Protein AF-A0A0B5ATK7-F1 (afdb_monomer)

pLDDT: mean 73.36, std 19.79, range [24.06, 97.44]

Radius of gyration: 39.05 Å; Cα contacts (8 Å, |Δi|>4): 766; chains: 1; bounding box: 80×54×103 Å

Structure (mmCIF, N/CA/C/O backbone):
data_AF-A0A0B5ATK7-F1
#
_entry.id   AF-A0A0B5ATK7-F1
#
loop_
_atom_site.group_PDB
_atom_site.id
_atom_site.type_symbol
_atom_site.label_atom_id
_atom_site.label_alt_id
_atom_site.label_comp_id
_atom_site.label_asym_id
_atom_site.label_entity_id
_atom_site.label_seq_id
_atom_site.pdbx_PDB_ins_code
_atom_site.Cartn_x
_atom_site.Cartn_y
_atom_site.Cartn_z
_atom_site.occupancy
_atom_site.B_iso_or_equiv
_atom_site.auth_seq_id
_atom_site.auth_comp_id
_atom_site.auth_asym_id
_atom_site.auth_atom_id
_atom_site.pdbx_PDB_model_num
ATOM 1 N N . MET A 1 1 ? -30.959 -24.519 -35.083 1.00 41.66 1 MET A N 1
ATOM 2 C CA . MET A 1 1 ? -30.038 -24.957 -36.150 1.00 41.66 1 MET A CA 1
ATOM 3 C C . MET A 1 1 ? -30.558 -24.388 -37.462 1.00 41.66 1 MET A C 1
ATOM 5 O O . MET A 1 1 ? -31.555 -24.895 -37.939 1.00 41.66 1 MET A O 1
ATOM 9 N N . ASN A 1 2 ? -29.988 -23.293 -37.977 1.00 28.97 2 ASN A N 1
ATOM 10 C CA . ASN A 1 2 ? -29.939 -23.038 -39.421 1.00 28.97 2 ASN A CA 1
ATOM 11 C C . ASN A 1 2 ? -29.024 -21.853 -39.745 1.00 28.97 2 ASN A C 1
ATOM 13 O O . ASN A 1 2 ? -29.183 -20.750 -39.229 1.00 28.97 2 ASN A O 1
ATOM 17 N N . LYS A 1 3 ? -28.024 -22.145 -40.576 1.00 35.34 3 LYS A N 1
ATOM 18 C CA . LYS A 1 3 ? -27.100 -21.209 -41.211 1.00 35.34 3 LYS A CA 1
ATOM 19 C C . LYS A 1 3 ? -27.765 -20.716 -42.494 1.00 35.34 3 LYS A C 1
ATOM 21 O O . LYS A 1 3 ? -28.275 -21.559 -43.220 1.00 35.34 3 LYS A O 1
ATOM 26 N N . GLN A 1 4 ? -27.608 -19.443 -42.855 1.00 34.97 4 GLN A N 1
ATOM 27 C CA . GLN A 1 4 ? -27.214 -19.120 -44.228 1.00 34.97 4 GLN A CA 1
ATOM 28 C C . GLN A 1 4 ? -26.624 -17.712 -44.359 1.00 34.97 4 GLN A C 1
ATOM 30 O O . GLN A 1 4 ? -27.177 -16.709 -43.923 1.00 34.97 4 GLN A O 1
ATOM 3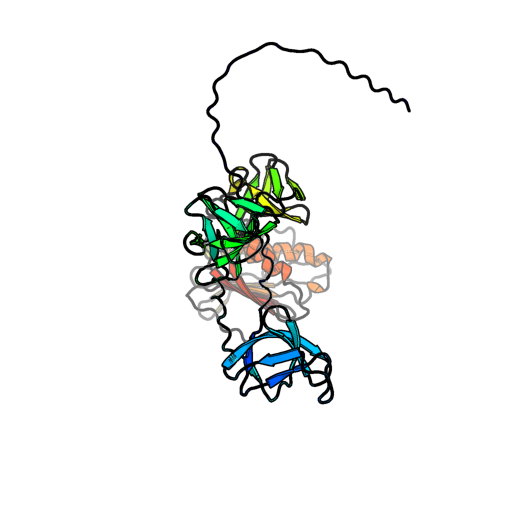5 N N . PHE A 1 5 ? -25.436 -17.718 -44.952 1.00 30.48 5 PHE A N 1
ATOM 36 C CA . PHE A 1 5 ? -24.656 -16.610 -45.476 1.00 30.48 5 PHE A CA 1
ATOM 37 C C . PHE A 1 5 ? -25.313 -16.065 -46.750 1.00 30.48 5 PHE A C 1
ATOM 39 O O . PHE A 1 5 ? -25.682 -16.869 -47.598 1.00 30.48 5 PHE A O 1
ATOM 46 N N . LEU A 1 6 ? -25.291 -14.746 -46.966 1.00 28.28 6 LEU A N 1
ATOM 47 C CA . LEU A 1 6 ? -25.204 -14.166 -48.313 1.00 28.28 6 LEU A CA 1
ATOM 48 C C . LEU A 1 6 ? -24.604 -12.751 -48.265 1.00 28.28 6 LEU A C 1
ATOM 50 O O . LEU A 1 6 ? -25.137 -11.835 -47.647 1.00 28.28 6 LEU A O 1
ATOM 54 N N . LYS A 1 7 ? -23.452 -12.609 -48.929 1.00 29.44 7 LYS A N 1
ATOM 55 C CA . LYS A 1 7 ? -22.798 -11.346 -49.295 1.00 29.44 7 LYS A CA 1
ATOM 56 C C . LYS A 1 7 ? -23.584 -10.682 -50.430 1.00 29.44 7 LYS A C 1
ATOM 58 O O . LYS A 1 7 ? -23.835 -11.360 -51.422 1.00 29.44 7 LYS A O 1
ATOM 63 N N . LYS A 1 8 ? -23.793 -9.361 -50.380 1.00 29.05 8 LYS A N 1
ATOM 64 C CA . LYS A 1 8 ? -23.785 -8.502 -51.579 1.00 29.05 8 LYS A CA 1
ATOM 65 C C . LYS A 1 8 ? -23.138 -7.146 -51.289 1.00 29.05 8 LYS A C 1
ATOM 67 O O . LYS A 1 8 ? -23.304 -6.562 -50.226 1.00 29.05 8 LYS A O 1
ATOM 72 N N . ILE A 1 9 ? -22.345 -6.741 -52.271 1.00 27.88 9 ILE A N 1
ATOM 73 C CA . ILE A 1 9 ? -21.552 -5.523 -52.419 1.00 27.88 9 ILE A CA 1
ATOM 74 C C . ILE A 1 9 ? -22.470 -4.410 -52.946 1.00 27.88 9 ILE A C 1
ATOM 76 O O . ILE A 1 9 ? -23.266 -4.680 -53.840 1.00 27.88 9 ILE A O 1
ATOM 80 N N . SER A 1 10 ? -22.321 -3.173 -52.463 1.00 28.73 10 SER A N 1
ATOM 81 C CA . SER A 1 10 ? -22.636 -1.978 -53.258 1.00 28.73 10 SER A CA 1
ATOM 82 C C . SER A 1 10 ? -21.728 -0.810 -52.865 1.00 28.73 10 SER A C 1
ATOM 84 O O . SER A 1 10 ? -21.273 -0.709 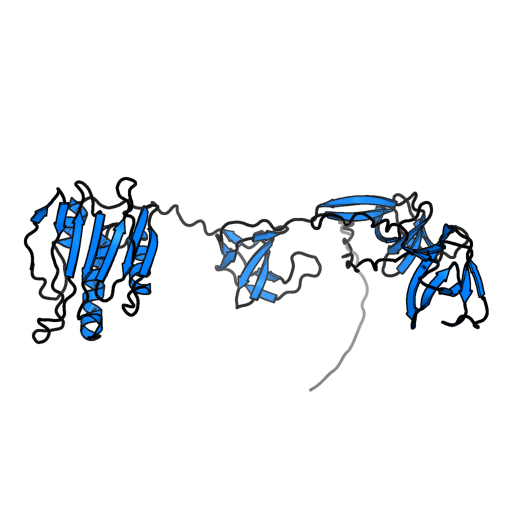-51.727 1.00 28.73 10 SER A O 1
ATOM 86 N N . LEU A 1 11 ? -21.411 -0.001 -53.868 1.00 24.06 11 LEU A N 1
ATOM 87 C CA . LEU A 1 11 ? -20.268 0.893 -54.005 1.00 24.06 11 LEU A CA 1
ATOM 88 C C . LEU A 1 11 ? -20.704 2.368 -53.879 1.00 24.06 11 LEU A C 1
ATOM 90 O O . LEU A 1 11 ? -21.716 2.747 -54.452 1.00 24.06 11 LEU A O 1
ATOM 94 N N . SER A 1 12 ? -19.864 3.167 -53.206 1.00 28.17 12 SER A N 1
ATOM 95 C CA . SER A 1 12 ? -19.656 4.630 -53.307 1.00 28.17 12 SER A CA 1
ATOM 96 C C . SER A 1 12 ? -20.802 5.629 -53.076 1.00 28.17 12 SER A C 1
ATOM 98 O O . SER A 1 12 ? -21.679 5.774 -53.917 1.00 28.17 12 SER A O 1
ATOM 100 N N . LEU A 1 13 ? -20.613 6.525 -52.088 1.00 24.69 13 LEU A N 1
ATOM 101 C CA . LEU A 1 13 ? -20.548 7.970 -52.370 1.00 24.69 13 LEU A CA 1
ATOM 102 C C . LEU A 1 13 ? -19.722 8.740 -51.317 1.00 24.69 13 LEU A C 1
ATOM 104 O O . LEU A 1 13 ? -19.751 8.457 -50.123 1.00 24.69 13 LEU A O 1
ATOM 108 N N . CYS A 1 14 ? -18.947 9.688 -51.835 1.00 24.11 14 CYS A N 1
ATOM 109 C CA . CYS A 1 14 ? -17.933 10.535 -51.220 1.00 24.11 14 CYS A CA 1
ATOM 110 C C . CYS A 1 14 ? -18.501 11.541 -50.199 1.00 24.11 14 CYS A C 1
ATOM 112 O O . CYS A 1 14 ? -19.434 12.269 -50.522 1.00 24.11 14 CYS A O 1
ATOM 114 N N . VAL A 1 15 ? -17.866 11.670 -49.028 1.00 26.70 15 VAL A N 1
ATOM 115 C CA . VAL A 1 15 ? -17.847 12.926 -48.258 1.00 26.70 15 VAL A CA 1
ATOM 116 C C . VAL A 1 15 ? -16.411 13.174 -47.811 1.00 26.70 15 VAL A C 1
ATOM 118 O O . VAL A 1 15 ? -15.852 12.434 -47.000 1.00 26.70 15 VAL A O 1
ATOM 121 N N . MET A 1 16 ? -15.807 14.216 -48.383 1.00 29.19 16 MET A N 1
ATOM 122 C CA . MET A 1 16 ? -14.560 14.794 -47.900 1.00 29.19 16 MET A CA 1
ATOM 123 C C . MET A 1 16 ? -14.770 15.326 -46.484 1.00 29.19 16 MET A C 1
ATOM 125 O O . MET A 1 16 ? -15.626 16.179 -46.266 1.00 29.19 16 MET A O 1
ATOM 129 N N . LEU A 1 17 ? -13.936 14.895 -45.545 1.00 28.59 17 LEU A N 1
ATOM 130 C CA . LEU A 1 17 ? -13.657 15.661 -44.337 1.00 28.59 17 LEU A CA 1
ATOM 131 C C . LEU A 1 17 ? -12.183 15.487 -43.995 1.00 28.59 17 LEU A C 1
ATOM 133 O O . LEU A 1 17 ? -11.701 14.400 -43.678 1.00 28.59 17 LEU A O 1
ATOM 137 N N . MET A 1 18 ? -11.468 16.598 -44.140 1.00 37.25 18 MET A N 1
ATOM 138 C CA . MET A 1 18 ? -10.082 16.762 -43.747 1.00 37.25 18 MET A CA 1
ATOM 139 C C . MET A 1 18 ? -9.954 16.496 -42.246 1.00 37.25 18 MET A C 1
ATOM 141 O O . MET A 1 18 ? -10.447 17.265 -41.427 1.00 37.25 18 MET A O 1
ATOM 145 N N . ALA A 1 19 ? -9.257 15.427 -41.883 1.00 27.84 19 ALA A N 1
ATOM 146 C CA . ALA A 1 19 ? -8.720 15.247 -40.545 1.00 27.84 19 ALA A CA 1
ATOM 147 C C . ALA A 1 19 ? -7.231 14.949 -40.700 1.00 27.84 19 ALA A C 1
ATOM 149 O O . ALA A 1 19 ? -6.844 13.911 -41.238 1.00 27.84 19 ALA A O 1
ATOM 150 N N . GLY A 1 20 ? -6.400 15.902 -40.273 1.00 26.52 20 GLY A N 1
ATOM 151 C CA . GLY A 1 20 ? -4.953 15.752 -40.247 1.00 26.52 20 GLY A CA 1
ATOM 152 C C . GLY A 1 20 ? -4.579 14.452 -39.546 1.00 26.52 20 GLY A C 1
ATOM 153 O O . GLY A 1 20 ? -4.873 14.250 -38.368 1.00 26.52 20 GLY A O 1
ATOM 154 N N . THR A 1 21 ? -3.934 13.555 -40.284 1.00 26.06 21 THR A N 1
ATOM 155 C CA . THR A 1 21 ? -3.369 12.334 -39.727 1.00 26.06 21 THR A CA 1
ATOM 156 C C . THR A 1 21 ? -2.249 12.722 -38.771 1.00 26.06 21 THR A C 1
ATOM 158 O O . THR A 1 21 ? -1.122 12.992 -39.188 1.00 26.06 21 THR A O 1
ATOM 161 N N . VAL A 1 22 ? -2.535 12.729 -37.471 1.00 27.31 22 VAL A N 1
ATOM 162 C CA . VAL A 1 22 ? -1.486 12.584 -36.465 1.00 27.31 22 VAL A CA 1
ATOM 163 C C . VAL A 1 22 ? -0.916 11.184 -36.667 1.00 27.31 22 VAL A C 1
ATOM 165 O O . VAL A 1 22 ? -1.527 10.184 -36.297 1.00 27.31 22 VAL A O 1
ATOM 168 N N . VAL A 1 23 ? 0.255 11.108 -37.300 1.00 24.28 23 VAL A N 1
ATOM 169 C CA . VAL A 1 23 ? 1.056 9.885 -37.398 1.00 24.28 23 VAL A CA 1
ATOM 170 C C . VAL A 1 23 ? 1.568 9.558 -35.993 1.00 24.28 23 VAL A C 1
ATOM 172 O O . VAL A 1 23 ? 2.709 9.841 -35.634 1.00 24.28 23 VAL A O 1
ATOM 175 N N . GLN A 1 24 ? 0.711 8.980 -35.152 1.00 25.92 24 GLN A N 1
ATOM 176 C CA . GLN A 1 24 ? 1.146 8.321 -33.930 1.00 25.92 24 GLN A CA 1
ATOM 177 C C . GLN A 1 24 ? 1.846 7.026 -34.341 1.00 25.92 24 GLN A C 1
ATOM 179 O O . GLN A 1 24 ? 1.216 6.010 -34.619 1.00 25.92 24 GLN A O 1
ATOM 184 N N . ASN A 1 25 ? 3.178 7.078 -34.408 1.00 28.61 25 ASN A N 1
ATOM 185 C CA . ASN A 1 25 ? 4.009 5.880 -34.477 1.00 28.61 25 ASN A CA 1
ATOM 186 C C . ASN A 1 25 ? 3.702 5.011 -33.241 1.00 28.61 25 ASN A C 1
ATOM 188 O O . ASN A 1 25 ? 3.998 5.453 -32.127 1.00 28.61 25 ASN A O 1
ATOM 192 N N . PRO A 1 26 ? 3.168 3.784 -33.389 1.00 29.89 26 PRO A N 1
ATOM 193 C CA . PRO A 1 26 ? 3.066 2.876 -32.261 1.00 29.89 26 PRO A CA 1
ATOM 194 C C . PRO A 1 26 ? 4.487 2.516 -31.818 1.00 29.89 26 PRO A C 1
ATOM 196 O O . PRO A 1 26 ? 5.297 2.022 -32.608 1.00 29.89 26 PRO A O 1
ATOM 199 N N . VAL A 1 27 ? 4.814 2.799 -30.556 1.00 33.28 27 VAL A N 1
ATOM 200 C CA . VAL A 1 27 ? 6.038 2.298 -29.926 1.00 33.28 27 VAL A CA 1
ATOM 201 C C . VAL A 1 27 ? 5.883 0.785 -29.832 1.00 33.28 27 VAL A C 1
ATOM 203 O O . VAL A 1 27 ? 5.106 0.272 -29.030 1.00 33.28 27 VAL A O 1
ATOM 206 N N . GLN A 1 28 ? 6.565 0.077 -30.725 1.00 35.22 28 GLN A N 1
ATOM 207 C CA . GLN A 1 28 ? 6.601 -1.377 -30.750 1.00 35.22 28 GLN A CA 1
ATOM 208 C C . GLN A 1 28 ? 7.271 -1.862 -29.455 1.00 35.22 28 GLN A C 1
ATOM 210 O O . GLN A 1 28 ? 8.396 -1.457 -29.156 1.00 35.22 28 GLN A O 1
ATOM 215 N N . GLU A 1 29 ? 6.573 -2.685 -28.667 1.00 35.66 29 GLU A N 1
ATOM 216 C CA . GLU A 1 29 ? 7.128 -3.286 -27.451 1.00 35.66 29 GLU A CA 1
ATOM 217 C C . GLU A 1 29 ? 8.334 -4.158 -27.826 1.00 35.66 29 GLU A C 1
ATOM 219 O O . GLU A 1 29 ? 8.209 -5.198 -28.474 1.00 35.66 29 GLU A O 1
ATOM 224 N N . LEU A 1 30 ? 9.526 -3.702 -27.439 1.00 37.22 30 LEU A N 1
ATOM 225 C CA . LEU A 1 30 ? 10.761 -4.463 -27.562 1.00 37.22 30 LEU A CA 1
ATOM 226 C C . LEU A 1 30 ? 10.778 -5.504 -26.443 1.00 37.22 30 LEU A C 1
ATOM 228 O O . LEU A 1 30 ? 11.079 -5.182 -25.295 1.00 37.22 30 LEU A O 1
ATOM 232 N N . THR A 1 31 ? 10.472 -6.756 -26.771 1.00 29.45 31 THR A N 1
ATOM 233 C CA . THR A 1 31 ? 10.713 -7.881 -25.866 1.00 29.45 31 THR A CA 1
ATOM 234 C C . THR A 1 31 ? 12.204 -7.949 -25.540 1.00 29.45 31 THR A C 1
ATOM 236 O O . THR A 1 31 ? 13.042 -8.187 -26.417 1.00 29.45 31 THR A O 1
ATOM 239 N N . THR A 1 32 ? 12.547 -7.729 -24.272 1.00 32.72 32 THR A N 1
ATOM 240 C CA . THR A 1 32 ? 13.868 -8.022 -23.714 1.00 32.72 32 THR A CA 1
ATOM 241 C C . THR A 1 32 ? 14.126 -9.518 -23.826 1.00 32.72 32 THR A C 1
ATOM 243 O O . THR A 1 32 ? 13.687 -10.290 -22.980 1.00 32.72 32 THR A O 1
ATOM 246 N N . VAL A 1 33 ? 14.839 -9.931 -24.873 1.00 29.67 33 VAL A N 1
ATOM 247 C CA . VAL A 1 33 ? 15.596 -11.178 -24.812 1.00 29.67 33 VAL A CA 1
ATOM 248 C C . VAL A 1 33 ? 16.846 -10.890 -23.998 1.00 29.67 33 VAL A C 1
ATOM 250 O O . VAL A 1 33 ? 17.569 -9.925 -24.263 1.00 29.67 33 VAL A O 1
ATOM 253 N N . GLU A 1 34 ? 17.053 -11.688 -22.960 1.00 36.81 34 GLU A N 1
ATOM 254 C CA . GLU A 1 34 ? 18.288 -11.691 -22.196 1.00 36.81 34 GLU A CA 1
ATOM 255 C C . GLU A 1 34 ? 19.450 -11.879 -23.176 1.00 36.81 34 GLU A C 1
ATOM 257 O O . GLU A 1 34 ? 19.486 -12.841 -23.947 1.00 36.81 34 GLU A O 1
ATOM 262 N N . ALA A 1 35 ? 20.351 -10.896 -23.236 1.00 36.50 35 ALA A N 1
ATOM 263 C CA . ALA A 1 35 ? 21.502 -10.967 -24.118 1.00 36.50 35 ALA A CA 1
ATOM 264 C C . ALA A 1 35 ? 22.356 -12.156 -23.668 1.00 36.50 35 ALA A C 1
ATOM 266 O O . ALA A 1 35 ? 23.006 -12.092 -22.625 1.00 36.50 35 ALA A O 1
ATOM 267 N N . ALA A 1 36 ? 22.330 -13.245 -24.441 1.00 38.09 36 ALA A N 1
ATOM 268 C CA . ALA A 1 36 ? 23.180 -14.398 -24.195 1.00 38.09 36 ALA A CA 1
ATOM 269 C C . ALA A 1 36 ? 24.632 -13.916 -24.095 1.00 38.09 36 ALA A C 1
ATOM 271 O O . ALA A 1 36 ? 25.161 -13.308 -25.031 1.00 38.09 36 ALA A O 1
ATOM 272 N N . GLN A 1 37 ? 25.262 -14.141 -22.940 1.00 50.44 37 GLN A N 1
ATOM 273 C CA . GLN A 1 37 ? 26.638 -13.718 -22.724 1.00 50.44 37 GLN A CA 1
ATOM 274 C C . GLN A 1 37 ? 27.555 -14.510 -23.652 1.00 50.44 37 GLN A C 1
ATOM 276 O O . GLN A 1 37 ? 27.777 -15.707 -23.472 1.00 50.44 37 GLN A O 1
ATOM 281 N N . VAL A 1 38 ? 28.083 -13.839 -24.673 1.00 59.28 38 VAL A N 1
ATOM 282 C CA . VAL A 1 38 ? 29.045 -14.438 -25.594 1.00 59.28 38 VAL A CA 1
ATOM 283 C C . VAL A 1 38 ? 30.389 -14.518 -24.877 1.00 59.28 38 VAL A C 1
ATOM 285 O O . VAL A 1 38 ? 31.106 -13.526 -24.761 1.00 59.28 38 VAL A O 1
ATOM 288 N N . VAL A 1 39 ? 30.730 -15.704 -24.378 1.00 75.19 39 VAL A N 1
ATOM 289 C CA . VAL A 1 39 ? 32.025 -15.950 -23.740 1.00 75.19 39 VAL A CA 1
ATOM 290 C C . VAL A 1 39 ? 33.094 -16.077 -24.825 1.00 75.19 39 VAL A C 1
ATOM 292 O O . VAL A 1 39 ? 32.995 -16.923 -25.715 1.00 75.19 39 VAL A O 1
ATOM 295 N N . LYS A 1 40 ? 34.127 -15.236 -24.762 1.00 84.06 40 LYS A N 1
ATOM 296 C CA . LYS A 1 40 ? 35.287 -15.298 -25.656 1.00 84.06 40 LYS A CA 1
ATOM 297 C C . LYS A 1 40 ? 36.522 -15.810 -24.926 1.00 84.06 40 LYS A C 1
ATOM 299 O O . LYS A 1 40 ? 36.719 -15.539 -23.743 1.00 84.06 40 LYS A O 1
ATOM 304 N N . TYR A 1 41 ? 37.356 -16.526 -25.665 1.00 82.25 41 TYR A N 1
ATOM 305 C CA . TYR A 1 41 ? 38.664 -16.989 -25.222 1.00 82.25 41 TYR A CA 1
ATOM 306 C C . TYR A 1 41 ? 39.739 -16.511 -26.190 1.00 82.25 41 TYR A C 1
ATOM 308 O O . TYR A 1 41 ? 39.494 -16.391 -27.391 1.00 82.25 41 TYR A O 1
ATOM 316 N N . GLN A 1 42 ? 40.939 -16.300 -25.672 1.00 87.12 42 GLN A N 1
ATOM 317 C CA . GLN A 1 42 ? 42.130 -15.962 -26.430 1.00 87.12 42 GLN A CA 1
ATOM 318 C C . GLN A 1 42 ? 43.132 -17.118 -26.359 1.00 87.12 42 GLN A C 1
ATOM 320 O O . GLN A 1 42 ? 43.303 -17.740 -25.308 1.00 87.12 42 GLN A O 1
ATOM 325 N N . ALA A 1 43 ? 43.797 -17.422 -27.473 1.00 86.06 43 ALA A N 1
ATOM 326 C CA . ALA A 1 43 ? 44.835 -18.449 -27.509 1.00 86.06 43 ALA A CA 1
ATOM 327 C C . ALA A 1 43 ? 46.098 -17.980 -26.757 1.00 86.06 43 ALA A C 1
ATOM 329 O O . ALA A 1 43 ? 46.652 -16.928 -27.087 1.00 86.06 43 ALA A O 1
ATOM 330 N N . LYS A 1 44 ? 46.571 -18.752 -25.765 1.00 86.19 44 LYS A N 1
ATOM 331 C CA . LYS A 1 44 ? 47.816 -18.452 -25.020 1.00 86.19 44 LYS A CA 1
ATOM 332 C C . LYS A 1 44 ? 49.072 -18.733 -25.852 1.00 86.19 44 LYS A C 1
ATOM 334 O O . LYS A 1 44 ? 50.102 -18.089 -25.662 1.00 86.19 44 LYS A O 1
ATOM 339 N N . THR A 1 45 ? 48.956 -19.665 -26.790 1.00 84.06 45 THR A N 1
ATOM 340 C CA . THR A 1 45 ? 49.979 -20.096 -27.750 1.00 84.06 45 THR A CA 1
ATOM 341 C C . THR A 1 45 ? 49.326 -20.340 -29.109 1.00 84.06 45 THR A C 1
ATOM 343 O O . THR A 1 45 ? 48.101 -20.280 -29.227 1.00 84.06 45 THR A O 1
ATOM 346 N N . ASP A 1 46 ? 50.121 -20.634 -30.135 1.00 86.06 46 ASP A N 1
ATOM 347 C CA . ASP A 1 46 ? 49.581 -21.209 -31.365 1.00 86.06 46 ASP A CA 1
ATOM 348 C C . ASP A 1 46 ? 48.921 -22.557 -31.033 1.00 86.06 46 ASP A C 1
ATOM 350 O O . ASP A 1 46 ? 49.524 -23.414 -30.384 1.00 86.06 46 ASP A O 1
ATOM 354 N N . ILE A 1 47 ? 47.656 -22.725 -31.418 1.00 90.00 47 ILE A N 1
ATOM 355 C CA . ILE A 1 47 ? 46.846 -23.889 -31.047 1.00 90.00 47 ILE A CA 1
ATOM 356 C C . ILE A 1 47 ? 46.051 -24.414 -32.241 1.00 90.00 47 ILE A C 1
ATOM 358 O O . ILE A 1 47 ? 45.479 -23.654 -33.018 1.00 90.00 47 ILE A O 1
ATOM 362 N N . ASN A 1 48 ? 45.976 -25.735 -32.377 1.00 89.81 48 ASN A N 1
ATOM 363 C CA . ASN A 1 48 ? 45.147 -26.381 -33.389 1.00 89.81 48 ASN A CA 1
ATOM 364 C C . ASN A 1 48 ? 43.662 -26.338 -33.007 1.00 89.81 48 ASN A C 1
ATOM 366 O O . ASN A 1 48 ? 43.282 -26.790 -31.926 1.00 89.81 48 ASN A O 1
ATOM 370 N N . LEU A 1 49 ? 42.816 -25.877 -33.929 1.00 91.50 49 LEU A N 1
ATOM 371 C CA . LEU A 1 49 ? 41.372 -26.085 -33.875 1.00 91.50 49 LEU A CA 1
ATOM 372 C C . LEU A 1 49 ? 41.062 -27.469 -34.451 1.00 91.50 49 LEU A C 1
ATOM 374 O O . LEU A 1 49 ? 41.201 -27.676 -35.654 1.00 91.50 49 LEU A O 1
ATOM 378 N N . ARG A 1 50 ? 40.644 -28.420 -33.617 1.00 89.12 50 ARG A N 1
ATOM 379 C CA . ARG A 1 50 ? 40.479 -29.825 -34.022 1.00 89.12 50 ARG A CA 1
ATOM 380 C C . ARG A 1 50 ? 39.046 -30.177 -34.407 1.00 89.12 50 ARG A C 1
ATOM 382 O O . ARG A 1 50 ? 38.100 -29.566 -33.915 1.00 89.12 50 ARG A O 1
ATOM 389 N N . ALA A 1 51 ? 38.884 -31.173 -35.277 1.00 84.62 51 ALA A N 1
ATOM 390 C CA . ALA A 1 51 ? 37.570 -31.626 -35.739 1.00 84.62 51 ALA A CA 1
ATOM 391 C C . ALA A 1 51 ? 36.736 -32.308 -34.635 1.00 84.62 51 ALA A C 1
ATOM 393 O O . ALA A 1 51 ? 35.523 -32.119 -34.585 1.00 84.62 51 ALA A O 1
ATOM 394 N N . THR A 1 52 ? 37.379 -33.046 -33.723 1.00 80.44 52 THR A N 1
ATOM 395 C CA . THR A 1 52 ? 36.750 -33.722 -32.572 1.00 80.44 52 THR A CA 1
ATOM 396 C C . THR A 1 52 ? 37.554 -33.487 -31.286 1.00 80.44 52 THR A C 1
ATOM 398 O O . THR A 1 52 ? 38.675 -32.973 -31.326 1.00 80.44 52 THR A O 1
ATOM 401 N N . ALA A 1 53 ? 36.972 -33.825 -30.132 1.00 83.81 53 ALA A N 1
ATOM 402 C CA . ALA A 1 53 ? 37.542 -33.627 -28.795 1.00 83.81 53 ALA A CA 1
ATOM 403 C C . ALA A 1 53 ? 38.642 -34.660 -28.455 1.00 83.81 53 ALA A C 1
ATOM 405 O O . ALA A 1 53 ? 38.528 -35.411 -27.490 1.00 83.81 53 ALA A O 1
ATOM 406 N N . SER A 1 54 ? 39.693 -34.721 -29.274 1.00 81.44 54 SER A N 1
ATOM 407 C CA . SER A 1 54 ? 40.815 -35.652 -29.118 1.00 81.44 54 SER A CA 1
ATOM 408 C C . SER A 1 54 ? 42.129 -35.040 -29.610 1.00 81.44 54 SER A C 1
ATOM 410 O O . SER A 1 54 ? 42.147 -34.268 -30.569 1.00 81.44 54 SER A O 1
ATOM 412 N N . TRP A 1 55 ? 43.251 -35.424 -28.994 1.00 81.00 55 TRP A N 1
ATOM 413 C CA . TRP A 1 55 ? 44.595 -35.015 -29.416 1.00 81.00 55 TRP A CA 1
ATOM 414 C C . TRP A 1 55 ? 45.009 -35.596 -30.773 1.00 81.00 55 TRP A C 1
ATOM 416 O O . TRP A 1 55 ? 45.771 -34.951 -31.494 1.00 81.00 55 TRP A O 1
ATOM 426 N N . SER A 1 56 ? 44.460 -36.752 -31.152 1.00 84.38 56 SER A N 1
ATOM 427 C CA . SER A 1 56 ? 44.686 -37.398 -32.452 1.00 84.38 56 SER A CA 1
ATOM 428 C C . SER A 1 56 ? 43.772 -36.871 -33.565 1.00 84.38 56 SER A C 1
ATOM 430 O O . SER A 1 56 ? 43.930 -37.235 -34.727 1.00 84.38 56 SER A O 1
ATOM 432 N N . ALA A 1 57 ? 42.815 -35.993 -33.247 1.00 85.44 57 ALA A N 1
ATOM 433 C CA . ALA A 1 57 ? 41.862 -35.487 -34.227 1.00 85.44 57 ALA A CA 1
ATOM 434 C C . ALA A 1 57 ? 42.514 -34.543 -35.251 1.00 85.44 57 ALA A C 1
ATOM 436 O O . ALA A 1 57 ? 43.349 -33.701 -34.894 1.00 85.44 57 ALA A O 1
ATOM 437 N N . LYS A 1 58 ? 42.052 -34.619 -36.510 1.00 88.25 58 LYS A N 1
ATOM 438 C CA . LYS A 1 58 ? 42.486 -33.752 -37.620 1.00 88.25 58 LYS A CA 1
ATOM 439 C C . LYS A 1 58 ? 42.416 -32.270 -37.236 1.00 88.25 58 LYS A C 1
ATOM 441 O O . LYS A 1 58 ? 41.389 -31.794 -36.739 1.00 88.25 58 LYS A O 1
ATOM 446 N N . SER A 1 59 ? 43.498 -31.538 -37.508 1.00 90.25 59 SER A N 1
ATOM 447 C CA . SER A 1 59 ? 43.534 -30.079 -37.369 1.00 90.25 59 SER A CA 1
ATOM 448 C C . SER A 1 59 ? 42.777 -29.424 -38.527 1.00 90.25 59 SER A C 1
ATOM 450 O O . SER A 1 59 ? 43.067 -29.679 -39.694 1.00 90.25 59 SER A O 1
ATOM 452 N N . LEU A 1 60 ? 41.780 -28.597 -38.207 1.00 86.56 60 LEU A N 1
ATOM 453 C CA . LEU A 1 60 ? 41.005 -27.812 -39.173 1.00 86.56 60 LEU A CA 1
ATOM 454 C C . LEU A 1 60 ? 41.711 -26.504 -39.551 1.00 86.56 60 LEU A C 1
ATOM 456 O O . LEU A 1 60 ? 41.487 -25.978 -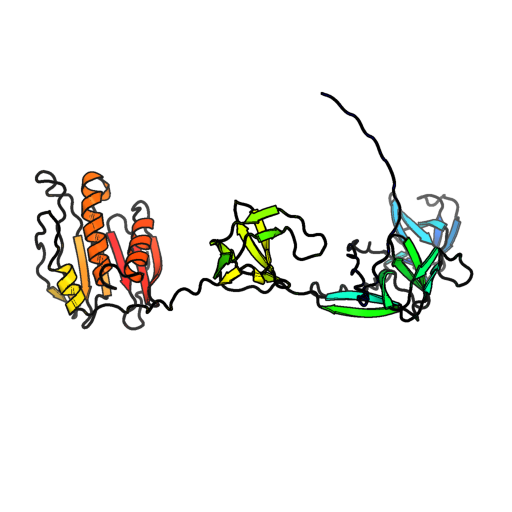40.640 1.00 86.56 60 LEU A O 1
ATOM 460 N N . THR A 1 61 ? 42.476 -25.933 -38.616 1.00 91.19 61 THR A N 1
ATOM 461 C CA . THR A 1 61 ? 43.302 -24.726 -38.782 1.00 91.19 61 THR A CA 1
ATOM 462 C C . THR A 1 61 ? 44.144 -24.496 -37.525 1.00 91.19 61 THR A C 1
ATOM 464 O O . THR A 1 61 ? 43.778 -24.954 -36.442 1.00 91.19 61 THR A O 1
ATOM 467 N N . VAL A 1 62 ? 45.215 -23.709 -37.640 1.00 91.31 62 VAL A N 1
ATOM 468 C CA . VAL A 1 62 ? 45.945 -23.161 -36.486 1.00 91.31 62 VAL A CA 1
ATOM 469 C C . VAL A 1 62 ? 45.347 -21.805 -36.106 1.00 91.31 62 VAL A C 1
ATOM 471 O O . VAL A 1 62 ? 45.128 -20.953 -36.967 1.00 91.31 62 VAL A O 1
ATOM 474 N N . ILE A 1 63 ? 45.073 -21.602 -34.820 1.00 88.25 63 ILE A N 1
ATOM 475 C CA . ILE A 1 63 ? 44.713 -20.319 -34.218 1.00 88.25 63 ILE A CA 1
ATOM 476 C C . ILE A 1 63 ? 45.990 -19.738 -33.619 1.00 88.25 63 ILE A C 1
ATOM 478 O O . ILE A 1 63 ? 46.572 -20.328 -32.712 1.00 88.25 63 ILE A O 1
ATOM 482 N N . LYS A 1 64 ? 46.435 -18.592 -34.137 1.00 90.44 64 LYS A N 1
ATOM 483 C CA . LYS A 1 64 ? 47.660 -17.933 -33.670 1.00 90.44 64 LYS A CA 1
ATOM 484 C C . LYS A 1 64 ? 47.515 -17.381 -32.251 1.00 90.44 64 LYS A C 1
ATOM 486 O O . LYS A 1 64 ? 46.423 -16.937 -31.876 1.00 90.44 64 LYS A O 1
ATOM 491 N N . LYS A 1 65 ? 48.619 -17.355 -31.494 1.00 84.56 65 LYS A N 1
ATOM 492 C CA . LYS A 1 65 ? 48.704 -16.721 -30.169 1.00 84.56 65 LYS A CA 1
ATOM 493 C C . LYS A 1 65 ? 48.049 -15.338 -30.197 1.00 84.56 65 LYS A C 1
ATOM 495 O O . LYS A 1 65 ? 48.247 -14.550 -31.121 1.00 84.56 65 LYS A O 1
ATOM 500 N N . GLY A 1 66 ? 47.233 -15.053 -29.188 1.00 77.38 66 GLY A N 1
ATOM 501 C CA . GLY A 1 66 ? 46.545 -13.775 -29.052 1.00 77.38 66 GLY A CA 1
ATOM 502 C C . GLY A 1 66 ? 45.273 -13.620 -29.897 1.00 77.38 66 GLY A C 1
ATOM 503 O O . GLY A 1 66 ? 44.564 -12.629 -29.727 1.00 77.38 66 GLY A O 1
ATOM 504 N N . LYS A 1 67 ? 44.926 -14.565 -30.782 1.00 87.56 67 LYS A N 1
ATOM 505 C CA . LYS A 1 67 ? 43.660 -14.508 -31.532 1.00 87.56 67 LYS A CA 1
ATOM 506 C C . LYS A 1 67 ? 42.484 -15.011 -30.694 1.00 87.56 67 LYS A C 1
ATOM 508 O O . LYS A 1 67 ? 42.617 -15.934 -29.890 1.00 87.56 67 LYS A O 1
ATOM 513 N N . GLU A 1 68 ? 41.325 -14.391 -30.910 1.00 85.06 68 GLU A N 1
ATOM 514 C CA . GLU A 1 68 ? 40.095 -14.687 -30.174 1.00 85.06 68 GLU A CA 1
ATOM 515 C C . GLU A 1 68 ? 39.242 -15.767 -30.845 1.00 85.06 68 GLU A C 1
ATOM 517 O O . GLU A 1 68 ? 39.162 -15.852 -32.071 1.00 85.06 68 GLU A O 1
ATOM 522 N N . MET A 1 69 ? 38.522 -16.530 -30.027 1.00 81.75 69 MET A N 1
ATOM 523 C CA . MET A 1 69 ? 37.508 -17.499 -30.429 1.00 81.75 69 MET A CA 1
ATOM 524 C C . MET A 1 69 ? 36.276 -17.390 -29.530 1.00 81.75 69 MET A C 1
ATOM 526 O O . MET A 1 69 ? 36.360 -17.002 -28.365 1.00 81.75 69 MET A O 1
ATOM 530 N N . THR A 1 70 ? 35.113 -17.729 -30.078 1.00 82.88 70 THR A N 1
ATOM 531 C CA . THR A 1 70 ? 33.855 -17.720 -29.322 1.00 82.88 70 THR A CA 1
ATOM 532 C C . THR A 1 70 ? 33.615 -19.093 -28.718 1.00 82.88 70 THR A C 1
ATOM 534 O O . THR A 1 70 ? 33.630 -20.085 -29.442 1.00 82.88 70 THR A O 1
ATOM 537 N N . TYR A 1 71 ? 33.379 -19.164 -27.413 1.00 81.88 71 TYR A N 1
ATOM 538 C CA . TYR A 1 71 ? 33.010 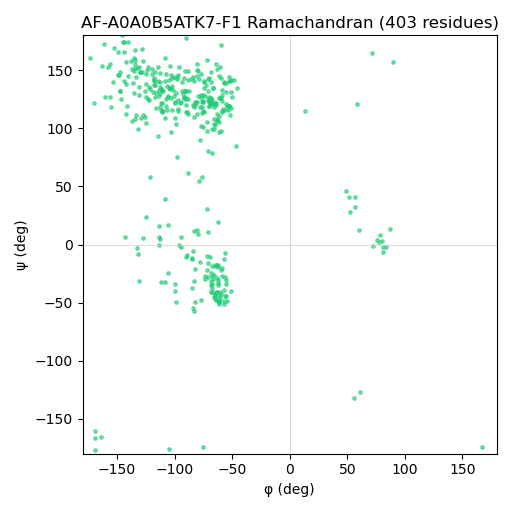-20.404 -26.742 1.00 81.88 71 TYR A CA 1
ATOM 539 C C . TYR A 1 71 ? 31.589 -20.818 -27.122 1.00 81.88 71 TYR A C 1
ATOM 541 O O . TYR A 1 71 ? 30.668 -20.004 -27.105 1.00 81.88 71 TYR A O 1
ATOM 549 N N . VAL A 1 72 ? 31.430 -22.089 -27.480 1.00 77.25 72 VAL A N 1
ATOM 550 C CA . VAL A 1 72 ? 30.149 -22.690 -27.874 1.00 77.25 72 VAL A CA 1
ATOM 551 C C . VAL A 1 72 ? 29.686 -23.705 -26.830 1.00 77.25 72 VAL A C 1
ATOM 553 O O . VAL A 1 72 ? 28.490 -23.859 -26.620 1.00 77.25 72 VAL A O 1
ATOM 556 N N . GLY A 1 73 ? 30.612 -24.395 -26.163 1.00 69.19 73 GLY A N 1
ATOM 557 C CA . GLY A 1 73 ? 30.291 -25.391 -25.145 1.00 69.19 73 GLY A CA 1
ATOM 558 C C . GLY A 1 73 ? 31.495 -26.252 -24.778 1.00 69.19 73 GLY A C 1
ATOM 559 O O . GLY A 1 73 ? 32.604 -26.027 -25.260 1.00 69.19 73 GLY A O 1
ATOM 560 N N . LYS A 1 74 ? 31.277 -27.267 -23.946 1.00 77.44 74 LYS A N 1
ATOM 561 C CA . LYS A 1 74 ? 32.302 -28.221 -23.507 1.00 77.44 74 LYS A CA 1
ATOM 562 C C . LYS A 1 74 ? 31.921 -29.624 -23.971 1.00 77.44 74 LYS A C 1
ATOM 564 O O . LYS A 1 74 ? 30.745 -29.964 -23.988 1.00 77.44 74 LYS A O 1
ATOM 569 N N . SER A 1 75 ? 32.911 -30.420 -24.358 1.00 67.62 75 SER A N 1
ATOM 570 C CA . SER A 1 75 ? 32.742 -31.833 -24.708 1.00 67.62 75 SER A CA 1
ATOM 571 C C . SER A 1 75 ? 33.890 -32.609 -24.082 1.00 67.62 75 SER A C 1
ATOM 573 O O . SER A 1 75 ? 35.034 -32.476 -24.519 1.00 67.62 75 SER A O 1
ATOM 575 N N . GLY A 1 76 ? 33.606 -33.354 -23.012 1.00 78.44 76 GLY A N 1
ATOM 576 C CA . GLY A 1 76 ? 34.649 -33.932 -22.163 1.00 78.44 76 GLY A CA 1
ATOM 577 C C . GLY A 1 76 ? 35.602 -32.850 -21.644 1.00 78.44 76 GLY A C 1
ATOM 578 O O . GLY A 1 76 ? 35.167 -31.785 -21.208 1.00 78.44 76 GLY A O 1
ATOM 579 N N . SER A 1 77 ? 36.909 -33.081 -21.748 1.00 82.06 77 SER A N 1
ATOM 580 C CA . SER A 1 77 ? 37.945 -32.123 -21.328 1.00 82.06 77 SER A CA 1
ATOM 581 C C . SER A 1 77 ? 38.272 -31.042 -22.369 1.00 82.06 77 SER A C 1
ATOM 583 O O . SER A 1 77 ? 39.256 -30.328 -22.205 1.00 82.06 77 SER A O 1
ATOM 585 N N . TRP A 1 78 ? 37.470 -30.896 -23.431 1.00 83.12 78 TRP A N 1
ATOM 586 C CA . TRP A 1 78 ? 37.718 -29.953 -24.527 1.00 83.12 78 TRP A CA 1
ATOM 587 C C . TRP A 1 78 ? 36.684 -28.832 -24.583 1.00 83.12 78 TRP A C 1
ATOM 589 O O . TRP A 1 78 ? 35.497 -29.040 -24.320 1.00 83.12 78 TRP A O 1
ATOM 599 N N . TYR A 1 79 ? 37.115 -27.647 -25.010 1.00 84.69 79 TYR A N 1
ATOM 600 C CA . TYR A 1 79 ? 36.212 -26.553 -25.352 1.00 84.69 79 TYR A CA 1
ATOM 601 C C . TYR A 1 79 ? 35.850 -26.606 -26.829 1.00 84.69 79 TYR A C 1
ATOM 603 O O . TYR A 1 79 ? 36.721 -26.575 -27.695 1.00 84.69 79 TYR A O 1
ATOM 611 N N . LYS A 1 80 ? 34.548 -26.638 -27.114 1.00 81.69 80 LYS A N 1
ATOM 612 C CA . LYS A 1 80 ? 33.995 -26.398 -28.443 1.00 81.69 80 LYS A CA 1
ATOM 613 C C . LYS A 1 80 ? 33.944 -24.895 -28.671 1.00 81.69 80 LYS A C 1
ATOM 615 O O . LYS A 1 80 ? 33.315 -24.161 -27.905 1.00 81.69 80 LYS A O 1
ATOM 620 N N . VAL A 1 81 ? 34.600 -24.435 -29.725 1.00 85.56 81 VAL A N 1
ATOM 621 C CA . VAL A 1 81 ? 34.755 -23.015 -30.037 1.00 85.56 81 VAL A CA 1
ATOM 622 C C . VAL A 1 81 ? 34.481 -22.742 -31.509 1.00 85.56 81 VAL A C 1
ATOM 624 O O . VAL A 1 81 ? 34.636 -23.611 -32.370 1.00 85.56 81 VAL A O 1
ATOM 627 N N . LYS A 1 82 ? 34.086 -21.506 -31.801 1.00 82.75 82 LYS A N 1
ATOM 628 C CA . LYS A 1 82 ? 33.951 -20.974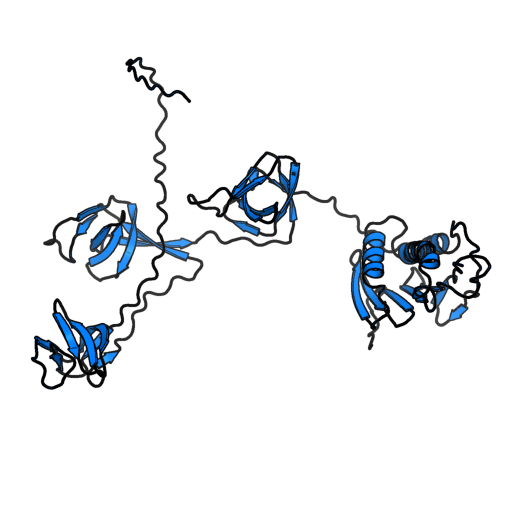 -33.152 1.00 82.75 82 LYS A CA 1
ATOM 629 C C . LYS A 1 82 ? 35.076 -19.982 -33.431 1.00 82.75 82 LYS A C 1
ATOM 631 O O . LYS A 1 82 ? 35.247 -19.010 -32.693 1.00 82.75 82 LYS A O 1
ATOM 636 N N . TYR A 1 83 ? 35.807 -20.220 -34.515 1.00 84.38 83 TYR A N 1
ATOM 637 C CA . TYR A 1 83 ? 36.889 -19.370 -35.001 1.00 84.38 83 TYR A CA 1
ATOM 638 C C . TYR A 1 83 ? 36.662 -19.068 -36.489 1.00 84.38 83 TYR A C 1
ATOM 640 O O . TYR A 1 83 ? 36.735 -19.956 -37.343 1.00 84.38 83 TYR A O 1
ATOM 648 N N . GLY A 1 84 ? 36.302 -17.819 -36.801 1.00 81.75 84 GLY A N 1
ATOM 649 C CA . GLY A 1 84 ? 35.811 -17.444 -38.130 1.00 81.75 84 GLY A CA 1
ATOM 650 C C . GLY A 1 84 ? 34.524 -18.199 -38.499 1.00 81.75 84 GLY A C 1
ATOM 651 O O . GLY A 1 84 ? 33.547 -18.195 -37.747 1.00 81.75 84 GLY A O 1
ATOM 652 N N . SER A 1 85 ? 34.518 -18.861 -39.659 1.00 82.62 85 SER A N 1
ATOM 653 C CA . SER A 1 85 ? 33.417 -19.729 -40.105 1.00 82.62 85 SER A CA 1
ATOM 654 C C . SER A 1 85 ? 33.504 -21.166 -39.574 1.00 82.62 85 SER A C 1
ATOM 656 O O . SER A 1 85 ? 32.529 -21.907 -39.686 1.00 82.62 85 SER A O 1
ATOM 658 N N . LYS A 1 86 ? 34.635 -21.566 -38.977 1.00 80.62 86 LYS A N 1
ATOM 659 C CA . LYS A 1 86 ? 34.890 -22.942 -38.532 1.00 80.62 86 LYS A CA 1
ATOM 660 C C . LYS A 1 86 ? 34.461 -23.145 -37.078 1.00 80.62 86 LYS A C 1
ATOM 662 O O . LYS A 1 86 ? 34.644 -22.263 -36.239 1.00 80.62 86 LYS A O 1
ATOM 667 N N . THR A 1 87 ? 33.923 -24.325 -36.778 1.00 88.00 87 THR A N 1
ATOM 668 C CA . THR A 1 87 ? 33.619 -24.777 -35.411 1.00 88.00 87 THR A CA 1
ATOM 669 C C . THR A 1 87 ? 34.431 -26.031 -35.130 1.00 88.00 87 THR A C 1
ATOM 671 O O . THR A 1 87 ? 34.439 -26.939 -35.955 1.00 88.00 87 THR A O 1
ATOM 674 N N . GLY A 1 88 ? 35.113 -26.080 -33.992 1.00 84.06 88 GLY A N 1
ATOM 675 C CA . GLY A 1 88 ? 35.971 -27.204 -33.623 1.00 84.06 88 GLY A CA 1
ATOM 676 C C . GLY A 1 88 ? 36.317 -27.193 -32.140 1.00 84.06 88 GLY A C 1
ATOM 677 O O . GLY A 1 88 ? 35.688 -26.478 -31.360 1.00 84.06 88 GLY A O 1
ATOM 678 N N . TYR A 1 89 ? 37.312 -27.984 -31.756 1.00 88.56 89 TYR A N 1
ATOM 679 C CA . TYR A 1 89 ? 37.674 -28.245 -30.368 1.00 88.56 89 TYR A CA 1
ATOM 680 C C . TYR A 1 89 ? 39.090 -27.764 -30.059 1.00 88.56 89 TYR A C 1
ATOM 682 O O . TYR A 1 89 ? 40.015 -27.968 -30.846 1.00 88.56 89 TYR A O 1
ATOM 690 N N . VAL A 1 90 ? 39.252 -27.134 -28.899 1.00 90.19 90 VAL A N 1
ATOM 691 C CA . VAL A 1 90 ? 40.531 -26.657 -28.362 1.00 90.19 90 VAL A CA 1
ATOM 692 C C . VAL A 1 90 ? 40.703 -27.092 -26.910 1.00 90.19 90 VAL A C 1
ATOM 694 O O . VAL A 1 90 ? 39.724 -27.286 -26.186 1.00 90.19 90 VAL A O 1
ATOM 697 N N . SER A 1 91 ? 41.954 -27.243 -26.479 1.00 84.12 91 SER A N 1
ATOM 698 C CA . SER A 1 91 ? 42.266 -27.605 -25.097 1.00 84.12 91 SER A CA 1
ATOM 699 C C . SER A 1 91 ? 42.109 -26.394 -24.159 1.00 84.12 91 SER A C 1
ATOM 701 O O . SER A 1 91 ? 42.713 -25.348 -24.424 1.00 84.12 91 SER A O 1
ATOM 703 N N . PRO A 1 92 ? 41.361 -26.517 -23.043 1.00 83.12 92 PRO A N 1
ATOM 704 C CA . PRO A 1 92 ? 41.200 -25.461 -22.044 1.00 83.12 92 PRO A CA 1
ATOM 705 C C . PRO A 1 92 ? 42.524 -24.933 -21.486 1.00 83.12 92 PRO A C 1
ATOM 707 O O . PRO A 1 92 ? 42.641 -23.743 -21.212 1.00 83.12 92 PRO A O 1
ATOM 710 N N . SER A 1 93 ? 43.541 -25.793 -21.356 1.00 84.94 93 SER A N 1
ATOM 711 C CA . SER A 1 93 ? 44.847 -25.418 -20.801 1.00 84.94 93 SER A CA 1
ATOM 712 C C . SER A 1 93 ? 45.655 -24.487 -21.707 1.00 84.94 93 SER A C 1
ATOM 714 O O . SER A 1 93 ? 46.636 -23.909 -21.249 1.00 84.94 93 SER A O 1
ATOM 716 N N . HIS A 1 94 ? 45.237 -24.287 -22.959 1.00 84.38 94 HIS A N 1
ATOM 717 C CA . HIS A 1 94 ? 45.935 -23.477 -23.964 1.00 84.38 94 HIS A CA 1
ATOM 718 C C . HIS A 1 94 ? 45.174 -22.203 -24.349 1.00 84.38 94 HIS A C 1
ATOM 720 O O . HIS A 1 94 ? 45.601 -21.442 -25.218 1.00 84.38 94 HIS A O 1
ATOM 726 N N . VAL A 1 95 ? 44.059 -21.936 -23.675 1.00 85.81 95 VAL A N 1
ATOM 727 C CA . VAL A 1 95 ? 43.275 -20.720 -23.860 1.00 85.81 95 VAL A CA 1
ATOM 728 C C . VAL A 1 95 ? 43.138 -19.981 -22.537 1.00 85.81 95 VAL A C 1
ATOM 730 O O . VAL A 1 95 ? 43.210 -20.573 -21.464 1.00 85.81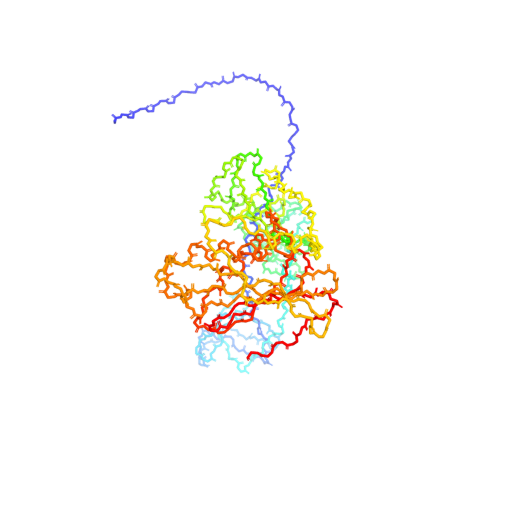 95 VAL A O 1
ATOM 733 N N . THR A 1 96 ? 42.969 -18.669 -22.608 1.00 85.88 96 THR A N 1
ATOM 734 C CA . THR A 1 96 ? 42.609 -17.834 -21.464 1.00 85.88 96 THR A CA 1
ATOM 735 C C . THR A 1 96 ? 41.290 -17.145 -21.757 1.00 85.88 96 THR A C 1
ATOM 737 O O . THR A 1 96 ? 40.977 -16.859 -22.915 1.00 85.88 96 THR A O 1
ATOM 740 N N . LYS A 1 97 ? 40.472 -16.930 -20.730 1.00 79.25 97 LYS A N 1
ATOM 741 C CA . LYS A 1 97 ? 39.205 -16.219 -20.889 1.00 79.25 97 LYS A CA 1
ATOM 742 C C . LYS A 1 97 ? 39.537 -14.762 -21.221 1.00 79.25 97 LYS A C 1
ATOM 744 O O . LYS A 1 97 ? 40.238 -14.118 -20.445 1.00 79.25 97 LYS A O 1
ATOM 749 N N . SER A 1 98 ? 39.075 -14.257 -22.368 1.00 74.25 98 SER A N 1
ATOM 750 C CA . SER A 1 98 ? 39.246 -12.835 -22.690 1.00 74.25 98 SER A CA 1
ATOM 751 C C . SER A 1 98 ? 38.523 -12.004 -21.621 1.00 74.25 98 SER A C 1
ATOM 753 O O . SER A 1 98 ? 37.461 -12.441 -21.158 1.00 74.25 98 SER A O 1
ATOM 755 N N . PRO A 1 99 ? 39.034 -10.820 -21.233 1.00 49.19 99 PRO A N 1
ATOM 756 C CA . PRO A 1 99 ? 38.287 -9.916 -20.371 1.00 49.19 99 PRO A CA 1
ATOM 757 C C . PRO A 1 99 ? 36.927 -9.651 -21.017 1.00 49.19 99 PRO A C 1
ATOM 759 O O . PRO A 1 99 ? 36.832 -9.189 -22.156 1.00 49.19 99 PRO A O 1
ATOM 762 N N . THR A 1 100 ? 35.861 -10.021 -20.312 1.00 44.41 100 THR A N 1
ATOM 763 C CA . THR A 1 100 ? 34.499 -9.791 -20.774 1.00 44.41 100 THR A CA 1
ATOM 764 C C . THR A 1 100 ? 34.308 -8.279 -20.858 1.00 44.41 100 THR A C 1
ATOM 766 O O . THR A 1 100 ? 34.172 -7.625 -19.827 1.00 44.41 100 THR A O 1
ATOM 769 N N . ILE A 1 101 ? 34.269 -7.703 -22.064 1.00 37.03 101 ILE A N 1
ATOM 770 C CA . ILE A 1 101 ? 33.658 -6.382 -22.247 1.00 37.03 101 ILE A CA 1
ATOM 771 C C . ILE A 1 101 ? 32.159 -6.613 -22.083 1.00 37.03 101 ILE A C 1
ATOM 773 O O . ILE A 1 101 ? 31.419 -6.816 -23.046 1.00 37.03 101 ILE A O 1
ATOM 777 N N . VAL A 1 102 ? 31.720 -6.680 -20.828 1.00 36.94 102 VAL A N 1
ATOM 778 C CA . VAL A 1 102 ? 30.308 -6.591 -20.496 1.00 36.94 102 VAL A CA 1
ATOM 779 C C . VAL A 1 102 ? 29.917 -5.196 -20.955 1.00 36.94 102 VAL A C 1
ATOM 781 O O . VAL A 1 102 ? 30.407 -4.205 -20.412 1.00 36.94 102 VAL A O 1
ATOM 784 N N . ALA A 1 103 ? 29.083 -5.091 -21.994 1.00 43.19 103 ALA A N 1
ATOM 785 C CA . ALA A 1 103 ? 28.373 -3.840 -22.210 1.00 43.19 103 ALA A CA 1
ATOM 786 C C . ALA A 1 103 ? 27.733 -3.491 -20.856 1.00 43.19 103 ALA A C 1
ATOM 788 O O . ALA A 1 103 ? 27.102 -4.382 -20.274 1.00 43.19 103 ALA A O 1
ATOM 789 N N . PRO A 1 104 ? 27.954 -2.281 -20.308 1.00 34.31 104 PRO A N 1
ATOM 790 C CA . PRO A 1 104 ? 27.477 -1.950 -18.976 1.00 34.31 104 PRO A CA 1
ATOM 791 C C . PRO A 1 104 ? 25.992 -2.272 -18.927 1.00 34.31 104 PRO A C 1
ATOM 793 O O . PRO A 1 104 ? 25.220 -1.745 -19.735 1.00 34.31 104 PRO A O 1
ATOM 796 N N . LYS A 1 105 ? 25.617 -3.199 -18.034 1.00 38.34 105 LYS A N 1
ATOM 797 C CA . LYS A 1 105 ? 24.217 -3.501 -17.757 1.00 38.34 105 LYS A CA 1
ATOM 798 C C . LYS A 1 105 ? 23.580 -2.155 -17.418 1.00 38.34 105 LYS A C 1
ATOM 800 O O . LYS A 1 105 ? 24.020 -1.535 -16.448 1.00 38.34 105 LYS A O 1
ATOM 805 N N . PRO A 1 106 ? 22.625 -1.656 -18.223 1.00 42.81 106 PRO A N 1
ATOM 806 C CA . PRO A 1 106 ? 21.946 -0.423 -17.880 1.00 42.81 106 PRO A CA 1
ATOM 807 C C . PRO A 1 106 ? 21.361 -0.600 -16.476 1.00 42.81 106 PRO A C 1
ATOM 809 O O . PRO A 1 106 ? 20.860 -1.695 -16.180 1.00 42.81 106 PRO A O 1
ATOM 812 N N . PRO A 1 107 ? 21.431 0.411 -15.595 1.00 37.31 107 PRO A N 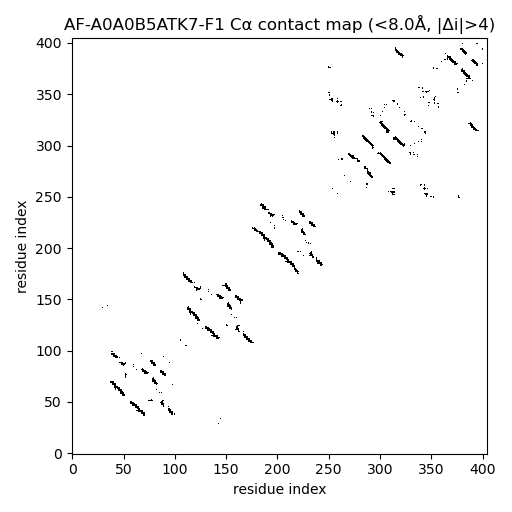1
ATOM 813 C CA . PRO A 1 107 ? 20.738 0.330 -14.320 1.00 37.31 107 PRO A CA 1
ATOM 814 C C . PRO A 1 107 ? 19.275 -0.036 -14.588 1.00 37.31 107 PRO A C 1
ATOM 816 O O . PRO A 1 107 ? 18.694 0.431 -15.569 1.00 37.31 107 PRO A O 1
ATOM 819 N N . ALA A 1 108 ? 18.695 -0.888 -13.736 1.00 48.94 108 ALA A N 1
ATOM 820 C CA . ALA A 1 108 ? 17.364 -1.489 -13.908 1.00 48.94 108 ALA A CA 1
ATOM 821 C C . ALA A 1 108 ? 16.211 -0.471 -14.096 1.00 48.94 108 ALA A C 1
ATOM 823 O O . ALA A 1 108 ? 15.086 -0.859 -14.389 1.00 48.94 108 ALA A O 1
ATOM 824 N N . SER A 1 109 ? 16.491 0.826 -13.944 1.00 48.84 109 SER A N 1
ATOM 825 C CA . SER A 1 109 ? 15.600 1.968 -14.165 1.00 48.84 109 SER A CA 1
ATOM 826 C C . SER A 1 109 ? 15.728 2.638 -15.544 1.00 48.84 109 SER A C 1
ATOM 828 O O . SER A 1 109 ? 15.022 3.607 -15.814 1.00 48.84 109 SER A O 1
ATOM 830 N N . SER A 1 110 ? 16.615 2.167 -16.422 1.00 45.69 110 SER A N 1
ATOM 831 C CA . SER A 1 110 ? 16.883 2.795 -17.720 1.00 45.69 110 SER A CA 1
ATOM 832 C C . SER A 1 110 ? 16.949 1.768 -18.844 1.00 45.69 110 SER A C 1
ATOM 834 O O . SER A 1 110 ? 17.654 0.763 -18.750 1.00 45.69 110 SER A O 1
ATOM 836 N N . GLN A 1 111 ? 16.228 2.029 -19.931 1.00 57.91 111 GLN A N 1
ATOM 837 C CA . GLN A 1 111 ? 16.337 1.240 -21.149 1.00 57.91 111 GLN A CA 1
ATOM 838 C C . GLN A 1 111 ? 17.278 1.958 -22.115 1.00 57.91 111 GLN A C 1
ATOM 840 O O . GLN A 1 111 ? 17.075 3.121 -22.468 1.00 57.91 111 GLN A O 1
ATOM 845 N N . VAL A 1 112 ? 18.324 1.260 -22.558 1.00 59.88 112 VAL A N 1
ATOM 846 C CA . VAL A 1 112 ? 19.168 1.746 -23.651 1.00 59.88 112 VAL A CA 1
ATOM 847 C C . VAL A 1 112 ? 18.462 1.430 -24.962 1.00 59.88 112 VAL A C 1
ATOM 849 O O . VAL A 1 112 ? 18.333 0.268 -25.345 1.00 59.88 112 VAL A O 1
ATOM 852 N N . VAL A 1 113 ? 18.016 2.474 -25.651 1.00 70.19 113 VAL A N 1
ATOM 853 C CA . VAL A 1 113 ? 17.408 2.390 -26.977 1.00 70.19 113 VAL A CA 1
ATOM 854 C C . VAL A 1 113 ? 18.432 2.855 -28.005 1.00 70.19 113 VAL A C 1
ATOM 856 O O . VAL A 1 113 ? 19.083 3.884 -27.829 1.00 70.19 113 VAL A O 1
ATOM 859 N N . TYR A 1 114 ? 18.581 2.107 -29.095 1.00 79.62 114 TYR A N 1
ATOM 860 C CA . TYR A 1 114 ? 19.380 2.537 -30.239 1.00 79.62 114 TYR A CA 1
ATOM 861 C C . TYR A 1 114 ? 18.441 2.996 -31.346 1.00 79.62 114 TYR A C 1
ATOM 863 O O . TYR A 1 114 ? 17.545 2.253 -31.738 1.00 79.62 114 TYR A O 1
ATOM 871 N N . THR A 1 115 ? 18.635 4.212 -31.846 1.00 85.88 115 THR A N 1
ATOM 872 C CA . THR A 1 115 ? 17.818 4.784 -32.926 1.00 85.88 115 THR A CA 1
ATOM 873 C C . THR A 1 115 ? 18.667 5.072 -34.150 1.00 85.88 115 THR A C 1
ATOM 875 O O . THR A 1 115 ? 19.787 5.572 -34.025 1.00 85.88 115 THR A O 1
ATOM 878 N N . THR A 1 116 ? 18.132 4.810 -35.336 1.00 87.19 116 THR A N 1
ATOM 879 C CA . THR A 1 116 ? 18.824 5.090 -36.596 1.00 87.19 116 THR A CA 1
ATOM 880 C C . THR A 1 116 ? 18.855 6.594 -36.894 1.00 87.19 116 THR A C 1
ATOM 882 O O . THR A 1 116 ? 17.807 7.239 -36.924 1.00 87.19 116 THR A O 1
ATOM 885 N N . THR A 1 117 ? 20.023 7.174 -37.166 1.00 91.44 117 THR A N 1
ATOM 886 C CA . THR A 1 117 ? 20.158 8.605 -37.522 1.00 91.44 117 THR A CA 1
ATOM 887 C C . THR A 1 117 ? 19.925 8.889 -39.010 1.00 91.44 117 THR A C 1
ATOM 889 O O . THR A 1 117 ? 19.711 10.038 -39.395 1.00 91.44 117 THR A O 1
ATOM 892 N N . ALA A 1 118 ? 19.889 7.841 -39.835 1.00 92.00 118 ALA A N 1
ATOM 893 C CA . ALA A 1 118 ? 19.566 7.851 -41.261 1.00 92.00 118 ALA A CA 1
ATOM 894 C C . ALA A 1 118 ? 18.783 6.577 -41.627 1.00 92.00 118 ALA A C 1
ATOM 896 O O . ALA A 1 118 ? 18.633 5.692 -40.786 1.00 92.00 118 ALA A O 1
ATOM 897 N N . SER A 1 119 ? 18.293 6.467 -42.863 1.00 93.31 119 SER A N 1
ATOM 898 C CA . SER A 1 119 ? 17.738 5.202 -43.357 1.00 93.31 119 SER A CA 1
ATOM 899 C C . SER A 1 119 ? 18.863 4.179 -43.555 1.00 93.31 119 SER A C 1
ATOM 901 O O . SER A 1 119 ? 19.851 4.482 -44.223 1.00 93.31 119 SER A O 1
ATOM 903 N N . LEU A 1 120 ? 18.740 2.982 -42.971 1.00 93.75 120 LEU A N 1
ATOM 904 C CA . LEU A 1 120 ? 19.804 1.968 -42.952 1.00 93.75 120 LEU A CA 1
ATOM 905 C C . LEU A 1 120 ? 19.383 0.646 -43.567 1.00 93.75 120 LEU A C 1
ATOM 907 O O . LEU A 1 120 ? 18.350 0.089 -43.222 1.00 93.75 120 LEU A O 1
ATOM 911 N N . ASN A 1 121 ? 20.250 0.075 -44.396 1.00 94.50 121 ASN A N 1
ATOM 912 C CA . ASN A 1 121 ? 20.070 -1.287 -44.884 1.00 94.50 121 ASN A CA 1
ATOM 913 C C . ASN A 1 121 ? 20.474 -2.290 -43.800 1.00 94.50 121 ASN A C 1
ATOM 915 O O . ASN A 1 121 ? 21.639 -2.340 -43.400 1.00 94.50 121 ASN A O 1
ATOM 919 N N . LEU A 1 122 ? 19.519 -3.106 -43.359 1.00 92.56 122 LEU A N 1
ATOM 920 C CA . LEU A 1 122 ? 19.766 -4.283 -42.538 1.00 92.56 122 LEU A CA 1
ATOM 921 C C . LEU A 1 122 ? 20.318 -5.382 -43.446 1.00 92.56 122 LEU A C 1
ATOM 923 O O . LEU A 1 122 ? 19.610 -5.851 -44.330 1.00 92.56 122 LEU A O 1
ATOM 927 N N . ARG A 1 123 ? 21.575 -5.782 -43.265 1.00 95.31 123 ARG A N 1
ATOM 928 C CA . ARG A 1 123 ? 22.267 -6.735 -44.148 1.00 95.31 123 ARG A CA 1
ATOM 929 C C . ARG A 1 123 ? 22.473 -8.095 -43.494 1.00 95.31 123 ARG A C 1
ATOM 931 O O . ARG A 1 123 ? 22.476 -8.215 -42.272 1.00 95.31 123 ARG A O 1
ATOM 938 N N . THR A 1 124 ? 22.705 -9.124 -44.304 1.00 79.12 124 THR A N 1
ATOM 939 C CA . THR A 1 124 ? 22.997 -10.481 -43.809 1.00 79.12 124 THR A CA 1
ATOM 940 C C . THR A 1 124 ? 24.383 -10.622 -43.163 1.00 79.12 124 THR A C 1
ATOM 942 O O . THR A 1 124 ? 24.604 -11.571 -42.415 1.00 79.12 124 THR A O 1
ATOM 945 N N . GLY A 1 125 ? 25.301 -9.673 -43.387 1.00 75.06 125 GLY A N 1
ATOM 946 C CA . GLY A 1 125 ? 26.651 -9.674 -42.813 1.00 75.06 125 GLY A CA 1
ATOM 947 C C . GLY A 1 125 ? 27.250 -8.272 -42.652 1.00 75.06 125 GLY A C 1
ATOM 948 O O . GLY A 1 125 ? 26.714 -7.290 -43.167 1.00 75.06 125 GLY A O 1
ATOM 949 N N . ALA A 1 126 ? 28.373 -8.187 -41.936 1.00 81.31 126 ALA A N 1
ATOM 950 C CA . ALA A 1 126 ? 29.054 -6.952 -41.529 1.00 81.31 126 ALA A CA 1
ATOM 951 C C . ALA A 1 126 ? 29.900 -6.312 -42.654 1.00 81.31 126 ALA A C 1
ATOM 953 O O . ALA A 1 126 ? 31.103 -6.103 -42.509 1.00 81.31 126 ALA A O 1
ATOM 954 N N . SER A 1 127 ? 29.283 -6.049 -43.807 1.00 82.44 127 SER A N 1
ATOM 955 C CA . SER A 1 127 ? 29.911 -5.393 -44.962 1.00 82.44 127 SER A CA 1
ATOM 956 C C . SER A 1 127 ? 28.851 -4.877 -45.938 1.00 82.44 127 SER A C 1
ATOM 958 O O . SER A 1 127 ? 27.757 -5.435 -46.044 1.00 82.44 127 SER A O 1
ATOM 960 N N . THR A 1 128 ? 29.189 -3.837 -46.704 1.00 84.88 128 THR A N 1
ATOM 961 C CA . THR A 1 128 ? 28.343 -3.289 -47.776 1.00 84.88 128 THR A CA 1
ATOM 962 C C . THR A 1 128 ? 28.127 -4.271 -48.929 1.00 84.88 128 THR A C 1
ATOM 964 O O . THR A 1 128 ? 27.155 -4.117 -49.663 1.00 84.88 128 THR A O 1
ATOM 967 N N . LYS A 1 129 ? 28.974 -5.305 -49.052 1.00 87.81 129 LYS A N 1
ATOM 968 C CA . LYS A 1 129 ? 28.866 -6.363 -50.072 1.00 87.81 129 LYS A CA 1
ATOM 969 C C . LYS A 1 129 ? 27.794 -7.419 -49.761 1.00 87.81 129 LYS A C 1
ATOM 971 O O . LYS A 1 129 ? 27.423 -8.188 -50.640 1.00 87.81 129 LYS A O 1
ATOM 976 N N . HIS A 1 130 ? 27.293 -7.491 -48.524 1.00 85.62 130 HIS A N 1
ATOM 977 C CA . HIS A 1 130 ? 26.267 -8.470 -48.151 1.00 85.62 130 HIS A CA 1
ATOM 978 C C . HIS A 1 130 ? 24.861 -8.040 -48.579 1.00 85.62 130 HIS A C 1
ATOM 980 O O . HIS A 1 130 ? 24.538 -6.849 -48.583 1.00 85.62 130 HIS A O 1
ATOM 986 N N . LYS A 1 131 ? 24.004 -9.028 -48.870 1.00 88.94 131 LYS A N 1
ATOM 987 C CA . LYS A 1 131 ? 22.608 -8.826 -49.283 1.00 88.94 131 LYS A CA 1
ATOM 988 C C . LYS A 1 131 ? 21.822 -8.019 -48.243 1.00 88.94 131 LYS A C 1
ATOM 990 O O . LYS A 1 131 ? 21.957 -8.248 -47.038 1.00 88.94 131 LYS A O 1
ATOM 995 N N . THR A 1 132 ? 20.987 -7.099 -48.722 1.00 95.06 132 THR A N 1
ATOM 996 C CA . THR A 1 132 ? 20.043 -6.334 -47.897 1.00 95.06 132 THR A CA 1
ATOM 997 C C . THR A 1 132 ? 18.809 -7.186 -47.604 1.00 95.06 132 THR A C 1
ATOM 999 O O . THR A 1 132 ? 18.203 -7.733 -48.517 1.00 95.06 132 THR A O 1
ATOM 1002 N N . ILE A 1 133 ? 18.451 -7.295 -46.327 1.00 93.81 133 ILE A N 1
ATOM 1003 C CA . ILE A 1 133 ? 17.235 -7.942 -45.825 1.00 93.81 133 ILE A CA 1
ATOM 1004 C C . ILE A 1 133 ? 16.052 -6.970 -45.925 1.00 93.81 133 ILE A C 1
ATOM 1006 O O . ILE A 1 133 ? 14.985 -7.342 -46.400 1.00 93.81 133 ILE A O 1
ATOM 1010 N N . LEU A 1 134 ? 16.234 -5.738 -45.437 1.00 96.00 134 LEU A N 1
ATOM 1011 C CA . LEU A 1 134 ? 15.271 -4.633 -45.518 1.00 96.00 134 LEU A CA 1
ATOM 1012 C C . LEU A 1 134 ? 15.970 -3.289 -45.274 1.00 96.00 134 LEU A C 1
ATOM 1014 O O . LEU A 1 134 ? 17.127 -3.258 -44.845 1.00 96.00 134 LEU A O 1
ATOM 1018 N N . THR A 1 135 ? 15.243 -2.191 -45.468 1.00 94.75 135 THR A N 1
ATOM 1019 C CA . THR A 1 135 ? 15.674 -0.844 -45.075 1.00 94.75 135 THR A CA 1
ATOM 1020 C C . THR A 1 135 ? 14.909 -0.389 -43.832 1.00 94.75 135 THR A C 1
ATOM 1022 O O . THR A 1 135 ? 13.684 -0.440 -43.784 1.00 94.75 135 THR A O 1
ATOM 1025 N N . ILE A 1 136 ? 15.645 0.047 -42.813 1.00 91.12 136 ILE A N 1
ATOM 1026 C CA . ILE A 1 136 ? 15.143 0.622 -41.566 1.00 91.12 136 ILE A CA 1
ATOM 1027 C C . ILE A 1 136 ? 15.023 2.138 -41.772 1.00 91.12 136 ILE A C 1
ATOM 1029 O O . ILE A 1 136 ? 16.043 2.770 -42.056 1.00 91.12 136 ILE A O 1
ATOM 1033 N N . PRO A 1 137 ? 13.829 2.741 -41.648 1.00 91.56 137 PRO A N 1
ATOM 1034 C CA . PRO A 1 137 ? 13.660 4.186 -41.802 1.00 91.56 137 PRO A CA 1
ATOM 1035 C C . PRO A 1 137 ? 14.422 4.999 -40.748 1.00 91.56 137 PRO A C 1
ATOM 1037 O O . PRO A 1 137 ? 14.562 4.557 -39.608 1.00 91.56 137 PRO A O 1
ATOM 1040 N N . LYS A 1 138 ? 14.834 6.228 -41.097 1.00 90.62 138 LYS A N 1
ATOM 1041 C CA . LYS A 1 138 ? 15.409 7.202 -40.150 1.00 90.62 138 LYS A CA 1
ATOM 1042 C C . LYS A 1 138 ? 14.517 7.378 -38.910 1.00 90.62 138 LYS A C 1
ATOM 1044 O O . LYS A 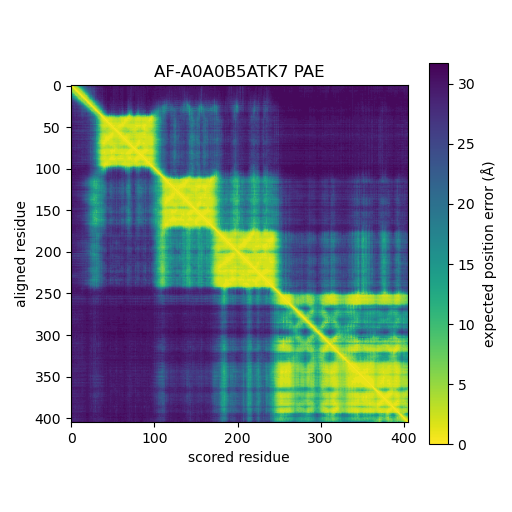1 138 ? 13.293 7.411 -39.003 1.00 90.62 138 LYS A O 1
ATOM 1049 N N . GLY A 1 139 ? 15.145 7.523 -37.744 1.00 80.81 139 GLY A N 1
ATOM 1050 C CA . GLY A 1 139 ? 14.479 7.740 -36.459 1.00 80.81 139 GLY A CA 1
ATOM 1051 C C . GLY A 1 139 ? 13.849 6.497 -35.826 1.00 80.81 139 GLY A C 1
ATOM 1052 O O . GLY A 1 139 ? 13.240 6.614 -34.766 1.00 80.81 139 GLY A O 1
ATOM 1053 N N . LYS A 1 140 ? 13.973 5.306 -36.426 1.00 85.94 140 LYS A N 1
ATOM 1054 C CA . LYS A 1 140 ? 13.384 4.085 -35.863 1.00 85.94 140 LYS A CA 1
ATOM 1055 C C . LYS A 1 140 ? 14.288 3.455 -34.807 1.00 85.94 140 LYS A C 1
ATOM 1057 O O . LYS A 1 140 ? 15.515 3.483 -34.914 1.00 85.94 140 LYS A O 1
ATOM 1062 N N . ALA A 1 141 ? 13.657 2.889 -33.781 1.00 82.50 141 ALA A N 1
ATOM 1063 C CA . ALA A 1 141 ? 14.332 2.143 -32.729 1.00 82.50 141 ALA A CA 1
ATOM 1064 C C . ALA A 1 141 ? 14.691 0.729 -33.205 1.00 82.50 141 ALA A C 1
ATOM 1066 O O . ALA A 1 141 ? 13.915 0.088 -33.916 1.00 82.50 141 ALA A O 1
ATOM 1067 N N . VAL A 1 142 ? 15.854 0.240 -32.784 1.00 78.88 142 VAL A N 1
ATOM 1068 C CA . VAL A 1 142 ? 16.341 -1.117 -33.047 1.00 78.88 142 VAL A CA 1
ATOM 1069 C C . VAL A 1 142 ? 16.802 -1.767 -31.747 1.00 78.88 142 VAL A C 1
ATOM 1071 O O . VAL A 1 142 ? 17.323 -1.101 -30.849 1.00 78.88 142 VAL A O 1
ATOM 1074 N N . GLN A 1 143 ? 16.649 -3.085 -31.652 1.00 76.56 143 GLN A N 1
ATOM 1075 C CA . GLN A 1 143 ? 17.219 -3.852 -30.551 1.00 76.56 143 GLN A CA 1
ATOM 1076 C C . GLN A 1 143 ? 18.679 -4.172 -30.860 1.00 76.56 143 GLN A C 1
ATOM 1078 O O . GLN A 1 143 ? 18.975 -4.862 -31.835 1.00 76.56 143 GLN A O 1
ATOM 1083 N N . MET A 1 144 ? 19.600 -3.693 -30.027 1.00 76.19 144 MET A N 1
ATOM 1084 C CA . MET A 1 144 ? 21.020 -4.011 -30.159 1.00 76.19 144 MET A CA 1
ATOM 1085 C C . MET A 1 144 ? 21.296 -5.426 -29.646 1.00 76.19 144 MET A C 1
ATOM 1087 O O . MET A 1 144 ? 21.086 -5.701 -28.468 1.00 76.19 144 MET A O 1
ATOM 1091 N N . LEU A 1 145 ? 21.783 -6.307 -30.522 1.00 71.38 145 LEU A N 1
ATOM 1092 C CA . LEU A 1 145 ? 22.172 -7.677 -30.166 1.00 71.38 145 LEU A CA 1
ATOM 1093 C C . LEU A 1 145 ? 23.685 -7.804 -29.967 1.00 71.38 145 LEU A C 1
ATOM 1095 O O . LEU A 1 145 ? 24.142 -8.590 -29.145 1.00 71.38 145 LEU A O 1
ATOM 1099 N N . SER A 1 146 ? 24.477 -7.051 -30.734 1.00 67.94 146 SER A N 1
ATOM 1100 C CA . SER A 1 146 ? 25.932 -6.996 -30.584 1.00 67.94 146 SER A CA 1
ATOM 1101 C C . SER A 1 146 ? 26.471 -5.685 -31.141 1.00 67.94 146 SER A C 1
ATOM 1103 O O . SER A 1 146 ? 26.197 -5.335 -32.290 1.00 67.94 146 SER A O 1
ATOM 1105 N N . TYR A 1 147 ? 27.248 -4.974 -30.328 1.00 71.44 147 TYR A N 1
ATOM 1106 C CA . TYR A 1 147 ? 27.897 -3.733 -30.727 1.00 71.44 147 TYR A CA 1
ATOM 1107 C C . TYR A 1 147 ? 29.256 -4.028 -31.366 1.00 71.44 147 TYR A C 1
ATOM 1109 O O . TYR A 1 147 ? 30.053 -4.783 -30.809 1.00 71.44 147 TYR A O 1
ATOM 1117 N N . GLY A 1 148 ? 29.532 -3.415 -32.515 1.00 68.94 148 GLY A N 1
ATOM 1118 C CA . GLY A 1 148 ? 30.840 -3.488 -33.166 1.00 68.94 148 GLY A CA 1
ATOM 1119 C C . GLY A 1 148 ? 31.302 -2.122 -33.657 1.00 68.94 148 GLY A C 1
ATOM 1120 O O . GLY A 1 148 ? 30.496 -1.208 -33.821 1.00 68.94 148 GLY A O 1
ATOM 1121 N N . THR A 1 149 ? 32.604 -1.975 -33.904 1.00 68.94 149 THR A N 1
ATOM 1122 C CA . THR A 1 149 ? 33.228 -0.684 -34.242 1.00 68.94 149 THR A CA 1
ATOM 1123 C C . THR A 1 149 ? 32.665 -0.076 -35.529 1.00 68.94 149 THR A C 1
ATOM 1125 O O . THR A 1 149 ? 32.302 1.095 -35.552 1.00 68.94 149 THR A O 1
ATOM 1128 N N . SER A 1 150 ? 32.526 -0.878 -36.589 1.00 71.44 150 SER A N 1
ATOM 1129 C CA . SER A 1 150 ? 31.998 -0.417 -37.887 1.00 71.44 150 SER A CA 1
ATOM 1130 C C . SER A 1 150 ? 30.598 -0.953 -38.190 1.00 71.44 150 SER A C 1
ATOM 1132 O O . SER A 1 150 ? 29.797 -0.270 -38.825 1.00 71.44 150 SER A O 1
ATOM 1134 N N . TRP A 1 151 ? 30.287 -2.161 -37.716 1.00 79.50 151 TRP A N 1
ATOM 1135 C CA . TRP A 1 151 ? 29.001 -2.825 -37.919 1.00 79.50 151 TRP A CA 1
ATOM 1136 C C . TRP A 1 151 ? 28.459 -3.346 -36.598 1.00 79.50 151 TRP A C 1
ATOM 1138 O O . TRP A 1 151 ? 29.183 -3.984 -35.837 1.00 79.50 151 TRP A O 1
ATOM 1148 N N . SER A 1 152 ? 27.173 -3.122 -36.368 1.00 76.25 152 SER A N 1
ATOM 1149 C CA . SER A 1 152 ? 26.441 -3.627 -35.213 1.00 76.25 152 SER A CA 1
ATOM 1150 C C . SER A 1 152 ? 25.385 -4.621 -35.668 1.00 76.25 152 SER A C 1
ATOM 1152 O O . SER A 1 152 ? 24.730 -4.423 -36.695 1.00 76.25 152 SER A O 1
ATOM 1154 N N . LYS A 1 153 ? 25.209 -5.696 -34.900 1.00 72.81 153 LYS A N 1
ATOM 1155 C CA . LYS A 1 153 ? 24.140 -6.668 -35.114 1.00 72.81 153 LYS A CA 1
ATOM 1156 C C . LYS A 1 153 ? 22.901 -6.213 -34.354 1.00 72.81 153 LYS A C 1
ATOM 1158 O O . LYS A 1 153 ? 22.961 -6.006 -33.141 1.00 72.81 153 LYS A O 1
ATOM 1163 N N . VAL A 1 154 ? 21.783 -6.085 -35.056 1.00 80.44 154 VAL A N 1
ATOM 1164 C CA . VAL A 1 154 ? 20.527 -5.563 -34.507 1.00 80.44 154 VAL A CA 1
ATOM 1165 C C . VAL A 1 154 ? 19.339 -6.431 -34.913 1.00 80.44 154 VAL A C 1
ATOM 1167 O O . VAL A 1 154 ? 19.408 -7.163 -35.905 1.00 80.44 154 VAL A O 1
ATOM 1170 N N . SER A 1 155 ? 18.250 -6.333 -34.153 1.00 73.94 155 SER A N 1
ATOM 1171 C CA . SER A 1 155 ? 16.932 -6.849 -34.523 1.00 73.94 155 SER A CA 1
ATOM 1172 C C . SER A 1 155 ? 15.970 -5.691 -34.795 1.00 73.94 155 SER A C 1
ATOM 1174 O O . SER A 1 155 ? 15.913 -4.720 -34.033 1.00 73.94 155 SER A O 1
ATOM 1176 N N . TYR A 1 156 ? 15.238 -5.784 -35.905 1.00 80.69 156 TYR A N 1
ATOM 1177 C CA . TYR A 1 156 ? 14.214 -4.829 -36.323 1.00 80.69 156 TYR A CA 1
ATOM 1178 C C . TYR A 1 156 ? 13.094 -5.556 -37.071 1.00 80.69 156 TYR A C 1
ATOM 1180 O O . TYR A 1 156 ? 13.370 -6.355 -37.967 1.00 80.69 156 TYR A O 1
ATOM 1188 N N . ALA A 1 157 ? 11.834 -5.289 -36.707 1.00 77.62 157 ALA A N 1
ATOM 1189 C CA . ALA A 1 157 ? 10.657 -5.955 -37.276 1.00 77.62 157 ALA A CA 1
ATOM 1190 C C . ALA A 1 157 ? 10.795 -7.496 -37.307 1.00 77.62 157 ALA A C 1
ATOM 1192 O O . ALA A 1 157 ? 10.544 -8.136 -38.329 1.00 77.62 157 ALA A O 1
ATOM 1193 N N . ASN A 1 158 ? 11.259 -8.075 -36.190 1.00 78.81 158 ASN A N 1
ATOM 1194 C CA . ASN A 1 158 ? 11.545 -9.506 -36.004 1.00 78.81 158 ASN A CA 1
ATOM 1195 C C . ASN A 1 158 ? 12.603 -10.100 -36.954 1.00 78.81 158 ASN A C 1
ATOM 1197 O O . ASN A 1 158 ? 12.770 -11.317 -37.009 1.00 78.81 158 ASN A O 1
ATOM 1201 N N . LYS A 1 159 ? 13.353 -9.267 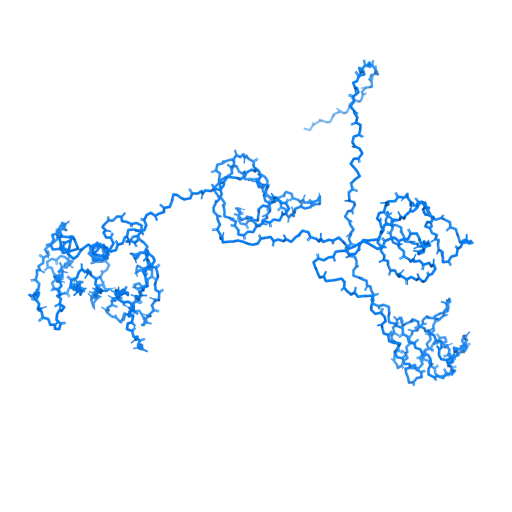-37.687 1.00 72.88 159 LYS A N 1
ATOM 1202 C CA . LYS A 1 159 ? 14.478 -9.696 -38.523 1.00 72.88 159 LYS A CA 1
ATOM 1203 C C . LYS A 1 159 ? 15.797 -9.298 -37.877 1.00 72.88 159 LYS A C 1
ATOM 1205 O O . LYS A 1 159 ? 15.957 -8.174 -37.412 1.00 72.88 159 LYS A O 1
ATOM 1210 N N . THR A 1 160 ? 16.757 -10.217 -37.890 1.00 79.25 160 THR A N 1
ATOM 1211 C CA . THR A 1 160 ? 18.106 -9.993 -37.357 1.00 79.25 160 THR A CA 1
ATOM 1212 C C . THR A 1 160 ? 19.108 -9.804 -38.490 1.00 79.25 160 THR A C 1
ATOM 1214 O O . THR A 1 160 ? 19.128 -10.587 -39.437 1.00 79.25 160 THR A O 1
ATOM 1217 N N . GLY A 1 161 ? 19.980 -8.805 -38.375 1.00 78.62 161 GLY A N 1
ATOM 1218 C CA . GLY A 1 161 ? 21.022 -8.530 -39.365 1.00 78.62 161 GLY A CA 1
ATOM 1219 C C . GLY A 1 161 ? 22.049 -7.513 -38.876 1.00 78.62 161 GLY A C 1
ATOM 1220 O O . GLY A 1 161 ? 22.114 -7.206 -37.687 1.00 78.62 161 GLY A O 1
ATOM 1221 N N . TYR A 1 162 ? 22.859 -7.001 -39.796 1.00 85.75 162 TYR A N 1
ATOM 1222 C CA . TYR A 1 162 ? 23.943 -6.058 -39.532 1.00 85.75 162 TYR A CA 1
ATOM 1223 C C . TYR A 1 162 ? 23.639 -4.690 -40.138 1.00 85.75 162 TYR A C 1
ATOM 1225 O O . TYR A 1 162 ? 23.230 -4.592 -41.294 1.00 85.75 162 TYR A O 1
ATOM 1233 N N . VAL A 1 163 ? 23.880 -3.634 -39.367 1.00 90.50 163 VAL A N 1
ATOM 1234 C CA . VAL A 1 163 ? 23.785 -2.233 -39.798 1.00 90.50 163 VAL A CA 1
ATOM 1235 C C . VAL A 1 163 ? 25.080 -1.503 -39.460 1.00 90.50 163 VAL A C 1
ATOM 1237 O O . VAL A 1 163 ? 25.825 -1.927 -38.576 1.00 90.50 163 VAL A O 1
ATOM 1240 N N . SER A 1 164 ? 25.363 -0.403 -40.153 1.00 89.56 164 SER A N 1
ATOM 1241 C CA . SER A 1 164 ? 26.542 0.412 -39.847 1.00 89.56 164 SER A CA 1
ATOM 1242 C C . SER A 1 164 ? 26.384 1.101 -38.488 1.00 89.56 164 SER A C 1
ATOM 1244 O O . SER A 1 164 ? 25.402 1.809 -38.251 1.00 89.56 164 SER A O 1
ATOM 1246 N N . SER A 1 165 ? 27.368 0.909 -37.605 1.00 85.69 165 SER A N 1
ATOM 1247 C CA . SER A 1 165 ? 27.370 1.465 -36.243 1.00 85.69 165 SER A CA 1
ATOM 1248 C C . SER A 1 165 ? 27.390 2.992 -36.237 1.00 85.69 165 SER A C 1
ATOM 1250 O O . SER A 1 165 ? 26.826 3.603 -35.335 1.00 85.69 165 SER A O 1
ATOM 1252 N N . LYS A 1 166 ? 27.969 3.610 -37.278 1.00 89.38 166 LYS A N 1
ATOM 1253 C CA . LYS A 1 166 ? 28.045 5.072 -37.452 1.00 89.38 166 LYS A CA 1
ATOM 1254 C C . LYS A 1 166 ? 26.670 5.744 -37.423 1.00 89.38 166 LYS A C 1
ATOM 1256 O O . LYS A 1 166 ? 26.560 6.909 -37.056 1.00 89.38 166 LYS A O 1
ATOM 1261 N N . TYR A 1 167 ? 25.625 5.020 -37.814 1.00 91.38 167 TYR A N 1
ATOM 1262 C CA . TYR A 1 167 ? 24.275 5.563 -37.916 1.00 91.38 167 TYR A CA 1
ATOM 1263 C C . TYR A 1 167 ? 23.345 5.103 -36.791 1.00 91.38 167 TYR A C 1
ATOM 1265 O O . TYR A 1 167 ? 22.125 5.213 -36.914 1.00 91.38 167 TYR A O 1
ATOM 1273 N N . LEU A 1 168 ? 23.903 4.586 -35.695 1.00 86.88 168 LEU A N 1
ATOM 1274 C CA . LEU A 1 168 ? 23.152 4.240 -34.498 1.00 86.88 168 LEU A CA 1
ATOM 1275 C C . LEU A 1 168 ? 23.453 5.242 -33.388 1.00 86.88 168 LEU A C 1
ATOM 1277 O O . LEU A 1 168 ? 24.581 5.359 -32.920 1.00 86.88 168 LEU A O 1
ATOM 1281 N N . LYS A 1 169 ? 22.413 5.932 -32.924 1.00 86.00 169 LYS A N 1
ATOM 1282 C CA . LYS A 1 169 ? 22.481 6.791 -31.744 1.00 86.00 169 LYS A CA 1
ATOM 1283 C C . LYS A 1 169 ? 22.000 6.015 -30.527 1.00 86.00 169 LYS A C 1
ATOM 1285 O O . LYS A 1 169 ? 20.858 5.557 -30.498 1.00 86.00 169 LYS A O 1
ATOM 1290 N N . LYS A 1 170 ? 22.861 5.897 -29.517 1.00 81.06 170 LYS A N 1
ATOM 1291 C CA . LYS A 1 170 ? 22.499 5.389 -28.192 1.00 81.06 170 LYS A CA 1
ATOM 1292 C C . LYS A 1 170 ? 21.722 6.472 -27.443 1.00 81.06 170 LYS A C 1
ATOM 1294 O O . LYS A 1 170 ? 22.238 7.569 -27.254 1.00 81.06 170 LYS A O 1
ATOM 1299 N N . THR A 1 171 ? 20.506 6.160 -27.015 1.00 67.12 171 THR A N 1
ATOM 1300 C CA . THR A 1 171 ? 19.686 7.027 -26.166 1.00 67.12 171 THR A CA 1
ATOM 1301 C C . THR A 1 171 ? 19.290 6.255 -24.920 1.00 67.12 171 THR A C 1
ATOM 1303 O O . THR A 1 171 ? 18.759 5.148 -24.999 1.00 67.12 171 THR A O 1
ATOM 1306 N N . THR A 1 172 ? 19.567 6.834 -23.760 1.00 58.81 172 THR A N 1
ATOM 1307 C CA . THR A 1 172 ? 19.117 6.286 -22.484 1.00 58.81 172 THR A CA 1
ATOM 1308 C C . THR A 1 172 ? 17.737 6.859 -22.205 1.00 58.81 172 THR A C 1
ATOM 1310 O O . THR A 1 172 ? 17.603 8.063 -22.006 1.00 58.81 172 THR A O 1
ATOM 1313 N N . VAL A 1 173 ? 16.709 6.012 -22.226 1.00 58.47 173 VAL A N 1
ATOM 1314 C CA . VAL A 1 173 ? 15.350 6.410 -21.851 1.00 58.47 173 VAL A CA 1
ATOM 1315 C C . VAL A 1 173 ? 15.118 5.954 -20.417 1.00 58.47 173 VAL A C 1
ATOM 1317 O O . VAL A 1 173 ? 15.278 4.774 -20.097 1.00 58.47 173 VAL A O 1
ATOM 1320 N N . SER A 1 174 ? 14.781 6.900 -19.542 1.00 57.28 174 SER A N 1
ATOM 1321 C CA . SER A 1 174 ? 14.355 6.588 -18.179 1.00 57.28 174 SER A CA 1
ATOM 1322 C C . SER A 1 174 ? 13.005 5.880 -18.243 1.00 57.28 174 SER A C 1
ATOM 1324 O O . SER A 1 174 ? 12.067 6.395 -18.857 1.00 57.28 174 SER A O 1
ATOM 1326 N N . LEU A 1 175 ? 12.907 4.687 -17.657 1.00 66.12 175 LEU A N 1
ATOM 1327 C CA . LEU A 1 175 ? 11.627 3.997 -17.567 1.00 66.12 175 LEU A CA 1
ATOM 1328 C C . LEU A 1 175 ? 10.768 4.687 -16.499 1.00 66.12 175 LEU A C 1
ATOM 1330 O O . LEU A 1 175 ? 11.292 5.052 -15.441 1.00 66.12 175 LEU A O 1
ATOM 1334 N N . PRO A 1 176 ? 9.454 4.858 -16.733 1.00 68.06 176 PRO A N 1
ATOM 1335 C CA . PRO A 1 176 ? 8.569 5.369 -15.700 1.00 68.06 176 PRO A CA 1
ATOM 1336 C C . PRO A 1 176 ? 8.630 4.432 -14.490 1.00 68.06 176 PRO A C 1
ATOM 1338 O O . PRO A 1 176 ? 8.423 3.223 -14.602 1.00 68.06 176 PRO A O 1
ATOM 1341 N N . LYS A 1 177 ? 8.969 4.999 -13.332 1.00 78.88 177 LYS A N 1
ATOM 1342 C CA . LYS A 1 177 ? 9.082 4.271 -12.069 1.00 78.88 177 LYS A CA 1
ATOM 1343 C C . LYS A 1 177 ? 7.729 4.256 -11.368 1.00 78.88 177 LYS A C 1
ATOM 1345 O O . LYS A 1 177 ? 7.013 5.252 -11.371 1.00 78.88 177 LYS A O 1
ATOM 1350 N N . GLU A 1 178 ? 7.397 3.130 -10.745 1.00 87.31 178 GLU A N 1
ATOM 1351 C CA . GLU A 1 178 ? 6.220 3.029 -9.883 1.00 87.31 178 GLU A CA 1
ATOM 1352 C C . GLU A 1 178 ? 6.412 3.917 -8.645 1.00 87.31 178 GLU A C 1
ATOM 1354 O O . GLU A 1 178 ? 7.342 3.730 -7.855 1.00 87.31 178 GLU A O 1
ATOM 1359 N N . GLU A 1 179 ? 5.531 4.900 -8.491 1.00 89.06 179 GLU A N 1
ATOM 1360 C CA . GLU A 1 179 ? 5.479 5.793 -7.341 1.00 89.06 179 GLU A CA 1
ATOM 1361 C C . GLU A 1 179 ? 4.673 5.118 -6.232 1.00 89.06 179 GLU A C 1
ATOM 1363 O O . GLU A 1 179 ? 3.498 4.799 -6.421 1.00 89.06 179 GLU A O 1
ATOM 1368 N N . LYS A 1 180 ? 5.294 4.902 -5.069 1.00 91.62 180 LYS A N 1
ATOM 1369 C CA . LYS A 1 180 ? 4.640 4.333 -3.884 1.00 91.62 180 LYS A CA 1
ATOM 1370 C C . LYS A 1 180 ? 4.217 5.438 -2.922 1.00 91.62 180 LYS A C 1
ATOM 1372 O O . LYS A 1 180 ? 4.926 6.428 -2.768 1.00 91.62 180 LYS A O 1
ATOM 1377 N N . PHE A 1 181 ? 3.084 5.251 -2.259 1.00 88.56 181 PHE A N 1
ATOM 1378 C CA . PHE A 1 181 ? 2.538 6.180 -1.271 1.00 88.56 181 PHE A CA 1
ATOM 1379 C C . PHE A 1 181 ? 1.745 5.420 -0.196 1.00 88.56 181 PHE A C 1
ATOM 1381 O O . PHE A 1 181 ? 1.422 4.243 -0.363 1.00 88.56 181 PHE A O 1
ATOM 1388 N N . ALA A 1 182 ? 1.440 6.086 0.923 1.00 84.44 182 ALA A N 1
ATOM 1389 C CA . ALA A 1 182 ? 0.611 5.513 1.985 1.00 84.44 182 ALA A CA 1
ATOM 1390 C C . ALA A 1 182 ? -0.756 5.080 1.437 1.00 84.44 182 ALA A C 1
ATOM 1392 O O . ALA A 1 182 ? -1.337 5.788 0.621 1.00 84.44 182 ALA A O 1
ATOM 1393 N N . THR A 1 183 ? -1.278 3.933 1.873 1.00 88.56 183 THR A N 1
ATOM 1394 C CA . THR A 1 183 ? -2.525 3.380 1.327 1.00 88.56 183 THR A CA 1
ATOM 1395 C C . THR A 1 183 ? -3.676 4.383 1.419 1.00 88.56 183 THR A C 1
ATOM 1397 O O . THR A 1 183 ? -4.071 4.801 2.505 1.00 88.56 183 THR A O 1
ATOM 1400 N N . LYS A 1 184 ? -4.244 4.725 0.263 1.00 91.44 184 LYS A N 1
ATOM 1401 C CA . LYS A 1 184 ? -5.380 5.637 0.106 1.00 91.44 184 LYS A CA 1
ATOM 1402 C C . LYS A 1 184 ? -6.594 4.888 -0.426 1.00 91.44 184 LYS A C 1
ATOM 1404 O O . LYS A 1 184 ? -6.456 3.894 -1.143 1.00 91.44 184 LYS A O 1
ATOM 1409 N N . LYS A 1 185 ? -7.788 5.387 -0.099 1.00 93.19 185 LYS A N 1
ATOM 1410 C CA . LYS A 1 185 ? -9.058 4.898 -0.649 1.00 93.19 185 LYS A CA 1
ATOM 1411 C C . LYS A 1 185 ? -9.515 5.791 -1.796 1.00 93.19 185 LYS A C 1
ATOM 1413 O O . LYS A 1 185 ? -9.386 7.011 -1.741 1.00 93.19 185 LYS A O 1
ATOM 1418 N N . PHE A 1 186 ? -10.088 5.175 -2.817 1.00 95.56 186 PHE A N 1
ATOM 1419 C CA . PHE A 1 186 ? -10.607 5.840 -4.004 1.00 95.56 186 PHE A CA 1
ATOM 1420 C C . PHE A 1 186 ? -11.994 5.304 -4.326 1.00 95.56 186 PHE A C 1
ATOM 1422 O O . PHE A 1 186 ? -12.241 4.108 -4.187 1.00 95.56 186 PHE A O 1
ATOM 1429 N N . THR A 1 187 ? -12.870 6.172 -4.814 1.00 95.75 187 THR A N 1
ATOM 1430 C CA . THR A 1 187 ? -14.162 5.785 -5.381 1.00 95.75 187 THR A CA 1
ATOM 1431 C C . THR A 1 187 ? -14.088 5.875 -6.897 1.00 95.75 187 THR A C 1
ATOM 1433 O O . THR A 1 187 ? -13.591 6.856 -7.452 1.00 95.75 187 THR A O 1
ATOM 1436 N N . THR A 1 188 ? -14.592 4.853 -7.581 1.00 96.62 188 THR A N 1
ATOM 1437 C CA . THR A 1 188 ? -14.706 4.847 -9.045 1.00 96.62 188 THR A CA 1
ATOM 1438 C C . THR A 1 188 ? -15.766 5.847 -9.514 1.00 96.62 188 THR A C 1
ATOM 1440 O O . THR A 1 188 ? -16.928 5.778 -9.115 1.00 96.62 188 THR A O 1
ATOM 1443 N N . THR A 1 189 ? -15.384 6.793 -10.370 1.00 96.06 189 THR A N 1
ATOM 1444 C CA . THR A 1 189 ? -16.290 7.832 -10.902 1.00 96.06 189 THR A CA 1
ATOM 1445 C C . THR A 1 189 ? -17.116 7.339 -12.088 1.00 96.06 189 THR A C 1
ATOM 1447 O O . THR A 1 189 ? -18.190 7.871 -12.371 1.00 96.06 189 THR A O 1
ATOM 1450 N N . THR A 1 190 ? -16.645 6.282 -12.744 1.00 95.38 190 THR A N 1
ATOM 1451 C CA . THR A 1 190 ? -17.297 5.591 -13.855 1.00 95.38 190 THR A CA 1
ATOM 1452 C C . THR A 1 190 ? -17.028 4.089 -13.769 1.00 95.38 190 THR A C 1
ATOM 1454 O O . THR A 1 190 ? -16.137 3.651 -13.036 1.00 95.38 190 THR A O 1
ATOM 1457 N N . THR A 1 191 ? -17.785 3.293 -14.522 1.00 97.00 191 THR A N 1
ATOM 1458 C CA . THR A 1 191 ? -17.483 1.873 -14.703 1.00 97.00 191 THR A CA 1
ATOM 1459 C C . THR A 1 191 ? -16.145 1.750 -15.426 1.00 97.00 191 THR A C 1
ATOM 1461 O O . THR A 1 191 ? -15.968 2.260 -16.530 1.00 97.00 191 THR A O 1
ATOM 1464 N N . THR A 1 192 ? -15.179 1.095 -14.791 1.00 96.69 192 THR A N 1
ATOM 1465 C CA . THR A 1 192 ? -13.786 1.058 -15.244 1.00 96.69 192 THR A CA 1
ATOM 1466 C C . THR A 1 192 ? -13.264 -0.372 -15.329 1.00 96.69 192 THR A C 1
ATOM 1468 O O . THR A 1 192 ? -13.900 -1.319 -14.873 1.00 96.69 192 THR A O 1
ATOM 1471 N N . THR A 1 193 ? -12.106 -0.552 -15.954 1.00 96.50 193 THR A N 1
ATOM 1472 C CA . THR A 1 193 ? -11.478 -1.864 -16.129 1.00 96.50 193 THR A CA 1
ATOM 1473 C C . THR A 1 193 ? -10.204 -1.957 -15.301 1.00 96.50 193 THR A C 1
ATOM 1475 O O . THR A 1 193 ? -9.375 -1.049 -15.327 1.00 96.50 193 THR A O 1
ATOM 1478 N N . LEU A 1 194 ? -10.049 -3.077 -14.596 1.00 95.81 194 LEU A N 1
ATOM 1479 C CA . LEU A 1 194 ? -8.796 -3.506 -13.992 1.00 95.81 194 LEU A CA 1
ATOM 1480 C C . LEU A 1 194 ? -7.943 -4.194 -15.060 1.00 95.81 194 LEU A C 1
ATOM 1482 O O . LEU A 1 194 ? -8.358 -5.206 -15.629 1.00 95.81 194 LEU A O 1
ATOM 1486 N N . TYR A 1 195 ? -6.758 -3.659 -15.322 1.00 94.19 195 TYR A N 1
ATOM 1487 C CA . TYR A 1 195 ? -5.824 -4.154 -16.329 1.00 94.19 195 TYR A CA 1
ATOM 1488 C C . TYR A 1 195 ? -4.654 -4.929 -15.714 1.00 94.19 195 TYR A C 1
ATOM 1490 O O . TYR A 1 195 ? -4.260 -4.680 -14.577 1.00 94.19 195 TYR A O 1
ATOM 1498 N N . SER A 1 196 ? -4.056 -5.847 -16.474 1.00 88.50 196 SER A N 1
ATOM 1499 C CA . SER A 1 196 ? -2.874 -6.612 -16.047 1.00 88.50 196 SER A CA 1
ATOM 1500 C C . SER A 1 196 ? -1.578 -5.792 -16.028 1.00 88.50 196 SER A C 1
ATOM 1502 O O . SER A 1 196 ? -0.687 -6.074 -15.233 1.00 88.50 196 SER A O 1
ATOM 1504 N N . SER A 1 197 ? -1.464 -4.779 -16.889 1.00 83.81 197 SER A N 1
ATOM 1505 C CA . SER A 1 197 ? -0.313 -3.871 -16.993 1.00 83.81 197 SER A CA 1
ATOM 1506 C C . SER A 1 197 ? -0.774 -2.454 -17.356 1.00 83.81 197 SER A C 1
ATOM 1508 O O . SER A 1 197 ? -1.953 -2.220 -17.634 1.00 83.81 197 SER A O 1
ATOM 1510 N N . THR A 1 198 ? 0.159 -1.502 -17.360 1.00 80.44 198 THR A N 1
ATOM 1511 C CA . THR A 1 198 ? -0.061 -0.112 -17.797 1.00 80.44 198 THR A CA 1
ATOM 1512 C C . THR A 1 198 ? 0.317 0.121 -19.267 1.00 80.44 198 THR A C 1
ATOM 1514 O O . THR A 1 198 ? 0.140 1.226 -19.779 1.00 80.44 198 THR A O 1
ATOM 1517 N N . THR A 1 199 ? 0.821 -0.909 -19.955 1.00 77.94 199 THR A N 1
ATOM 1518 C CA . THR A 1 199 ? 1.356 -0.842 -21.324 1.00 77.94 199 THR A CA 1
ATOM 1519 C C . THR A 1 199 ? 0.285 -1.104 -22.388 1.00 77.94 199 THR A C 1
ATOM 1521 O O . THR A 1 199 ? -0.877 -1.373 -22.079 1.00 77.94 199 THR A O 1
ATOM 1524 N N . SER A 1 200 ? 0.653 -1.018 -23.669 1.00 70.94 200 SER A N 1
ATOM 1525 C CA . SER A 1 200 ? -0.252 -1.310 -24.789 1.00 70.94 200 SER A CA 1
ATOM 1526 C C . SER A 1 200 ? -0.677 -2.784 -24.846 1.00 70.94 200 SER A C 1
ATOM 1528 O O . SER A 1 200 ? -1.785 -3.066 -25.293 1.00 70.94 200 SER A O 1
ATOM 1530 N N . SER A 1 201 ? 0.134 -3.711 -24.325 1.00 74.44 201 SER A N 1
ATOM 1531 C CA . SER A 1 201 ? -0.192 -5.144 -24.204 1.00 74.44 201 SER A CA 1
ATOM 1532 C C . SER A 1 201 ? -1.091 -5.508 -23.013 1.00 74.44 201 SER A C 1
ATOM 1534 O O . SER A 1 201 ? -1.297 -6.691 -22.718 1.00 74.44 201 SER A O 1
ATOM 1536 N N . LYS A 1 202 ? -1.648 -4.516 -22.308 1.00 84.94 202 LYS A N 1
ATOM 1537 C CA . LYS A 1 202 ? -2.500 -4.741 -21.136 1.00 84.94 202 LYS A CA 1
ATOM 1538 C C . LYS A 1 202 ? -3.735 -5.588 -21.458 1.00 84.94 202 LYS A C 1
ATOM 1540 O O . LYS A 1 202 ? -4.480 -5.316 -22.397 1.00 84.94 202 LYS A O 1
ATOM 1545 N N . LYS A 1 203 ? -4.003 -6.586 -20.615 1.00 86.62 203 LYS A N 1
ATOM 1546 C CA . LYS A 1 203 ? -5.197 -7.438 -20.688 1.00 86.62 203 LYS A CA 1
ATOM 1547 C C . LYS A 1 203 ? -6.234 -6.980 -19.672 1.00 86.62 203 LYS A C 1
ATOM 1549 O O . LYS A 1 203 ? -5.888 -6.581 -18.561 1.00 86.62 203 LYS A O 1
ATOM 1554 N N . LYS A 1 204 ? -7.512 -7.068 -20.037 1.00 94.25 204 LYS A N 1
ATOM 1555 C CA . LYS A 1 204 ? -8.633 -6.868 -19.111 1.00 94.25 204 LYS A CA 1
ATOM 1556 C C . LYS A 1 204 ? -8.691 -8.032 -18.114 1.00 94.25 204 LYS A C 1
ATOM 1558 O O . LYS A 1 204 ? -8.773 -9.181 -18.532 1.00 94.25 204 LYS A O 1
ATOM 1563 N N . LEU A 1 205 ? -8.672 -7.730 -16.815 1.00 91.75 205 LEU A N 1
ATOM 1564 C CA . LEU A 1 205 ? -8.799 -8.712 -15.730 1.00 91.75 205 LEU A CA 1
ATOM 1565 C C . LEU A 1 205 ? -10.223 -8.776 -15.172 1.00 91.75 205 LEU A C 1
ATOM 1567 O O . LEU A 1 205 ? -10.777 -9.858 -14.999 1.00 91.75 205 LEU A O 1
ATOM 1571 N N . VAL A 1 206 ? -10.807 -7.617 -14.853 1.00 95.31 206 VAL A N 1
ATOM 1572 C CA . VAL A 1 206 ? -12.173 -7.501 -14.317 1.00 95.31 206 VAL A CA 1
ATOM 1573 C C . VAL A 1 206 ? -12.733 -6.101 -14.574 1.00 95.31 206 VAL A C 1
ATOM 1575 O O . VAL A 1 206 ? -11.978 -5.136 -14.692 1.00 95.31 206 VAL A O 1
ATOM 1578 N N . THR A 1 207 ? -14.056 -5.983 -14.675 1.00 96.38 207 THR A N 1
ATOM 1579 C CA . THR A 1 207 ? -14.756 -4.692 -14.719 1.00 96.38 207 THR A CA 1
ATOM 1580 C C . THR A 1 207 ? -15.181 -4.290 -13.308 1.00 96.38 207 THR A C 1
ATOM 1582 O O . THR A 1 207 ? -15.756 -5.093 -12.579 1.00 96.38 207 THR A O 1
ATOM 1585 N N . ILE A 1 208 ? -14.899 -3.045 -12.931 1.00 96.25 208 ILE A N 1
ATOM 1586 C CA . ILE A 1 208 ? -15.258 -2.448 -11.646 1.00 96.25 208 ILE A CA 1
ATOM 1587 C C . ILE A 1 208 ? -16.412 -1.464 -11.896 1.00 96.25 208 ILE A C 1
ATOM 1589 O O . ILE A 1 208 ? -16.207 -0.485 -12.619 1.00 96.25 208 ILE A O 1
ATOM 1593 N N . PRO A 1 209 ? -17.617 -1.703 -11.347 1.00 97.31 209 PRO A N 1
ATOM 1594 C CA . PRO A 1 209 ? -18.747 -0.784 -11.490 1.00 97.31 209 PRO A CA 1
ATOM 1595 C C . PRO A 1 209 ? -18.469 0.603 -10.899 1.00 97.31 209 PRO A C 1
ATOM 1597 O O . PRO A 1 209 ? -17.714 0.716 -9.933 1.00 97.31 209 PRO A O 1
ATOM 1600 N N . LYS A 1 210 ? -19.137 1.638 -11.429 1.00 96.69 210 LYS A N 1
ATOM 1601 C CA . LYS A 1 210 ? -19.154 2.995 -10.853 1.00 96.69 210 LYS A CA 1
ATOM 1602 C C . LYS A 1 210 ? -19.556 2.972 -9.371 1.00 96.69 210 LYS A C 1
ATOM 1604 O O . LYS A 1 210 ? -20.422 2.200 -8.963 1.00 96.69 210 LYS A O 1
ATOM 1609 N N . GLY A 1 211 ? -18.953 3.848 -8.570 1.00 91.00 211 GLY A N 1
ATOM 1610 C CA . GLY A 1 211 ? -19.269 4.031 -7.152 1.00 91.00 211 GLY A CA 1
ATOM 1611 C C . GLY A 1 211 ? -18.627 3.006 -6.214 1.00 91.00 211 GLY A C 1
ATOM 1612 O O . GLY A 1 211 ? -18.781 3.112 -5.001 1.00 91.00 211 GLY A O 1
ATOM 1613 N N . LYS A 1 212 ? -17.878 2.023 -6.728 1.00 96.38 212 LYS A N 1
ATOM 1614 C CA . LYS A 1 212 ? -17.129 1.082 -5.885 1.00 96.38 212 LYS A CA 1
ATOM 1615 C C . LYS A 1 212 ? -15.887 1.739 -5.290 1.00 96.38 212 LYS A C 1
ATOM 1617 O O . LYS A 1 212 ? -15.191 2.489 -5.979 1.00 96.38 212 LYS A O 1
ATOM 1622 N N . VAL A 1 213 ? -15.616 1.405 -4.029 1.00 93.06 213 VAL A N 1
ATOM 1623 C CA . VAL A 1 213 ? -14.432 1.841 -3.283 1.00 93.06 213 VAL A CA 1
ATOM 1624 C C . VAL A 1 213 ? -13.309 0.823 -3.462 1.00 93.06 213 VAL A C 1
ATOM 1626 O O . VAL A 1 213 ? -13.524 -0.378 -3.310 1.00 93.06 213 VAL A O 1
ATOM 1629 N N . VAL A 1 214 ? -12.111 1.308 -3.770 1.00 93.81 214 VAL A N 1
ATOM 1630 C CA . VAL A 1 214 ? -10.883 0.520 -3.918 1.00 93.81 214 VAL A CA 1
ATOM 1631 C C . VAL A 1 214 ? -9.742 1.177 -3.147 1.00 93.81 214 VAL A C 1
ATOM 1633 O O . VAL A 1 214 ? -9.720 2.395 -2.975 1.00 93.81 214 VAL A O 1
ATOM 1636 N N . SER A 1 215 ? -8.781 0.377 -2.692 1.00 92.06 215 SER A N 1
ATOM 1637 C CA . SER A 1 215 ? -7.562 0.874 -2.047 1.00 92.06 215 SER A CA 1
ATOM 1638 C C . SER A 1 215 ? -6.387 0.821 -3.018 1.00 92.06 215 SER A C 1
ATOM 1640 O O . SER A 1 215 ? -6.273 -0.120 -3.805 1.00 92.06 215 SER A O 1
ATOM 1642 N N . SER A 1 216 ? -5.502 1.812 -2.942 1.00 94.31 216 SER A N 1
ATOM 1643 C CA . SER A 1 216 ? -4.256 1.850 -3.706 1.00 94.31 216 SER A CA 1
ATOM 1644 C C . SER A 1 216 ? -3.111 2.390 -2.858 1.00 94.31 216 SER A C 1
ATOM 1646 O O . SER A 1 216 ? -3.314 3.278 -2.031 1.00 94.31 216 SER A O 1
ATOM 1648 N N . SER A 1 217 ? -1.912 1.865 -3.084 1.00 90.12 217 SER A N 1
ATOM 1649 C CA . SER A 1 217 ? -0.660 2.300 -2.450 1.00 90.12 217 SER A CA 1
ATOM 1650 C C . SER A 1 217 ? 0.443 2.603 -3.468 1.00 90.12 217 SER A C 1
ATOM 1652 O O . SER A 1 217 ? 1.586 2.877 -3.098 1.00 90.12 217 SER A O 1
ATOM 1654 N N . SER A 1 218 ? 0.127 2.548 -4.764 1.00 92.06 218 SER A N 1
ATOM 1655 C CA . SER A 1 218 ? 1.076 2.904 -5.809 1.00 92.06 218 SER A CA 1
ATOM 1656 C C . SER A 1 218 ? 0.411 3.320 -7.113 1.00 92.06 218 SER A C 1
ATOM 1658 O O . SER A 1 218 ? -0.720 2.932 -7.424 1.00 92.06 218 SER A O 1
ATOM 1660 N N . LYS A 1 219 ? 1.139 4.120 -7.895 1.00 93.25 219 LYS A N 1
ATOM 1661 C CA . LYS A 1 219 ? 0.740 4.545 -9.233 1.00 93.25 219 LYS A CA 1
ATOM 1662 C C . LYS A 1 219 ? 1.904 4.435 -10.215 1.00 93.25 219 LYS A C 1
ATOM 1664 O O . LYS A 1 219 ? 3.065 4.598 -9.851 1.00 93.25 219 LYS A O 1
ATOM 1669 N N . LEU A 1 220 ? 1.583 4.170 -11.473 1.00 89.50 220 LEU A N 1
ATOM 1670 C CA . LEU A 1 220 ? 2.537 4.074 -12.571 1.00 89.50 220 LEU A CA 1
ATOM 1671 C C . LEU A 1 220 ? 1.869 4.592 -13.840 1.00 89.50 220 LEU A C 1
ATOM 1673 O O . LEU A 1 220 ? 0.803 4.111 -14.219 1.00 89.50 220 LEU A O 1
ATOM 1677 N N . SER A 1 221 ? 2.489 5.571 -14.501 1.00 84.94 221 SER A N 1
ATOM 1678 C CA . SER A 1 221 ? 2.035 6.079 -15.806 1.00 84.94 221 SER A CA 1
ATOM 1679 C C . SER A 1 221 ? 0.547 6.472 -15.842 1.00 84.94 221 SER A C 1
ATOM 1681 O O . SER A 1 221 ? -0.162 6.159 -16.794 1.00 84.94 221 SER A O 1
ATOM 1683 N N . GLY A 1 222 ? 0.051 7.122 -14.783 1.00 88.44 222 GLY A N 1
ATOM 1684 C CA . GLY A 1 222 ? -1.353 7.545 -14.678 1.00 88.44 222 GLY A CA 1
ATOM 1685 C C . GLY A 1 222 ? -2.340 6.444 -14.266 1.00 88.44 222 GLY A C 1
ATOM 1686 O O . GLY A 1 222 ? -3.539 6.709 -14.175 1.00 88.44 222 GLY A O 1
ATOM 1687 N N . PHE A 1 223 ? -1.866 5.230 -13.979 1.00 94.81 223 PHE A N 1
ATOM 1688 C CA . PHE A 1 223 ? -2.670 4.142 -13.426 1.00 94.81 223 PHE A CA 1
ATOM 1689 C C . PHE A 1 223 ? -2.398 3.959 -11.941 1.00 94.81 223 PHE A C 1
ATOM 1691 O O . PHE A 1 223 ? -1.260 4.081 -11.503 1.00 94.81 223 PHE A O 1
ATOM 1698 N N . TYR A 1 224 ? -3.425 3.583 -11.190 1.00 96.75 224 TYR A N 1
ATOM 1699 C CA . TYR A 1 224 ? -3.327 3.184 -9.790 1.00 96.75 224 TYR A CA 1
ATOM 1700 C C . TYR A 1 224 ? -3.388 1.666 -9.680 1.00 96.75 224 TYR A C 1
ATOM 1702 O O . TYR A 1 224 ? -4.224 1.028 -10.327 1.00 96.75 224 TYR A O 1
ATOM 1710 N N . LYS A 1 225 ? -2.520 1.087 -8.850 1.00 95.81 225 LYS A N 1
ATOM 1711 C CA . LYS A 1 225 ? -2.540 -0.346 -8.561 1.00 95.81 225 LYS A CA 1
ATOM 1712 C C . LYS A 1 225 ? -3.588 -0.629 -7.496 1.00 95.81 225 LYS A C 1
ATOM 1714 O O . LYS A 1 225 ? -3.525 -0.053 -6.412 1.00 95.81 225 LYS A O 1
ATOM 1719 N N . VAL A 1 226 ? -4.552 -1.487 -7.795 1.00 95.75 226 VAL A N 1
ATOM 1720 C CA . VAL A 1 226 ? -5.684 -1.780 -6.907 1.00 95.75 226 VAL A CA 1
ATOM 1721 C C . VAL A 1 226 ? -5.979 -3.273 -6.876 1.00 95.75 226 VAL A C 1
ATOM 1723 O O . VAL A 1 226 ? -5.668 -4.002 -7.822 1.00 95.75 226 VAL A O 1
ATOM 1726 N N . THR A 1 227 ? -6.639 -3.710 -5.806 1.00 88.94 227 THR A N 1
ATOM 1727 C CA . THR A 1 227 ? -7.185 -5.063 -5.680 1.00 88.94 227 THR A CA 1
ATOM 1728 C C . THR A 1 227 ? -8.707 -4.998 -5.645 1.00 88.94 227 THR A C 1
ATOM 1730 O O . THR A 1 227 ? -9.286 -4.253 -4.855 1.00 88.94 227 THR A O 1
ATOM 1733 N N . TYR A 1 228 ? -9.363 -5.770 -6.509 1.00 91.38 228 TYR A N 1
ATOM 1734 C CA . TYR A 1 228 ? -10.819 -5.851 -6.593 1.00 91.38 228 TYR A CA 1
ATOM 1735 C C . TYR A 1 228 ? -11.250 -7.258 -7.016 1.00 91.38 228 TYR A C 1
ATOM 1737 O O . TYR A 1 228 ? -10.702 -7.818 -7.967 1.00 91.38 228 TYR A O 1
ATOM 1745 N N . GLY A 1 229 ? -12.217 -7.848 -6.304 1.00 83.50 229 GLY A N 1
ATOM 1746 C CA . GLY A 1 229 ? -12.707 -9.204 -6.594 1.00 83.50 229 GLY A CA 1
ATOM 1747 C C . GLY A 1 229 ? -11.601 -10.269 -6.572 1.00 83.50 229 GLY A C 1
ATOM 1748 O O . GLY A 1 229 ? -11.534 -11.101 -7.476 1.00 83.50 229 GLY A O 1
ATOM 1749 N N . GLY A 1 230 ? -10.674 -10.173 -5.610 1.00 87.12 230 GLY A N 1
ATOM 1750 C CA . GLY A 1 230 ? -9.528 -11.081 -5.461 1.00 87.12 230 GLY A CA 1
ATOM 1751 C C . GLY A 1 230 ? -8.419 -10.923 -6.511 1.00 87.12 230 GLY A C 1
ATOM 1752 O O . GLY A 1 230 ? -7.412 -11.618 -6.437 1.00 87.12 230 GLY A O 1
ATOM 1753 N N . LYS A 1 231 ? -8.568 -10.014 -7.485 1.00 89.94 231 LYS A N 1
ATOM 1754 C CA . LYS A 1 231 ? -7.563 -9.752 -8.525 1.00 89.94 231 LYS A CA 1
ATOM 1755 C C . LYS A 1 231 ? -6.834 -8.446 -8.249 1.00 89.94 231 LYS A C 1
ATOM 1757 O O . LYS A 1 231 ? -7.462 -7.461 -7.868 1.00 89.94 231 LYS A O 1
ATOM 1762 N N . THR A 1 232 ? -5.532 -8.423 -8.510 1.00 92.75 232 THR A N 1
ATOM 1763 C CA . THR A 1 232 ? -4.692 -7.222 -8.400 1.00 92.75 232 THR A CA 1
ATOM 1764 C C . THR A 1 232 ? -4.264 -6.762 -9.786 1.00 92.75 232 THR A C 1
ATOM 1766 O O . THR A 1 232 ? -3.802 -7.565 -10.593 1.00 92.75 232 THR A O 1
ATOM 1769 N N . GLY A 1 233 ? -4.412 -5.469 -10.064 1.00 92.62 233 GLY A N 1
ATOM 1770 C CA . GLY A 1 233 ? -4.088 -4.889 -11.364 1.00 92.62 233 GLY A CA 1
ATOM 1771 C C . GLY A 1 233 ? -4.102 -3.364 -11.355 1.00 92.62 233 GLY A C 1
ATOM 1772 O O . GLY A 1 233 ? -4.017 -2.739 -10.302 1.00 92.62 233 GLY A O 1
ATOM 1773 N N . TRP A 1 234 ? -4.223 -2.772 -12.538 1.00 96.06 234 TRP A N 1
ATOM 1774 C CA . TRP A 1 234 ? -4.074 -1.339 -12.781 1.00 96.06 234 TRP A CA 1
ATOM 1775 C C . TRP A 1 234 ? -5.377 -0.709 -13.272 1.00 96.06 234 TRP A C 1
ATOM 1777 O O . TRP A 1 234 ? -5.985 -1.198 -14.221 1.00 96.06 234 TRP A O 1
ATOM 1787 N N . VAL A 1 235 ? -5.793 0.400 -12.663 1.00 97.00 235 VAL A N 1
ATOM 1788 C CA . VAL A 1 235 ? -6.982 1.176 -13.059 1.00 97.00 235 VAL A CA 1
ATOM 1789 C C . VAL A 1 235 ? -6.563 2.580 -13.474 1.00 97.00 235 VAL A C 1
ATOM 1791 O O . VAL A 1 235 ? -5.675 3.162 -12.857 1.00 97.00 235 VAL A O 1
ATOM 1794 N N . LEU A 1 236 ? -7.197 3.135 -14.512 1.00 96.06 236 LEU A N 1
ATOM 1795 C CA . LEU A 1 236 ? -6.938 4.509 -14.952 1.00 96.06 236 LEU A CA 1
ATOM 1796 C C . LEU A 1 236 ? -7.241 5.501 -13.821 1.00 96.06 236 LEU A C 1
ATOM 1798 O O . LEU A 1 236 ? -8.354 5.520 -13.297 1.00 96.06 236 LEU A O 1
ATOM 1802 N N . GLY A 1 237 ? -6.272 6.349 -13.478 1.00 94.19 237 GLY A N 1
ATOM 1803 C CA . GLY A 1 237 ? -6.415 7.329 -12.403 1.00 94.19 237 GLY A CA 1
ATOM 1804 C C . GLY A 1 237 ? -7.514 8.358 -12.652 1.00 94.19 237 GLY A C 1
ATOM 1805 O O . GLY A 1 237 ? -8.174 8.765 -11.707 1.00 94.19 237 GLY A O 1
ATOM 1806 N N . SER A 1 238 ? -7.792 8.712 -13.911 1.00 96.12 238 SER A N 1
ATOM 1807 C CA . SER A 1 238 ? -8.900 9.615 -14.262 1.00 96.12 238 SER A CA 1
ATOM 1808 C C . SER A 1 238 ? -10.286 9.048 -13.920 1.00 96.12 238 SER A C 1
ATOM 1810 O O . SER A 1 238 ? -11.254 9.798 -13.839 1.00 96.12 238 SER A O 1
ATOM 1812 N N . HIS A 1 239 ? -10.401 7.734 -13.702 1.00 97.44 239 HIS A N 1
ATOM 1813 C CA . HIS A 1 239 ? -11.647 7.073 -13.301 1.00 97.44 239 HIS A CA 1
ATOM 1814 C C . HIS A 1 239 ? -11.764 6.917 -11.780 1.00 97.44 239 HIS A C 1
ATOM 1816 O O . HIS A 1 239 ? -12.676 6.245 -11.293 1.00 97.44 239 HIS A O 1
ATOM 1822 N N . LEU A 1 240 ? -10.828 7.494 -11.025 1.00 96.62 240 LEU A N 1
ATOM 1823 C CA . LEU A 1 240 ? -10.754 7.402 -9.577 1.00 96.62 240 LEU A CA 1
ATOM 1824 C C . LEU A 1 240 ? -10.822 8.799 -8.965 1.00 96.62 240 LEU A C 1
ATOM 1826 O O . LEU A 1 240 ? -10.114 9.715 -9.373 1.00 96.62 240 LEU A O 1
ATOM 1830 N N . LYS A 1 241 ? -11.648 8.943 -7.932 1.00 95.69 241 LYS A N 1
ATOM 1831 C CA . LYS A 1 241 ? -11.668 10.115 -7.058 1.00 95.69 241 LYS A CA 1
ATOM 1832 C C . LYS A 1 241 ? -11.174 9.689 -5.684 1.00 95.69 241 LYS A C 1
ATOM 1834 O O . LYS A 1 241 ? -11.745 8.777 -5.089 1.00 95.69 241 LYS A O 1
ATOM 1839 N N . GLU A 1 242 ? -10.107 10.320 -5.198 1.00 93.69 242 GLU A N 1
ATOM 1840 C CA . GLU A 1 242 ? -9.595 10.057 -3.850 1.00 93.69 242 GLU A CA 1
ATOM 1841 C C . GLU A 1 242 ? -10.688 10.362 -2.824 1.00 93.69 242 GLU A C 1
ATOM 1843 O O . GLU A 1 242 ? -11.292 11.439 -2.832 1.00 93.69 242 GLU A O 1
ATOM 1848 N N . VAL A 1 243 ? -10.946 9.396 -1.944 1.00 89.81 243 VAL A N 1
ATOM 1849 C CA . VAL A 1 243 ? -11.811 9.594 -0.789 1.00 89.81 243 VAL A CA 1
ATOM 1850 C C . VAL A 1 243 ? -10.979 10.345 0.234 1.00 89.81 243 VAL A C 1
ATOM 1852 O O . VAL A 1 243 ? -10.272 9.746 1.042 1.00 89.81 243 VAL A O 1
ATOM 1855 N N . LYS A 1 244 ? -11.039 11.676 0.168 1.00 77.12 244 LYS A N 1
ATOM 1856 C CA . LYS A 1 244 ? -10.523 12.525 1.236 1.00 77.12 244 LYS A CA 1
ATOM 1857 C C . LYS A 1 244 ? -11.423 12.305 2.445 1.00 77.12 244 LYS A C 1
ATOM 1859 O O . LYS A 1 244 ? -12.532 12.831 2.495 1.00 77.12 244 LYS A O 1
ATOM 1864 N N . SER A 1 245 ? -10.982 11.481 3.390 1.00 59.75 245 SER A N 1
ATOM 1865 C CA . SER A 1 245 ? -11.552 11.511 4.732 1.00 59.75 245 SER A CA 1
ATOM 1866 C C . SER A 1 245 ? -11.418 12.941 5.248 1.00 59.75 245 SER A C 1
ATOM 1868 O O . SER A 1 245 ? -10.345 13.537 5.111 1.00 59.75 245 SER A O 1
ATOM 1870 N N . ALA A 1 246 ? -12.507 13.497 5.791 1.00 48.66 246 ALA A N 1
ATOM 1871 C CA . ALA A 1 246 ? -12.436 14.749 6.535 1.00 48.66 246 ALA A CA 1
ATOM 1872 C C . ALA A 1 246 ? -11.276 14.638 7.539 1.00 48.66 246 ALA A C 1
ATOM 1874 O O . ALA A 1 246 ? -11.068 13.535 8.063 1.00 48.66 246 ALA A O 1
ATOM 1875 N N . PRO A 1 247 ? -10.494 15.708 7.776 1.00 46.00 247 PRO A N 1
ATOM 1876 C CA . PRO A 1 247 ? -9.522 15.689 8.855 1.00 46.00 247 PRO A CA 1
ATOM 1877 C C . PRO A 1 247 ? -10.284 15.270 10.108 1.00 46.00 247 PRO A C 1
ATOM 1879 O O . PRO A 1 247 ? -11.198 15.966 10.549 1.00 46.00 247 PRO A O 1
ATOM 1882 N N . VAL A 1 248 ? -9.989 14.070 10.607 1.00 52.12 248 VAL A N 1
ATOM 1883 C CA . VAL A 1 248 ? -10.533 13.626 11.882 1.00 52.12 248 VAL A CA 1
ATOM 1884 C C . VAL A 1 248 ? -9.946 14.618 12.866 1.00 52.12 248 VAL A C 1
ATOM 1886 O O . VAL A 1 248 ? -8.730 14.631 13.061 1.00 52.12 248 VAL A O 1
ATOM 1889 N N . VAL A 1 249 ? -10.778 15.520 13.388 1.00 53.16 249 VAL A N 1
ATOM 1890 C CA . VAL A 1 249 ? -10.403 16.348 14.529 1.00 53.16 249 VAL A CA 1
ATOM 1891 C C . VAL A 1 249 ? -10.109 15.340 15.625 1.00 53.16 249 VAL A C 1
ATOM 1893 O O . VAL A 1 249 ? -11.040 14.769 16.187 1.00 53.16 249 VAL A O 1
ATOM 1896 N N . GLN A 1 250 ? -8.826 15.026 15.822 1.00 58.34 250 GLN A N 1
ATOM 1897 C CA . GLN A 1 250 ? -8.401 14.061 16.823 1.00 58.34 250 GLN A CA 1
ATOM 1898 C C . GLN A 1 250 ? -8.845 14.630 18.156 1.00 58.34 250 GLN A C 1
ATOM 1900 O O . GLN A 1 250 ? -8.295 15.634 18.620 1.00 58.34 250 GLN A O 1
ATOM 1905 N N . LYS A 1 251 ? -9.901 14.054 18.730 1.00 65.81 251 LYS A N 1
ATOM 1906 C CA . LYS A 1 251 ? -10.382 14.542 20.009 1.00 65.81 251 LYS A CA 1
ATOM 1907 C C . LYS A 1 251 ? -9.325 14.145 21.028 1.00 65.81 251 LYS A C 1
ATOM 1909 O O . LYS A 1 251 ? -9.003 12.968 21.179 1.00 65.81 251 LYS A O 1
ATOM 1914 N N . GLY A 1 252 ? -8.738 15.148 21.675 1.00 78.25 252 GLY A N 1
ATOM 1915 C CA . GLY A 1 252 ? -7.842 14.917 22.796 1.00 78.25 252 GLY A CA 1
ATOM 1916 C C . GLY A 1 252 ? -8.568 14.185 23.924 1.00 78.25 252 GLY A C 1
ATOM 1917 O O . GLY A 1 252 ? -9.788 14.010 23.899 1.00 78.25 252 GLY A O 1
ATOM 1918 N N . PHE A 1 253 ? -7.809 13.775 24.934 1.00 85.94 253 PHE A N 1
ATOM 1919 C CA . PHE A 1 253 ? -8.399 13.246 26.156 1.00 85.94 253 PHE A CA 1
ATOM 1920 C C . PHE A 1 253 ? -9.441 14.212 26.729 1.00 85.94 253 PHE A C 1
ATOM 1922 O O . PHE A 1 253 ? -9.240 15.430 26.714 1.00 85.94 253 PHE A O 1
ATOM 1929 N N . ILE A 1 254 ? -10.541 13.665 27.240 1.00 87.19 254 ILE A N 1
ATOM 1930 C CA . ILE A 1 254 ? -11.546 14.461 27.948 1.00 87.19 254 ILE A CA 1
ATOM 1931 C C . ILE A 1 254 ? -11.014 14.892 29.319 1.00 87.19 254 ILE A C 1
ATOM 1933 O O . ILE A 1 254 ? -10.075 14.296 29.854 1.00 87.19 254 ILE A O 1
ATOM 1937 N N . SER A 1 255 ? -11.603 15.943 29.889 1.00 87.06 255 SER A N 1
ATOM 1938 C CA . SER A 1 255 ? -11.197 16.423 31.209 1.00 87.06 255 SER A CA 1
ATOM 1939 C C . SER A 1 255 ? -11.473 15.369 32.288 1.00 87.06 255 SER A C 1
ATOM 1941 O O . SER A 1 255 ? -12.383 14.546 32.158 1.00 87.06 255 SER A O 1
ATOM 1943 N N . LYS A 1 256 ? -10.728 15.422 33.398 1.00 82.81 256 LYS A N 1
ATOM 1944 C CA . LYS A 1 256 ? -11.019 14.619 34.594 1.00 82.81 256 LYS A CA 1
ATOM 1945 C C . LYS A 1 256 ? -12.476 14.747 35.042 1.00 82.81 256 LYS A C 1
ATOM 1947 O O . LYS A 1 256 ? -13.077 13.738 35.389 1.00 82.81 256 LYS A O 1
ATOM 1952 N N . ALA A 1 257 ? -13.053 15.950 34.991 1.00 83.25 257 ALA A N 1
ATOM 1953 C CA . ALA A 1 257 ? -14.442 16.191 35.378 1.00 83.25 257 ALA A CA 1
ATOM 1954 C C . ALA A 1 257 ? -15.440 15.475 34.449 1.00 83.25 257 ALA A C 1
ATOM 1956 O O . ALA A 1 257 ? -16.363 14.819 34.928 1.00 83.25 257 ALA A O 1
ATOM 1957 N N . ASP A 1 258 ? -15.226 15.540 33.132 1.00 86.06 258 ASP A N 1
ATOM 1958 C CA . ASP A 1 258 ? -16.083 14.867 32.146 1.00 86.06 258 ASP A CA 1
ATOM 1959 C C . ASP A 1 258 ? -15.963 13.346 32.234 1.00 86.06 258 ASP A C 1
ATOM 1961 O O . ASP A 1 258 ? -16.961 12.629 32.161 1.00 86.06 258 ASP A O 1
ATOM 1965 N N . SER A 1 259 ? -14.734 12.857 32.415 1.00 83.00 259 SER A N 1
ATOM 1966 C CA . SER A 1 259 ? -14.442 11.440 32.612 1.00 83.00 259 SER A CA 1
ATOM 1967 C C . SER A 1 259 ? -15.108 10.924 33.885 1.00 83.00 259 SER A C 1
ATOM 1969 O O . SER A 1 259 ? -15.840 9.940 33.833 1.00 83.00 259 SER A O 1
ATOM 1971 N N . LEU A 1 260 ? -14.958 11.639 35.005 1.00 78.88 260 LEU A N 1
ATOM 1972 C CA . LEU A 1 260 ? -15.640 11.324 36.258 1.00 78.88 260 LEU A CA 1
ATOM 1973 C C . LEU A 1 260 ? -17.151 11.292 36.069 1.00 78.88 260 LEU A C 1
ATOM 1975 O O . LEU A 1 260 ? -17.761 10.293 36.412 1.00 78.88 260 LEU A O 1
ATOM 1979 N N . LYS A 1 261 ? -17.755 12.326 35.475 1.00 80.62 261 LYS A N 1
ATOM 1980 C CA . LYS A 1 261 ? -19.203 12.372 35.231 1.00 80.62 261 LYS A CA 1
ATOM 1981 C C . LYS A 1 261 ? -19.683 11.167 34.419 1.00 80.62 261 LYS A C 1
ATOM 1983 O O . LYS A 1 261 ? -20.705 10.573 34.756 1.00 80.62 261 LYS A O 1
ATOM 1988 N N . LEU A 1 262 ? -18.946 10.804 33.369 1.00 77.88 262 LEU A N 1
ATOM 1989 C CA . LEU A 1 262 ? -19.261 9.663 32.512 1.00 77.88 262 LEU A CA 1
ATOM 1990 C C . LEU A 1 262 ? -19.168 8.337 33.266 1.00 77.88 262 LEU A C 1
ATOM 1992 O O . LEU A 1 262 ? -20.017 7.467 33.081 1.00 77.88 262 LEU A O 1
ATOM 1996 N N . LEU A 1 263 ? -18.132 8.181 34.089 1.00 75.12 263 LEU A N 1
ATOM 1997 C CA . LEU A 1 263 ? -17.914 6.948 34.818 1.00 75.12 263 LEU A CA 1
ATOM 1998 C C . LEU A 1 263 ? -18.865 6.852 36.007 1.00 75.12 263 LEU A C 1
ATOM 2000 O O . LEU A 1 263 ? -19.504 5.821 36.133 1.00 75.12 263 LEU A O 1
ATOM 2004 N N . THR A 1 264 ? -19.026 7.875 36.853 1.00 68.69 264 THR A N 1
ATOM 2005 C CA . THR A 1 264 ? -19.790 7.828 38.123 1.00 68.69 264 THR A CA 1
ATOM 2006 C C . THR A 1 264 ? -21.309 7.753 37.986 1.00 68.69 264 THR A C 1
ATOM 2008 O O . THR A 1 264 ? -21.979 7.470 38.976 1.00 68.69 264 THR A O 1
ATOM 2011 N N . THR A 1 265 ? -21.857 7.938 36.783 1.00 62.41 265 THR A N 1
ATOM 2012 C CA . THR A 1 265 ? -23.304 7.846 36.512 1.00 62.41 265 THR A CA 1
ATOM 2013 C C . THR A 1 265 ? -23.638 6.778 35.462 1.00 62.41 265 THR A C 1
ATOM 2015 O O . THR A 1 265 ? -24.217 7.080 34.414 1.00 62.41 265 THR A O 1
ATOM 2018 N N . PRO A 1 266 ? -23.273 5.502 35.683 1.00 60.53 266 PRO A N 1
ATOM 2019 C CA . PRO A 1 266 ? -23.573 4.472 34.704 1.00 60.53 266 PRO A CA 1
ATOM 2020 C C . PRO A 1 266 ? -25.088 4.238 34.621 1.00 60.53 266 PRO A C 1
ATOM 2022 O O . PRO A 1 266 ? -25.736 3.857 35.590 1.00 60.53 266 PRO A O 1
ATOM 2025 N N . THR A 1 267 ? -25.664 4.415 33.435 1.00 54.66 267 THR A N 1
ATOM 2026 C CA . THR A 1 267 ? -27.047 4.021 33.124 1.00 54.66 267 THR A CA 1
ATOM 2027 C C . THR A 1 267 ? -27.069 2.569 32.645 1.00 54.66 267 THR A C 1
ATOM 2029 O O . THR A 1 267 ? -27.399 2.281 31.498 1.00 54.66 267 THR A O 1
ATOM 2032 N N . PHE A 1 268 ? -26.645 1.632 33.495 1.00 57.91 268 PHE A N 1
ATOM 2033 C CA . PHE A 1 268 ? -26.826 0.204 33.217 1.00 57.91 268 PHE A CA 1
ATOM 2034 C C . PHE A 1 268 ? -28.068 -0.308 33.943 1.00 57.91 268 PHE A C 1
ATOM 2036 O O . PHE A 1 268 ? -28.364 0.115 35.053 1.00 57.91 268 PHE A O 1
ATOM 2043 N N . ALA A 1 269 ? -28.776 -1.257 33.333 1.00 44.59 269 ALA A N 1
ATOM 2044 C CA . ALA A 1 269 ? -29.977 -1.876 33.901 1.00 44.59 269 ALA A CA 1
ATOM 2045 C C . ALA A 1 269 ? -29.703 -2.820 35.098 1.00 44.59 269 ALA A C 1
ATOM 2047 O O . ALA A 1 269 ? -30.596 -3.556 35.498 1.00 44.59 269 ALA A O 1
ATOM 2048 N N . ASN A 1 270 ? -28.483 -2.837 35.649 1.00 49.53 270 ASN A N 1
ATOM 2049 C CA . ASN A 1 270 ? -28.051 -3.786 36.677 1.00 49.53 270 ASN A CA 1
ATOM 2050 C C . ASN A 1 270 ? -27.397 -3.055 37.854 1.00 49.53 270 ASN A C 1
ATOM 2052 O O . ASN A 1 270 ? -26.720 -2.051 37.638 1.00 49.53 270 ASN A O 1
ATOM 2056 N N . ASP A 1 271 ? -27.554 -3.617 39.058 1.00 48.66 271 ASP A N 1
ATOM 2057 C CA . ASP A 1 271 ? -27.011 -3.165 40.348 1.00 48.66 271 ASP A CA 1
ATOM 2058 C C . ASP A 1 271 ? -25.516 -2.793 40.291 1.00 48.66 271 ASP A C 1
ATOM 2060 O O . ASP A 1 271 ? -24.637 -3.580 40.653 1.00 48.66 271 ASP A O 1
ATOM 2064 N N . SER A 1 272 ? -25.207 -1.561 39.891 1.00 50.56 272 SER A N 1
ATOM 2065 C CA . SER A 1 272 ? -23.885 -0.988 40.092 1.00 50.56 272 SER A CA 1
ATOM 2066 C C . SER A 1 272 ? -23.757 -0.596 41.558 1.00 50.56 272 SER A C 1
ATOM 2068 O O . SER A 1 272 ? -24.456 0.302 42.029 1.00 50.56 272 SER A O 1
ATOM 2070 N N . ARG A 1 273 ? -22.861 -1.255 42.291 1.00 52.44 273 ARG A N 1
ATOM 2071 C CA . ARG A 1 273 ? -22.539 -0.896 43.676 1.00 52.44 273 ARG A CA 1
ATOM 2072 C C . ARG A 1 273 ? -21.108 -0.396 43.740 1.00 52.44 273 ARG A C 1
ATOM 2074 O O . ARG A 1 273 ? -20.217 -1.037 43.193 1.00 52.44 273 ARG A O 1
ATOM 2081 N N . LYS A 1 274 ? -20.905 0.734 44.414 1.00 53.44 274 LYS A N 1
ATOM 2082 C CA . LYS A 1 274 ? -19.579 1.242 44.770 1.00 53.44 274 LYS A CA 1
ATOM 2083 C C . LYS A 1 274 ? -18.976 0.295 45.811 1.00 53.44 274 LYS A C 1
ATOM 2085 O O . LYS A 1 274 ? -19.595 0.078 46.847 1.00 53.44 274 LYS A O 1
ATOM 2090 N N . ILE A 1 275 ? -17.812 -0.291 45.524 1.00 48.69 275 ILE A N 1
ATOM 2091 C CA . ILE A 1 275 ? -17.161 -1.266 46.428 1.00 48.69 275 ILE A CA 1
ATOM 2092 C C . ILE A 1 275 ? -15.957 -0.642 47.144 1.00 48.69 275 ILE A C 1
ATOM 2094 O O . ILE A 1 275 ? -15.600 -1.072 48.235 1.00 48.69 275 ILE A O 1
ATOM 2098 N N . PHE A 1 276 ? -15.351 0.396 46.559 1.00 52.91 276 PHE A N 1
ATOM 2099 C CA . PHE A 1 276 ? -14.211 1.098 47.145 1.00 52.91 276 PHE A CA 1
ATOM 2100 C C . PHE A 1 276 ? -14.480 2.595 47.267 1.00 52.91 276 PHE A C 1
ATOM 2102 O O . PHE A 1 276 ? -15.017 3.228 46.354 1.00 52.91 276 PHE A O 1
ATOM 2109 N N . GLU A 1 277 ? -14.072 3.161 48.400 1.00 56.34 277 GLU A N 1
ATOM 2110 C CA . GLU A 1 277 ? -13.949 4.605 48.553 1.00 56.34 277 GLU A CA 1
ATOM 2111 C C . GLU A 1 277 ? -12.710 5.099 47.790 1.00 56.34 277 GLU A C 1
ATOM 2113 O O . GLU A 1 277 ? -11.650 4.472 47.902 1.00 56.34 277 GLU A O 1
ATOM 2118 N N . PRO A 1 278 ? -12.805 6.200 47.019 1.00 55.00 278 PRO A N 1
ATOM 2119 C CA . PRO A 1 278 ? -11.649 6.809 46.379 1.00 55.00 278 PRO A CA 1
ATOM 2120 C C . PRO A 1 278 ? -10.603 7.150 47.439 1.00 55.00 278 PRO A C 1
ATOM 2122 O O . PRO A 1 278 ? -10.838 7.995 48.303 1.00 55.00 278 PRO A O 1
ATOM 2125 N N . LYS A 1 279 ? -9.434 6.515 47.376 1.00 58.56 279 LYS A N 1
ATOM 2126 C CA . LYS A 1 279 ? -8.280 6.927 48.176 1.00 58.56 279 LYS A CA 1
ATOM 2127 C C . LYS A 1 279 ? -7.425 7.881 47.355 1.00 58.56 279 LYS A C 1
ATOM 2129 O O . LYS A 1 279 ? -7.262 7.694 46.152 1.00 58.56 279 LYS A O 1
ATOM 2134 N N . LYS A 1 280 ? -6.906 8.922 48.006 1.00 57.12 280 LYS A N 1
ATOM 2135 C CA . LYS A 1 280 ? -5.794 9.701 47.463 1.00 57.12 280 LYS A CA 1
ATOM 2136 C C . LYS A 1 280 ? -4.515 9.040 47.941 1.00 57.12 280 LYS A C 1
ATOM 2138 O O . LYS A 1 280 ? -4.241 9.059 49.136 1.00 57.12 280 LYS A O 1
ATOM 2143 N N . GLU A 1 281 ? -3.752 8.487 47.018 1.00 55.72 281 GLU A N 1
ATOM 2144 C CA . GLU A 1 281 ? -2.432 7.933 47.299 1.00 55.72 281 GLU A CA 1
ATOM 2145 C C . GLU A 1 281 ? -1.475 8.507 46.258 1.00 55.72 281 GLU A C 1
ATOM 2147 O O . GLU A 1 281 ? -1.815 8.556 45.080 1.00 55.72 281 GLU A O 1
ATOM 2152 N N . TYR A 1 282 ? -0.345 9.069 46.694 1.00 52.84 282 TYR A N 1
ATOM 2153 C CA . TYR A 1 282 ? 0.645 9.703 45.807 1.00 52.84 282 TYR A CA 1
ATOM 2154 C C . TYR A 1 282 ? 0.090 10.777 44.838 1.00 52.84 282 TYR A C 1
ATOM 2156 O O . TYR A 1 282 ? 0.653 11.025 43.778 1.00 52.84 282 TYR A O 1
ATOM 2164 N N . GLY A 1 283 ? -1.009 11.455 45.200 1.00 52.69 283 GLY A N 1
ATOM 2165 C CA . GLY A 1 283 ? -1.652 12.480 44.359 1.00 52.69 283 GLY A CA 1
ATOM 2166 C C . GLY A 1 283 ? -2.615 11.930 43.299 1.00 52.69 283 GLY A C 1
ATOM 2167 O O . GLY A 1 283 ? -3.283 12.706 42.612 1.00 52.69 283 GLY A O 1
ATOM 2168 N N . GLU A 1 284 ? -2.749 10.611 43.214 1.00 51.16 284 GLU A N 1
ATOM 2169 C CA . GLU A 1 284 ? -3.629 9.921 42.282 1.00 51.16 284 GLU A CA 1
ATOM 2170 C C . GLU A 1 284 ? -5.021 9.739 42.891 1.00 51.16 284 GLU A C 1
ATOM 2172 O O . GLU A 1 284 ? -5.191 9.654 44.110 1.00 51.16 284 GLU A O 1
ATOM 2177 N N . GLN A 1 285 ? -6.048 9.728 42.042 1.00 57.94 285 GLN A N 1
ATOM 2178 C CA . GLN A 1 285 ? -7.418 9.423 42.458 1.00 57.94 285 GLN A CA 1
ATOM 2179 C C . GLN A 1 285 ? -7.888 8.164 41.747 1.00 57.94 285 GLN A C 1
ATOM 2181 O O . GLN A 1 285 ? -7.849 8.108 40.518 1.00 57.94 285 GLN A O 1
ATOM 2186 N N . TYR A 1 286 ? -8.368 7.199 42.526 1.00 57.38 286 TYR A N 1
ATOM 2187 C CA . TYR A 1 286 ? -8.962 5.967 42.021 1.00 57.38 286 TYR A CA 1
ATOM 2188 C C . TYR A 1 286 ? -10.471 6.141 41.859 1.00 57.38 286 TYR A C 1
ATOM 2190 O O . TYR A 1 286 ? -11.156 6.529 42.808 1.00 57.38 286 TYR A O 1
ATOM 2198 N N . VAL A 1 287 ? -11.004 5.868 40.668 1.00 54.19 287 VAL A N 1
ATOM 2199 C CA . VAL A 1 287 ? -12.450 5.963 40.407 1.00 54.19 287 VAL A CA 1
ATOM 2200 C C . VAL A 1 287 ? -13.104 4.594 40.414 1.00 54.19 287 VAL A C 1
ATOM 2202 O O . VAL A 1 287 ? -12.609 3.665 39.782 1.00 54.19 287 VAL A O 1
ATOM 2205 N N . ASN A 1 288 ? -14.222 4.552 41.145 1.00 51.56 288 ASN A N 1
ATOM 2206 C CA . ASN A 1 288 ? -15.309 3.577 41.197 1.00 51.56 288 ASN A CA 1
ATOM 2207 C C . ASN A 1 288 ? -15.076 2.222 40.519 1.00 51.56 288 ASN A C 1
ATOM 2209 O O . ASN A 1 288 ? -15.110 2.096 39.298 1.00 51.56 288 ASN A O 1
ATOM 2213 N N . SER A 1 289 ? -15.061 1.184 41.350 1.00 49.44 289 SER A N 1
ATOM 2214 C CA . SER A 1 289 ? -15.372 -0.178 40.940 1.00 49.44 289 SER A CA 1
ATOM 2215 C C . SER A 1 289 ? -16.864 -0.311 40.617 1.00 49.44 289 SER A C 1
ATOM 2217 O O . SER A 1 289 ? -17.716 -0.046 41.465 1.00 49.44 289 SER A O 1
ATOM 2219 N N . TYR A 1 290 ? -17.189 -0.743 39.396 1.00 52.28 290 TYR A N 1
ATOM 2220 C CA . TYR A 1 290 ? -18.556 -1.114 39.023 1.00 52.28 290 TYR A CA 1
ATOM 2221 C C . TYR A 1 290 ? -18.747 -2.609 39.118 1.00 52.28 290 TYR A C 1
ATOM 2223 O O . TYR A 1 290 ? -18.190 -3.357 38.331 1.00 52.28 290 TYR A O 1
ATOM 2231 N N . LEU A 1 291 ? -19.601 -3.041 40.033 1.00 50.38 291 LEU A N 1
ATOM 2232 C CA . LEU A 1 291 ? -20.087 -4.408 40.039 1.00 50.38 291 LEU A CA 1
ATOM 2233 C C . LEU A 1 291 ? -21.031 -4.623 38.842 1.00 50.38 291 LEU A C 1
ATOM 2235 O O . LEU A 1 291 ? -22.063 -3.963 38.752 1.00 50.38 291 LEU A O 1
ATOM 2239 N N . VAL A 1 292 ? -20.712 -5.544 37.932 1.00 53.25 292 VAL A N 1
ATOM 2240 C CA . VAL A 1 292 ? -21.665 -6.002 36.906 1.00 53.25 292 VAL A CA 1
ATOM 2241 C C . VAL A 1 292 ? -21.976 -7.467 37.162 1.00 53.25 292 VAL A C 1
ATOM 2243 O O . VAL A 1 292 ? -21.239 -8.348 36.730 1.00 53.25 292 VAL A O 1
ATOM 2246 N N . GLY A 1 293 ? -23.046 -7.717 37.916 1.00 49.34 293 GLY A N 1
ATOM 2247 C CA . GLY A 1 293 ? -23.485 -9.068 38.254 1.00 49.34 293 GLY A CA 1
ATOM 2248 C C . GLY A 1 293 ? -24.204 -9.767 37.096 1.00 49.34 293 GLY A C 1
ATOM 2249 O O . GLY A 1 293 ? -24.942 -9.150 36.326 1.00 49.34 293 GLY A O 1
ATOM 2250 N N . ALA A 1 294 ? -24.027 -11.084 37.007 1.00 44.66 294 ALA A N 1
ATOM 2251 C CA . ALA A 1 294 ? -24.814 -11.959 36.144 1.00 44.66 294 ALA A CA 1
ATOM 2252 C C . ALA A 1 294 ? -25.935 -12.625 36.964 1.00 44.66 294 ALA A C 1
ATOM 2254 O O . ALA A 1 294 ? -25.840 -13.799 37.284 1.00 44.66 294 ALA A O 1
ATOM 2255 N N . SER A 1 295 ? -27.002 -11.894 37.304 1.00 49.91 295 SER A N 1
ATOM 2256 C CA . SER A 1 295 ? -28.121 -12.342 38.170 1.00 49.91 295 SER A CA 1
ATOM 2257 C C . SER A 1 295 ? -27.802 -12.508 39.672 1.00 49.91 295 SER A C 1
ATOM 2259 O O . SER A 1 295 ? -26.643 -12.552 40.084 1.00 49.91 295 SER A O 1
ATOM 2261 N N . ASN A 1 296 ? -28.857 -12.600 40.499 1.00 51.78 296 ASN A N 1
ATOM 2262 C CA . ASN A 1 296 ? -28.794 -12.671 41.970 1.00 51.78 296 ASN A CA 1
ATOM 2263 C C . ASN A 1 296 ? -28.002 -13.868 42.527 1.00 51.78 296 ASN A C 1
ATOM 2265 O O . ASN A 1 296 ? -27.544 -13.802 43.668 1.00 51.78 296 ASN A O 1
ATOM 2269 N N . SER A 1 297 ? -27.833 -14.940 41.750 1.00 50.00 297 SER A N 1
ATOM 2270 C CA . SER A 1 297 ? -27.061 -16.134 42.119 1.00 50.00 297 SER A CA 1
ATOM 2271 C C . SER A 1 297 ? -25.578 -16.051 41.734 1.00 50.00 297 SER A C 1
ATOM 2273 O O . SER A 1 297 ? -24.794 -16.878 42.186 1.00 50.00 297 SER A O 1
ATOM 2275 N N . ALA A 1 298 ? -25.156 -15.039 40.964 1.00 48.38 298 ALA A N 1
ATOM 2276 C CA . ALA A 1 298 ? -23.765 -14.847 40.546 1.00 48.38 298 ALA A CA 1
ATOM 2277 C C . ALA A 1 298 ? -23.083 -13.667 41.254 1.00 48.38 298 ALA A C 1
ATOM 2279 O O . ALA A 1 298 ? -22.273 -12.958 40.647 1.00 48.38 298 ALA A O 1
ATOM 2280 N N . LYS A 1 299 ? -23.368 -13.484 42.551 1.00 48.78 299 LYS A N 1
ATOM 2281 C CA . LYS A 1 299 ? -22.736 -12.492 43.445 1.00 48.78 299 LYS A CA 1
ATOM 2282 C C . LYS A 1 299 ? -21.221 -12.686 43.647 1.00 48.78 299 LYS A C 1
ATOM 2284 O O . LYS A 1 299 ? -20.656 -12.155 44.598 1.00 48.78 299 LYS A O 1
ATOM 2289 N N . GLU A 1 300 ? -20.537 -13.408 42.772 1.00 47.69 300 GLU A N 1
ATOM 2290 C CA . GLU A 1 300 ? -19.083 -13.537 42.803 1.00 47.69 300 GLU A CA 1
ATOM 2291 C C . GLU A 1 300 ? -18.424 -13.321 41.427 1.00 47.69 300 GLU A C 1
ATOM 2293 O O . GLU A 1 300 ? -17.201 -13.319 41.336 1.00 47.69 300 GLU A O 1
ATOM 2298 N N . ASN A 1 301 ? -19.196 -13.098 40.353 1.00 53.47 301 ASN A N 1
ATOM 2299 C CA . ASN A 1 301 ? -18.681 -12.972 38.985 1.00 53.47 301 ASN A CA 1
ATOM 2300 C C . ASN A 1 301 ? -18.641 -11.503 38.548 1.00 53.47 301 ASN A C 1
ATOM 2302 O O . ASN A 1 301 ? -19.653 -10.964 38.102 1.00 53.47 301 ASN A O 1
ATOM 2306 N N . TYR A 1 302 ? -17.476 -10.861 38.678 1.00 55.38 302 TYR A N 1
ATOM 2307 C CA . TYR A 1 302 ? -17.357 -9.403 38.594 1.00 55.38 302 TYR A CA 1
ATOM 2308 C C . TYR A 1 302 ? -16.296 -8.910 37.610 1.00 55.38 302 TYR A C 1
ATOM 2310 O O . TYR A 1 302 ? -15.259 -9.547 37.416 1.00 55.38 302 TYR A O 1
ATOM 2318 N N . LEU A 1 303 ? -16.573 -7.743 37.023 1.00 59.00 303 LEU A N 1
ATOM 2319 C CA . LEU A 1 303 ? -15.598 -6.888 36.355 1.00 59.00 303 LEU A CA 1
ATOM 2320 C C . LEU A 1 303 ? -15.265 -5.741 37.310 1.00 59.00 303 LEU A C 1
ATOM 2322 O O . LEU A 1 303 ? -16.150 -4.947 37.587 1.00 59.00 303 LEU A O 1
ATOM 2326 N N . PHE A 1 304 ? -14.030 -5.609 37.789 1.00 60.31 304 PHE A N 1
ATOM 2327 C CA . PHE A 1 304 ? -13.629 -4.371 38.470 1.00 60.31 304 PHE A CA 1
ATOM 2328 C C . PHE A 1 304 ? -13.045 -3.415 37.447 1.00 60.31 304 PHE A C 1
ATOM 2330 O O . PHE A 1 304 ? -12.202 -3.814 36.652 1.00 60.31 304 PHE A O 1
ATOM 2337 N N . VAL A 1 305 ? -13.488 -2.166 37.480 1.00 64.94 305 VAL A N 1
ATOM 2338 C CA . VAL A 1 305 ? -12.939 -1.079 36.675 1.00 64.94 305 VAL A CA 1
ATOM 2339 C C . VAL A 1 305 ? -12.245 -0.141 37.650 1.00 64.94 305 VAL A C 1
ATOM 2341 O O . VAL A 1 305 ? -12.870 0.295 38.610 1.00 64.94 305 VAL A O 1
ATOM 2344 N N . ILE A 1 306 ? -10.954 0.099 37.462 1.00 66.00 306 ILE A N 1
ATOM 2345 C CA . ILE A 1 306 ? -10.149 0.954 38.333 1.00 66.00 306 ILE A CA 1
ATOM 2346 C C . ILE A 1 306 ? -9.517 2.011 37.441 1.00 66.00 306 ILE A C 1
ATOM 2348 O O . ILE A 1 306 ? -8.597 1.712 36.683 1.00 66.00 306 ILE A O 1
ATOM 2352 N N . GLY A 1 307 ? -10.040 3.234 37.503 1.00 67.25 307 GLY A N 1
ATOM 2353 C CA . GLY A 1 307 ? -9.469 4.370 36.783 1.00 67.25 307 GLY A CA 1
ATOM 2354 C C . GLY A 1 307 ? -8.444 5.091 37.644 1.00 67.25 307 GLY A C 1
ATOM 2355 O O . GLY A 1 307 ? -8.782 5.498 38.752 1.00 67.25 307 GLY A O 1
ATOM 2356 N N . GLN A 1 308 ? -7.234 5.277 37.130 1.00 71.62 308 GLN A N 1
ATOM 2357 C CA . GLN A 1 308 ? -6.198 6.118 37.720 1.00 71.62 308 GLN A CA 1
ATOM 2358 C C . GLN A 1 308 ? -6.209 7.468 37.006 1.00 71.62 308 GLN A C 1
ATOM 2360 O O . GLN A 1 308 ? -6.218 7.538 35.775 1.00 71.62 308 GLN A O 1
ATOM 2365 N N . TYR A 1 309 ? -6.236 8.542 37.783 1.00 71.88 309 TYR A N 1
ATOM 2366 C CA . TYR A 1 309 ? -6.212 9.903 37.269 1.00 71.88 309 TYR A CA 1
ATOM 2367 C C . TYR A 1 309 ? -4.957 10.615 37.730 1.00 71.88 309 TYR A C 1
ATOM 2369 O O . TYR A 1 309 ? -4.654 10.615 38.924 1.00 71.88 309 TYR A O 1
ATOM 2377 N N . ASP A 1 310 ? -4.338 11.350 36.817 1.00 68.38 310 ASP A N 1
ATOM 2378 C CA . ASP A 1 310 ? -3.482 12.467 37.186 1.00 68.38 310 ASP A CA 1
ATOM 2379 C C . ASP A 1 310 ? -4.338 13.679 37.631 1.00 68.38 310 ASP A C 1
ATOM 2381 O O . ASP A 1 310 ? -5.572 13.631 37.774 1.00 68.38 310 ASP A O 1
ATOM 2385 N N . SER A 1 311 ? -3.685 14.812 37.889 1.00 67.31 311 SER A N 1
ATOM 2386 C CA . SER A 1 311 ? -4.360 16.042 38.324 1.00 67.31 311 SER A CA 1
ATOM 2387 C C . SER A 1 311 ? -5.423 16.574 37.339 1.00 67.31 311 SER A C 1
ATOM 2389 O O . SER A 1 311 ? -6.310 17.315 37.759 1.00 67.31 311 SER A O 1
ATOM 2391 N N . LYS A 1 312 ? -5.385 16.187 36.056 1.00 75.62 312 LYS A N 1
ATOM 2392 C CA . LYS A 1 312 ? -6.127 16.799 34.940 1.00 75.62 312 LYS A CA 1
ATOM 2393 C C . LYS A 1 312 ? -6.887 15.817 34.029 1.00 75.62 312 LYS A C 1
ATOM 2395 O O . LYS A 1 312 ? -7.918 16.232 33.491 1.00 75.62 312 LYS A O 1
ATOM 2400 N N . LYS A 1 313 ? -6.441 14.568 33.813 1.00 81.75 313 LYS A N 1
ATOM 2401 C CA . LYS A 1 313 ? -7.154 13.561 32.984 1.00 81.75 313 LYS A CA 1
ATOM 2402 C C . LYS A 1 313 ? -6.998 12.121 33.512 1.00 81.75 313 LYS A C 1
ATOM 2404 O O . LYS A 1 313 ? -6.459 11.903 34.590 1.00 81.75 313 LYS A O 1
ATOM 2409 N N . LEU A 1 314 ? -7.612 11.162 32.818 1.00 79.75 314 LEU A N 1
ATOM 2410 C CA . LEU A 1 314 ? -7.497 9.730 33.113 1.00 79.75 314 LEU A CA 1
ATOM 2411 C C . LEU A 1 314 ? -6.186 9.206 32.502 1.00 79.75 314 LEU A C 1
ATOM 2413 O O . LEU A 1 314 ? -5.990 9.348 31.292 1.00 79.75 314 LEU A O 1
ATOM 2417 N N . SER A 1 315 ? -5.307 8.622 33.316 1.00 78.31 315 SER A N 1
ATOM 2418 C CA . SER A 1 315 ? -3.973 8.153 32.914 1.00 78.31 315 SER A CA 1
ATOM 2419 C C . SER A 1 315 ? -3.934 6.645 32.658 1.00 78.31 315 SER A C 1
ATOM 2421 O O . SER A 1 315 ? -3.342 6.204 31.668 1.00 78.31 315 SER A O 1
ATOM 2423 N N . ALA A 1 316 ? -4.619 5.860 33.491 1.00 82.88 316 ALA A N 1
ATOM 2424 C CA . ALA A 1 316 ? -4.709 4.414 33.343 1.00 82.88 316 ALA A CA 1
ATOM 2425 C C . ALA A 1 316 ? -6.094 3.873 33.709 1.00 82.88 316 ALA A C 1
ATOM 2427 O O . ALA A 1 316 ? -6.864 4.496 34.439 1.00 82.88 316 ALA A O 1
ATOM 2428 N N . MET A 1 317 ? -6.417 2.698 33.180 1.00 84.50 317 MET A N 1
ATOM 2429 C CA . MET A 1 317 ? -7.649 1.981 33.476 1.00 84.50 317 MET A CA 1
ATOM 2430 C C . MET A 1 317 ? -7.367 0.487 33.573 1.00 84.50 317 MET A C 1
ATOM 2432 O O . MET A 1 317 ? -6.971 -0.131 32.584 1.00 84.50 317 MET A O 1
ATOM 2436 N N . THR A 1 318 ? -7.627 -0.096 34.736 1.00 81.81 318 THR A N 1
ATOM 2437 C CA . THR A 1 318 ? -7.472 -1.529 34.985 1.00 81.81 318 THR A CA 1
ATOM 2438 C C . THR A 1 318 ? -8.832 -2.203 35.048 1.00 81.81 318 THR A C 1
ATOM 2440 O O . THR A 1 318 ? -9.715 -1.811 35.806 1.00 81.81 318 THR A O 1
ATOM 2443 N N . PHE A 1 319 ? -8.985 -3.250 34.250 1.00 79.56 319 PHE A N 1
ATOM 2444 C CA . PHE A 1 319 ? -10.151 -4.112 34.183 1.00 79.56 319 PHE A CA 1
ATOM 2445 C C . PHE A 1 319 ? -9.802 -5.471 34.789 1.00 79.56 319 PHE A C 1
ATOM 2447 O O . PHE A 1 319 ? -9.059 -6.236 34.180 1.00 79.56 319 PHE A O 1
ATOM 2454 N N . VAL A 1 320 ? -10.332 -5.806 35.965 1.00 75.44 320 VAL A N 1
ATOM 2455 C CA . VAL A 1 320 ? -10.131 -7.118 36.607 1.00 75.44 320 VAL A CA 1
ATOM 2456 C C . VAL A 1 320 ? -11.283 -8.046 36.245 1.00 75.44 320 VAL A C 1
ATOM 2458 O O . VAL A 1 320 ? -12.434 -7.736 36.527 1.00 75.44 320 VAL A O 1
ATOM 2461 N N . MET A 1 321 ? -10.974 -9.193 35.642 1.00 71.56 321 MET A N 1
ATOM 2462 C CA . MET A 1 321 ? -11.919 -10.113 34.996 1.00 71.56 321 MET A CA 1
ATOM 2463 C C . MET A 1 321 ? -11.839 -11.556 35.531 1.00 71.56 321 MET A C 1
ATOM 2465 O O . MET A 1 321 ? -12.223 -12.487 34.822 1.00 71.56 321 MET A O 1
ATOM 2469 N N . SER A 1 322 ? -11.349 -11.776 36.762 1.00 57.91 322 SER A N 1
ATOM 2470 C CA . SER A 1 322 ? -10.905 -13.095 37.273 1.00 57.91 322 SER A CA 1
ATOM 2471 C C . SER A 1 322 ? -11.938 -14.235 37.244 1.00 57.91 322 SER A C 1
ATOM 2473 O O . SER A 1 322 ? -11.554 -15.396 37.355 1.00 57.91 322 SER A O 1
ATOM 2475 N N . ARG A 1 323 ? -13.227 -13.951 37.019 1.00 55.44 323 ARG A N 1
ATOM 2476 C CA . ARG A 1 323 ? -14.283 -14.967 36.815 1.00 55.44 323 ARG A CA 1
ATOM 2477 C C . ARG A 1 323 ? -15.185 -14.709 35.607 1.00 55.44 323 ARG A C 1
ATOM 2479 O O . ARG A 1 323 ? -15.956 -15.572 35.203 1.00 55.44 323 ARG A O 1
ATOM 2486 N N . TYR A 1 324 ? -15.043 -13.549 34.975 1.00 58.62 324 TYR A N 1
ATOM 2487 C CA . TYR A 1 324 ? -15.834 -13.116 33.825 1.00 58.62 324 TYR A CA 1
ATOM 2488 C C . TYR A 1 324 ? -15.665 -14.029 32.598 1.00 58.62 324 TYR A C 1
ATOM 2490 O O . TYR A 1 324 ? -16.620 -14.303 31.872 1.00 58.62 324 TYR A O 1
ATOM 2498 N N . ASN A 1 325 ? -14.460 -14.570 32.405 1.00 59.62 325 ASN A N 1
ATOM 2499 C CA . ASN A 1 325 ? -14.146 -15.462 31.284 1.00 59.62 325 ASN A CA 1
ATOM 2500 C C . ASN A 1 325 ? -14.855 -16.820 31.353 1.00 59.62 325 ASN A C 1
ATOM 2502 O O . ASN A 1 325 ? -14.947 -17.501 30.336 1.00 59.62 325 ASN A O 1
ATOM 2506 N N . GLN A 1 326 ? -15.346 -17.218 32.528 1.00 60.09 326 GLN A N 1
ATOM 2507 C CA . GLN A 1 326 ? -15.929 -18.541 32.752 1.00 60.09 326 GLN A CA 1
ATOM 2508 C C . GLN A 1 326 ? -17.444 -18.579 32.481 1.00 60.09 326 GLN A C 1
ATOM 2510 O O . GLN A 1 326 ? -18.013 -19.661 32.386 1.00 60.09 326 GLN A O 1
ATOM 2515 N N . TYR A 1 327 ? -18.098 -17.420 32.305 1.00 62.19 327 TYR A N 1
ATOM 2516 C CA . TYR A 1 327 ? -19.558 -17.325 32.177 1.00 62.19 327 TYR A CA 1
ATOM 2517 C C . TYR A 1 327 ? -19.981 -16.454 30.982 1.00 62.19 327 TYR A C 1
ATOM 2519 O O . TYR A 1 327 ? -20.044 -15.229 31.103 1.00 62.19 327 TYR A O 1
ATOM 2527 N N . PRO A 1 328 ? -20.352 -17.053 29.834 1.00 63.50 328 PRO A N 1
ATOM 2528 C CA . PRO A 1 328 ? -20.796 -16.317 28.644 1.00 63.50 328 PRO A CA 1
ATOM 2529 C C . PRO A 1 328 ? -21.967 -15.347 28.881 1.00 63.50 328 PRO A C 1
ATOM 2531 O O . PRO A 1 328 ? -22.050 -14.301 28.242 1.00 63.50 328 PRO A O 1
ATOM 2534 N N . SER A 1 329 ? -22.858 -15.638 29.835 1.00 57.16 329 SER A N 1
ATOM 2535 C CA . SER A 1 329 ? -23.971 -14.751 30.211 1.00 57.16 329 SER A CA 1
ATOM 2536 C C . SER A 1 329 ? -23.510 -13.458 30.898 1.00 57.16 329 SER A C 1
ATOM 2538 O O . SER A 1 329 ? -24.126 -12.411 30.701 1.00 57.16 329 SER A O 1
ATOM 2540 N N . ALA A 1 330 ? -22.398 -13.497 31.641 1.00 55.44 330 ALA A N 1
ATOM 2541 C CA . ALA A 1 330 ? -21.769 -12.311 32.216 1.00 55.44 330 ALA A CA 1
ATOM 2542 C C . ALA A 1 330 ? -21.108 -11.445 31.130 1.00 55.44 330 ALA A C 1
ATOM 2544 O O . ALA A 1 330 ? -21.063 -10.220 31.263 1.00 55.44 330 ALA A O 1
ATOM 2545 N N . GLN A 1 331 ? -20.677 -12.063 30.018 1.00 61.09 331 GLN A N 1
ATOM 2546 C CA . GLN A 1 331 ? -19.930 -11.389 28.956 1.00 61.09 331 GLN A CA 1
ATOM 2547 C C . GLN A 1 331 ? -20.715 -10.268 28.268 1.00 61.09 331 GLN A C 1
ATOM 2549 O O . GLN A 1 331 ? -20.149 -9.249 27.897 1.00 61.09 331 GLN A O 1
ATOM 2554 N N . LYS A 1 332 ? -22.036 -10.375 28.118 1.00 62.00 332 LYS A N 1
ATOM 2555 C CA . LYS A 1 332 ? -22.794 -9.299 27.460 1.00 62.00 332 LYS A CA 1
ATOM 2556 C C . LYS A 1 332 ? -22.745 -7.984 28.252 1.00 62.00 332 LYS A C 1
ATOM 2558 O O . LYS A 1 332 ? -22.586 -6.917 27.660 1.00 62.00 332 LYS A O 1
ATOM 2563 N N . ASN A 1 333 ? -22.848 -8.062 29.578 1.00 60.91 333 ASN A N 1
ATOM 2564 C CA . ASN A 1 333 ? -22.966 -6.885 30.439 1.00 60.91 333 ASN A CA 1
ATOM 2565 C C . ASN A 1 333 ? -21.595 -6.292 30.799 1.00 60.91 333 ASN A C 1
ATOM 2567 O O . ASN A 1 333 ? -21.444 -5.071 30.810 1.00 60.91 333 ASN A O 1
ATOM 2571 N N . GLY A 1 334 ? -20.566 -7.118 31.025 1.00 67.38 334 GLY A N 1
ATOM 2572 C CA . GLY A 1 334 ? -19.220 -6.584 31.276 1.00 67.38 334 GLY A CA 1
ATOM 2573 C C . GLY A 1 334 ? -18.599 -5.920 30.048 1.00 67.38 334 GLY A C 1
ATOM 2574 O O . GLY A 1 334 ? -17.805 -4.999 30.207 1.00 67.38 334 GLY A O 1
ATOM 2575 N N . MET A 1 335 ? -19.015 -6.279 28.825 1.00 74.38 335 MET A N 1
ATOM 2576 C CA . MET A 1 335 ? -18.558 -5.583 27.619 1.00 74.38 335 MET A CA 1
ATOM 2577 C C . MET A 1 335 ? -19.080 -4.147 27.553 1.00 74.38 335 MET A C 1
ATOM 2579 O O . MET A 1 335 ? -18.355 -3.264 27.102 1.00 74.38 335 MET A O 1
ATOM 2583 N N . GLN A 1 336 ? -20.294 -3.886 28.045 1.00 75.12 336 GLN A N 1
ATOM 2584 C CA . GLN A 1 336 ? -20.834 -2.526 28.126 1.00 75.12 336 GLN A CA 1
ATOM 2585 C C . GLN A 1 336 ? -20.076 -1.682 29.159 1.00 75.12 336 GLN A C 1
ATOM 2587 O O . GLN A 1 336 ? -19.763 -0.521 28.900 1.00 75.12 336 GLN A O 1
ATOM 2592 N N . ALA A 1 337 ? -19.731 -2.275 30.304 1.00 73.62 337 ALA A N 1
ATOM 2593 C CA . ALA A 1 337 ? -18.916 -1.614 31.320 1.00 73.62 337 ALA A CA 1
ATOM 2594 C C . ALA A 1 337 ? -17.472 -1.379 30.853 1.00 73.62 337 ALA A C 1
ATOM 2596 O O . ALA A 1 337 ? -16.919 -0.312 31.111 1.00 73.62 337 ALA A O 1
ATOM 2597 N N . LEU A 1 338 ? -16.887 -2.315 30.098 1.00 80.31 338 LEU A N 1
ATOM 2598 C CA . LEU A 1 338 ? -15.587 -2.132 29.453 1.00 80.31 338 LEU A CA 1
ATOM 2599 C C . LEU A 1 338 ? -15.617 -0.965 28.461 1.00 80.31 338 LEU A C 1
ATOM 2601 O O . LEU A 1 338 ? -14.772 -0.076 28.524 1.00 80.31 338 LEU A O 1
ATOM 2605 N N . GLU A 1 339 ? -16.611 -0.923 27.575 1.00 84.81 339 GLU A N 1
ATOM 2606 C CA . GLU A 1 339 ? -16.776 0.176 26.620 1.00 84.81 339 GLU A CA 1
ATOM 2607 C C . GLU A 1 339 ? -16.975 1.530 27.307 1.00 84.81 339 GLU A C 1
ATOM 2609 O O . GLU A 1 339 ? -16.393 2.530 26.875 1.00 84.81 339 GLU A O 1
ATOM 2614 N N . LEU A 1 340 ? -17.759 1.578 28.390 1.00 81.06 340 LEU A N 1
ATOM 2615 C CA . LEU A 1 340 ? -17.936 2.797 29.175 1.00 81.06 340 LEU A CA 1
ATOM 2616 C C . LEU A 1 340 ? -16.631 3.219 29.862 1.00 81.06 340 LEU A C 1
ATOM 2618 O O . LEU A 1 340 ? -16.263 4.388 29.773 1.00 81.06 340 LEU A O 1
ATOM 2622 N N . GLY A 1 341 ? -15.905 2.278 30.473 1.00 81.94 341 GLY A N 1
ATOM 2623 C CA . GLY A 1 341 ? -14.603 2.528 31.094 1.00 81.94 341 GLY A CA 1
ATOM 2624 C C . GLY A 1 341 ? -13.601 3.119 30.102 1.00 81.94 341 GLY A C 1
ATOM 2625 O O . GLY A 1 341 ? -13.012 4.168 30.352 1.00 81.94 341 GLY A O 1
ATOM 2626 N N . LEU A 1 342 ? -13.477 2.509 28.920 1.00 89.19 342 LEU A N 1
ATOM 2627 C CA . LEU A 1 342 ? -12.592 2.992 27.852 1.00 89.19 342 LEU A CA 1
ATOM 2628 C C . LEU A 1 342 ? -13.038 4.344 27.275 1.00 89.19 342 LEU A C 1
ATOM 2630 O O . LEU A 1 342 ? -12.201 5.152 26.870 1.00 89.19 342 LEU A O 1
ATOM 2634 N N . SER A 1 343 ? -14.343 4.632 27.286 1.00 88.62 343 SER A N 1
ATOM 2635 C CA . SER A 1 343 ? -14.873 5.950 26.916 1.00 88.62 343 SER A CA 1
ATOM 2636 C C . SER A 1 343 ? -14.417 7.058 27.873 1.00 88.62 343 SER A C 1
ATOM 2638 O O . SER A 1 343 ? -14.465 8.227 27.498 1.00 88.62 343 SER A O 1
ATOM 2640 N N . GLY A 1 344 ? -13.935 6.723 29.074 1.00 87.00 344 GLY A N 1
ATOM 2641 C CA . GLY A 1 344 ? -13.361 7.677 30.023 1.00 87.00 344 GLY A CA 1
ATOM 2642 C C . GLY A 1 344 ? -12.101 8.393 29.518 1.00 87.00 344 GLY A C 1
ATOM 2643 O O . GLY A 1 344 ? -11.779 9.456 30.046 1.00 87.00 344 GLY A O 1
ATOM 2644 N N . PHE A 1 345 ? -11.416 7.859 28.495 1.00 88.88 345 PHE A N 1
ATOM 2645 C CA . PHE A 1 345 ? -10.236 8.491 27.893 1.00 88.88 345 PHE A CA 1
ATOM 2646 C C . PHE A 1 345 ? -10.608 9.557 26.855 1.00 88.88 345 PHE A C 1
ATOM 2648 O O . PHE A 1 345 ? -10.213 10.711 26.990 1.00 88.88 345 PHE A O 1
ATOM 2655 N N . PHE A 1 346 ? -11.373 9.193 25.821 1.00 90.69 346 PHE A N 1
ATOM 2656 C CA . PHE A 1 346 ? -11.643 10.071 24.667 1.00 90.69 346 PHE A CA 1
ATOM 2657 C C . PHE A 1 346 ? -13.109 10.518 24.554 1.00 90.69 346 PHE A C 1
ATOM 2659 O O . PHE A 1 346 ? -13.467 11.270 23.648 1.00 90.69 346 PHE A O 1
ATOM 2666 N N . GLY A 1 347 ? -13.971 10.081 25.470 1.00 88.81 347 GLY A N 1
ATOM 2667 C CA . GLY A 1 347 ? -15.411 10.322 25.445 1.00 88.81 347 GLY A CA 1
ATOM 2668 C C . GLY A 1 347 ? -16.196 9.243 24.696 1.00 88.81 347 GLY A C 1
ATOM 2669 O O . GLY A 1 347 ? -15.684 8.530 23.831 1.00 88.81 347 GLY A O 1
ATOM 2670 N N . LYS A 1 348 ? -17.485 9.127 25.023 1.00 87.38 348 LYS A N 1
ATOM 2671 C CA . LYS A 1 348 ? -18.394 8.145 24.418 1.00 87.38 348 LYS A CA 1
ATOM 2672 C C . LYS A 1 348 ? -18.636 8.453 22.934 1.00 87.38 348 LYS A C 1
ATOM 2674 O O . LYS A 1 348 ? -18.908 9.594 22.572 1.00 87.38 348 LYS A O 1
ATOM 2679 N N . GLY A 1 349 ? -18.571 7.423 22.086 1.00 84.44 349 GLY A N 1
ATOM 2680 C CA . GLY A 1 349 ? -18.925 7.507 20.661 1.00 84.44 349 GLY A CA 1
ATOM 2681 C C . GLY A 1 349 ? -17.868 8.132 19.743 1.00 84.44 349 GLY A C 1
ATOM 2682 O O . GLY A 1 349 ? -18.149 8.362 18.569 1.00 84.44 349 GLY A O 1
ATOM 2683 N N . THR A 1 350 ? -16.660 8.407 20.237 1.00 88.44 350 THR A N 1
ATOM 2684 C CA . THR A 1 350 ? -15.587 8.964 19.402 1.00 88.44 350 THR A CA 1
ATOM 2685 C C . THR A 1 350 ? -14.884 7.890 18.561 1.00 88.44 350 THR A C 1
ATOM 2687 O O . THR A 1 350 ? -14.884 6.703 18.929 1.00 88.44 350 THR A O 1
ATOM 2690 N N . PRO A 1 351 ? -14.260 8.268 17.426 1.00 87.69 351 PRO A N 1
ATOM 2691 C CA . PRO A 1 351 ? -13.417 7.361 16.649 1.00 87.69 351 PRO A CA 1
ATOM 2692 C C . PRO A 1 351 ? -12.273 6.763 17.474 1.00 87.69 351 PRO A C 1
ATOM 2694 O O . PRO A 1 351 ? -11.989 5.575 17.345 1.00 87.69 351 PRO A O 1
ATOM 2697 N N . GLU A 1 352 ? -11.654 7.558 18.346 1.00 90.50 352 GLU A N 1
ATOM 2698 C CA . GLU A 1 352 ? -10.563 7.149 19.232 1.00 90.50 352 GLU A CA 1
ATOM 2699 C C . GLU A 1 352 ? -11.027 6.087 20.234 1.00 90.50 352 GLU A C 1
ATOM 2701 O O . GLU A 1 352 ? -10.409 5.027 20.334 1.00 90.50 352 GLU A O 1
ATOM 2706 N N . THR A 1 353 ? -12.165 6.309 20.901 1.00 91.19 353 THR A N 1
ATOM 2707 C CA . THR A 1 353 ? -12.773 5.306 21.789 1.00 91.19 353 THR A CA 1
ATOM 2708 C C . THR A 1 353 ? -13.104 4.029 21.023 1.00 91.19 353 THR A C 1
ATOM 2710 O O . THR A 1 353 ? -12.811 2.936 21.495 1.00 91.19 353 THR A O 1
ATOM 2713 N N . SER A 1 354 ? -13.646 4.139 19.807 1.00 88.94 354 SER A N 1
ATOM 2714 C CA . SER A 1 354 ? -13.973 2.970 18.977 1.00 88.94 354 SER A CA 1
ATOM 2715 C C . SER A 1 354 ? -12.728 2.161 18.593 1.00 88.94 354 SER A C 1
ATOM 2717 O O . SER A 1 354 ? -12.753 0.929 18.619 1.00 88.94 354 SER A O 1
ATOM 2719 N N . GLN A 1 355 ? -11.626 2.841 18.261 1.00 91.62 355 GLN A N 1
ATOM 2720 C CA . GLN A 1 355 ? -10.340 2.200 17.982 1.00 91.62 355 GLN A CA 1
ATOM 2721 C C . GLN A 1 355 ? -9.786 1.502 19.226 1.00 91.62 355 GLN A C 1
ATOM 2723 O O . GLN A 1 355 ? -9.398 0.338 19.140 1.00 91.62 355 GLN A O 1
ATOM 2728 N N . LEU A 1 356 ? -9.797 2.178 20.378 1.00 92.25 356 LEU A N 1
ATOM 2729 C CA . LEU A 1 356 ? -9.320 1.619 21.640 1.00 92.25 356 LEU A CA 1
ATOM 2730 C C . LEU A 1 356 ? -10.133 0.385 22.055 1.00 92.25 356 LEU A C 1
ATOM 2732 O O . LEU A 1 356 ? -9.556 -0.664 22.330 1.00 92.25 356 LEU A O 1
ATOM 2736 N N . VAL A 1 357 ? -11.466 0.479 22.016 1.00 91.31 357 VAL A N 1
ATOM 2737 C CA . VAL A 1 357 ? -12.383 -0.638 22.289 1.00 91.31 357 VAL A CA 1
ATOM 2738 C C . VAL A 1 357 ? -12.077 -1.826 21.385 1.00 91.31 357 VAL A C 1
ATOM 2740 O O . VAL A 1 357 ? -12.021 -2.955 21.865 1.00 91.31 357 VAL A O 1
ATOM 2743 N N . LYS A 1 358 ? -11.853 -1.592 20.086 1.00 91.50 358 LYS A N 1
ATOM 2744 C CA . LYS A 1 358 ? -11.509 -2.664 19.148 1.00 91.50 358 LYS A CA 1
ATOM 2745 C C . LYS A 1 358 ? -10.196 -3.349 19.531 1.00 91.50 358 LYS A C 1
ATOM 2747 O O . LYS A 1 358 ? -10.159 -4.572 19.584 1.00 91.50 358 LYS A O 1
ATOM 2752 N N . VAL A 1 359 ? -9.141 -2.580 19.812 1.00 92.06 359 VAL A N 1
ATOM 2753 C CA . VAL A 1 359 ? -7.836 -3.146 20.190 1.00 92.06 359 VAL A CA 1
ATOM 2754 C C . VAL A 1 359 ? -7.946 -3.968 21.469 1.00 92.06 359 VAL A C 1
ATOM 2756 O O . VAL A 1 359 ? -7.422 -5.079 21.513 1.00 92.06 359 VAL A O 1
ATOM 2759 N N . VAL A 1 360 ? -8.651 -3.459 22.482 1.00 89.38 360 VAL A N 1
ATOM 2760 C CA . VAL A 1 360 ? -8.865 -4.192 23.733 1.00 89.38 360 VAL A CA 1
ATOM 2761 C C . VAL A 1 360 ? -9.628 -5.487 23.461 1.00 89.38 360 VAL A C 1
ATOM 2763 O O . VAL A 1 360 ? -9.124 -6.549 23.812 1.00 89.38 360 VAL A O 1
ATOM 2766 N N . LYS A 1 361 ? -10.767 -5.425 22.752 1.00 86.56 361 LYS A N 1
ATOM 2767 C CA . LYS A 1 361 ? -11.596 -6.591 22.385 1.00 86.56 361 LYS A CA 1
ATOM 2768 C C . LYS A 1 361 ? -10.818 -7.681 21.654 1.00 86.56 361 LYS A C 1
ATOM 2770 O O . LYS A 1 361 ? -10.896 -8.842 22.042 1.00 86.56 361 LYS A O 1
ATOM 2775 N N . ASP A 1 362 ? -10.044 -7.304 20.639 1.00 87.50 362 ASP A N 1
ATOM 2776 C CA . ASP A 1 362 ? -9.244 -8.240 19.839 1.00 87.50 362 ASP A CA 1
ATOM 2777 C C . ASP A 1 362 ? -8.173 -8.964 20.683 1.00 87.50 362 ASP A C 1
ATOM 2779 O O . ASP A 1 362 ? -7.653 -10.002 20.272 1.00 87.50 362 ASP A O 1
ATOM 2783 N N . ASN A 1 363 ? -7.844 -8.434 21.867 1.00 85.00 363 ASN A N 1
ATOM 2784 C CA . ASN A 1 363 ? -6.808 -8.955 22.752 1.00 85.00 363 ASN A CA 1
ATOM 2785 C C . ASN A 1 363 ? -7.331 -9.524 24.080 1.00 85.00 363 ASN A C 1
ATOM 2787 O O . ASN A 1 363 ? -6.512 -9.963 24.883 1.00 85.00 363 ASN A O 1
ATOM 2791 N N . MET A 1 364 ? -8.651 -9.631 24.290 1.00 77.19 364 MET A N 1
ATOM 2792 C CA . MET A 1 364 ? -9.265 -10.199 25.510 1.00 77.19 364 MET A CA 1
ATOM 2793 C C . MET A 1 364 ? -9.117 -11.731 25.643 1.00 77.19 364 MET A C 1
ATOM 2795 O O . MET A 1 364 ? -9.975 -12.411 26.200 1.00 77.19 364 MET A O 1
ATOM 2799 N N . THR A 1 365 ? -8.042 -12.314 25.115 1.00 72.56 365 THR A N 1
ATOM 2800 C CA . THR A 1 365 ? -7.717 -13.735 25.283 1.00 72.56 365 THR A CA 1
ATOM 2801 C C . THR A 1 365 ? -6.686 -13.883 26.399 1.00 72.56 365 THR A C 1
ATOM 2803 O O . THR A 1 365 ? -5.498 -13.644 26.179 1.00 72.56 365 THR A O 1
ATOM 2806 N N . PHE A 1 366 ? -7.129 -14.324 27.572 1.00 70.38 366 PHE A N 1
ATOM 2807 C CA . PHE A 1 366 ? -6.336 -14.405 28.808 1.00 70.38 366 PHE A CA 1
ATOM 2808 C C . PHE A 1 366 ? -5.421 -15.639 28.896 1.00 70.38 366 PHE A C 1
ATOM 2810 O O . PHE A 1 366 ? -4.896 -15.969 29.955 1.00 70.38 366 PHE A O 1
ATOM 2817 N N . SER A 1 367 ? -5.234 -16.354 27.784 1.00 69.62 367 SER A N 1
ATOM 2818 C CA . SER A 1 367 ? -4.425 -17.576 27.731 1.00 69.62 367 SER A CA 1
ATOM 2819 C C . SER A 1 367 ? -2.922 -17.315 27.842 1.00 69.62 367 SER A C 1
ATOM 2821 O O . SER A 1 367 ? -2.168 -18.237 28.136 1.00 69.62 367 SER A O 1
ATOM 2823 N N . LYS A 1 368 ? -2.475 -16.094 27.524 1.00 76.06 368 LYS A N 1
ATOM 2824 C CA . LYS A 1 368 ? -1.072 -15.666 27.564 1.00 76.06 368 LYS A CA 1
ATOM 2825 C C . LYS A 1 368 ? -1.000 -14.183 27.884 1.00 76.06 368 LYS A C 1
ATOM 2827 O O . LYS A 1 368 ? -1.853 -13.427 27.419 1.00 76.06 368 LYS A O 1
ATOM 2832 N N . GLU A 1 369 ? 0.035 -13.803 28.617 1.00 86.50 369 GLU A N 1
ATOM 2833 C CA . GLU A 1 369 ? 0.333 -12.408 28.923 1.00 86.50 369 GLU A CA 1
ATOM 2834 C C . GLU A 1 369 ? 0.773 -11.675 27.649 1.00 86.50 369 GLU A C 1
ATOM 2836 O O . GLU A 1 369 ? 1.440 -12.256 26.784 1.00 86.50 369 GLU A O 1
ATOM 2841 N N . LYS A 1 370 ? 0.317 -10.431 27.472 1.00 88.88 370 LYS A N 1
ATOM 2842 C CA . LYS A 1 370 ? 0.590 -9.626 26.274 1.00 88.88 370 LYS A CA 1
ATOM 2843 C C . LYS A 1 370 ? 0.768 -8.159 26.627 1.00 88.88 370 LYS A C 1
ATOM 2845 O O . LYS A 1 370 ? -0.028 -7.595 27.367 1.00 88.88 370 LYS A O 1
ATOM 2850 N N . LEU A 1 371 ? 1.719 -7.524 25.956 1.00 89.75 371 LEU A N 1
ATOM 2851 C CA . LEU A 1 371 ? 1.908 -6.081 25.934 1.00 89.75 371 LEU A CA 1
ATOM 2852 C C . LEU A 1 371 ? 1.689 -5.622 24.503 1.00 89.75 371 LEU A C 1
ATOM 2854 O O . LEU A 1 371 ? 2.406 -6.030 23.587 1.00 89.75 371 LEU A O 1
ATOM 2858 N N . ILE A 1 372 ? 0.676 -4.791 24.307 1.00 90.62 372 ILE A N 1
ATOM 2859 C CA . ILE A 1 372 ? 0.331 -4.236 23.008 1.00 90.62 372 ILE A CA 1
ATOM 2860 C C . ILE A 1 372 ? 0.638 -2.745 23.031 1.00 90.62 372 ILE A C 1
ATOM 2862 O O . ILE A 1 372 ? -0.022 -1.975 23.724 1.00 90.62 372 ILE A O 1
ATOM 2866 N N . ASN A 1 373 ? 1.608 -2.334 22.219 1.00 90.19 373 ASN A N 1
ATOM 2867 C CA . ASN A 1 373 ? 1.880 -0.922 21.970 1.00 90.19 373 ASN A CA 1
ATOM 2868 C C . ASN A 1 373 ? 0.744 -0.330 21.135 1.00 90.19 373 ASN A C 1
ATOM 2870 O O . ASN A 1 373 ? 0.456 -0.819 20.039 1.00 90.19 373 ASN A O 1
ATOM 2874 N N . ILE A 1 374 ? 0.119 0.736 21.627 1.00 90.56 374 ILE A N 1
ATOM 2875 C CA . ILE A 1 374 ? -0.982 1.410 20.938 1.00 90.56 374 ILE A CA 1
ATOM 2876 C C . ILE A 1 374 ? -0.645 2.863 20.624 1.00 90.56 374 ILE A C 1
ATOM 2878 O O . ILE A 1 374 ? 0.133 3.528 21.307 1.00 90.56 374 ILE A O 1
ATOM 2882 N N . THR A 1 375 ? -1.244 3.373 19.552 1.00 89.25 375 THR A N 1
ATOM 2883 C CA . THR A 1 375 ? -1.283 4.805 19.254 1.00 89.25 375 THR A CA 1
ATOM 2884 C C . THR A 1 375 ? -2.703 5.168 18.851 1.00 89.25 375 THR A C 1
ATOM 2886 O O . THR A 1 375 ? -3.155 4.784 17.775 1.00 89.25 375 THR A O 1
ATOM 2889 N N . ILE A 1 376 ? -3.410 5.882 19.725 1.00 87.19 376 ILE A N 1
ATOM 2890 C CA . ILE A 1 376 ? -4.821 6.251 19.556 1.00 87.19 376 ILE A CA 1
ATOM 2891 C C . ILE A 1 376 ? -4.924 7.772 19.644 1.00 87.19 376 ILE A C 1
ATOM 2893 O O . ILE A 1 376 ? -4.424 8.366 20.595 1.00 87.19 376 ILE A O 1
ATOM 2897 N N . GLY A 1 377 ? -5.501 8.422 18.628 1.00 81.62 377 GLY A N 1
ATOM 2898 C CA . GLY A 1 377 ? -5.609 9.890 18.597 1.00 81.62 377 GLY A CA 1
ATOM 2899 C C . GLY A 1 377 ? -4.259 10.618 18.728 1.00 81.62 377 GLY A C 1
ATOM 2900 O O . GLY A 1 377 ? -4.174 11.653 19.381 1.00 81.62 377 GLY A O 1
ATOM 2901 N N . GLY A 1 378 ? -3.176 10.024 18.206 1.00 81.12 378 GLY A N 1
ATOM 2902 C CA . GLY A 1 378 ? -1.811 10.554 18.338 1.00 81.12 378 GLY A CA 1
ATOM 2903 C C . GLY A 1 378 ? -1.167 10.359 19.719 1.00 81.12 378 GLY A C 1
ATOM 2904 O O . GLY A 1 378 ? -0.050 10.824 19.936 1.00 81.12 378 GLY A O 1
ATOM 2905 N N . LYS A 1 379 ? -1.838 9.672 20.650 1.00 83.94 379 LYS A N 1
ATOM 2906 C CA . LYS A 1 379 ? -1.351 9.386 22.005 1.00 83.94 379 LYS A CA 1
ATOM 2907 C C . LYS A 1 379 ? -0.822 7.963 22.081 1.00 83.94 379 LYS A C 1
ATOM 2909 O O . LYS A 1 379 ? -1.512 7.027 21.673 1.00 83.94 379 LYS A O 1
ATOM 2914 N N . LYS A 1 380 ? 0.408 7.810 22.570 1.00 87.88 380 LYS A N 1
ATOM 2915 C CA . LYS A 1 380 ? 1.035 6.501 22.776 1.00 87.88 380 LYS A CA 1
ATOM 2916 C C . LYS A 1 380 ? 0.534 5.884 24.076 1.00 87.88 380 LYS A C 1
ATOM 2918 O O . LYS A 1 380 ? 0.212 6.605 25.015 1.00 87.88 380 LYS A O 1
ATOM 2923 N N . GLY A 1 381 ? 0.481 4.564 24.119 1.00 89.12 381 GLY A N 1
ATOM 2924 C CA . GLY A 1 381 ? 0.051 3.831 25.298 1.00 89.12 381 GLY A CA 1
ATOM 2925 C C . GLY A 1 381 ? 0.329 2.343 25.190 1.00 89.12 381 GLY A C 1
ATOM 2926 O O . GLY A 1 381 ? 0.854 1.864 24.179 1.00 89.12 381 GLY A O 1
ATOM 2927 N N . TYR A 1 382 ? -0.103 1.623 26.215 1.00 90.56 382 TYR A N 1
ATOM 2928 C CA . TYR A 1 382 ? -0.055 0.175 26.297 1.00 90.56 382 TYR A CA 1
ATOM 2929 C C . TYR A 1 382 ? -1.440 -0.396 26.578 1.00 90.56 382 TYR A C 1
ATOM 2931 O O . TYR A 1 382 ? -2.236 0.195 27.308 1.00 90.56 382 TYR A O 1
ATOM 2939 N N . VAL A 1 383 ? -1.695 -1.578 26.026 1.00 90.88 383 VAL A N 1
ATOM 2940 C CA . VAL A 1 383 ? -2.668 -2.517 26.581 1.00 90.88 383 VAL A CA 1
ATOM 2941 C C . VAL A 1 383 ? -1.879 -3.691 27.144 1.00 90.88 383 VAL A C 1
ATOM 2943 O O . VAL A 1 383 ? -1.213 -4.396 26.385 1.00 90.88 383 VAL A O 1
ATOM 2946 N N . VAL A 1 384 ? -1.932 -3.880 28.457 1.00 88.88 384 VAL A N 1
ATOM 2947 C CA . VAL A 1 384 ? -1.333 -5.016 29.161 1.00 88.88 384 VAL A CA 1
ATOM 2948 C C . VAL A 1 384 ? -2.440 -6.019 29.428 1.00 88.88 384 VAL A C 1
ATOM 2950 O O . VAL A 1 384 ? -3.449 -5.684 30.037 1.00 88.88 384 VAL A O 1
ATOM 2953 N N . VAL A 1 385 ? -2.289 -7.241 28.947 1.00 87.44 385 VAL A N 1
ATOM 2954 C CA . VAL A 1 385 ? -3.231 -8.332 29.191 1.00 87.44 385 VAL A CA 1
ATOM 2955 C C . VAL A 1 385 ? -2.518 -9.342 30.065 1.00 87.44 385 VAL A C 1
ATOM 2957 O O . VAL A 1 385 ? -1.544 -9.938 29.619 1.00 87.44 385 VAL A O 1
ATOM 2960 N N . ASN A 1 386 ? -3.014 -9.544 31.281 1.00 83.50 386 ASN A N 1
ATOM 2961 C CA . ASN A 1 386 ? -2.541 -10.572 32.204 1.00 83.50 386 ASN A CA 1
ATOM 2962 C C . ASN A 1 386 ? -3.538 -11.733 32.275 1.00 83.50 386 ASN A C 1
ATOM 2964 O O . ASN A 1 386 ? -4.547 -11.729 31.579 1.00 83.50 386 ASN A O 1
ATOM 2968 N N . ARG A 1 387 ? -3.302 -12.734 33.134 1.00 77.50 387 ARG A N 1
ATOM 2969 C CA . ARG A 1 387 ? -4.202 -13.902 33.288 1.00 77.50 387 ARG A CA 1
ATOM 2970 C C . ARG A 1 387 ? -5.634 -13.545 33.696 1.00 77.50 387 ARG A C 1
ATOM 2972 O O . ARG A 1 387 ? -6.565 -14.293 33.409 1.00 77.50 387 ARG A O 1
ATOM 2979 N N . SER A 1 388 ? -5.820 -12.419 34.377 1.00 75.25 388 SER A N 1
ATOM 2980 C CA . SER A 1 388 ? -7.126 -11.995 34.889 1.00 75.25 388 SER A CA 1
ATOM 2981 C C . SER A 1 388 ? -7.358 -10.491 34.828 1.00 75.25 388 SER A C 1
ATOM 2983 O O . SER A 1 388 ? -8.365 -10.033 35.364 1.00 75.25 388 SER A O 1
ATOM 2985 N N . THR A 1 389 ? -6.458 -9.713 34.223 1.00 80.00 389 THR A N 1
ATOM 2986 C CA . THR A 1 389 ? -6.606 -8.256 34.121 1.00 80.00 389 THR A CA 1
ATOM 2987 C C . THR A 1 389 ? -6.289 -7.755 32.720 1.00 80.00 389 THR A C 1
ATOM 2989 O O . THR A 1 389 ? -5.521 -8.376 31.985 1.00 80.00 389 THR A O 1
ATOM 2992 N N . ILE A 1 390 ? -6.910 -6.639 32.346 1.00 86.19 390 ILE A N 1
ATOM 2993 C CA . ILE A 1 390 ? -6.502 -5.819 31.208 1.00 86.19 390 ILE A CA 1
ATOM 2994 C C . ILE A 1 390 ? -6.227 -4.420 31.730 1.00 86.19 390 ILE A C 1
ATOM 2996 O O . ILE A 1 390 ? -7.112 -3.810 32.320 1.00 86.19 390 ILE A O 1
ATOM 3000 N N . GLU A 1 391 ? -5.038 -3.901 31.483 1.00 87.19 391 GLU A N 1
ATOM 3001 C CA . GLU A 1 391 ? -4.652 -2.545 31.852 1.00 87.19 391 GLU A CA 1
ATOM 3002 C C . GLU A 1 391 ? -4.452 -1.725 30.589 1.00 87.19 391 GLU A C 1
ATOM 3004 O O . GLU A 1 391 ? -3.777 -2.150 29.653 1.00 87.19 391 GLU A O 1
ATOM 3009 N N . VAL A 1 392 ? -5.066 -0.552 30.544 1.00 88.62 392 VAL A N 1
ATOM 3010 C CA . VAL A 1 392 ? -4.893 0.421 29.471 1.00 88.62 392 VAL A CA 1
ATOM 3011 C C . VAL A 1 392 ? -4.194 1.629 30.056 1.00 88.62 392 VAL A C 1
ATOM 3013 O O . VAL A 1 392 ? -4.735 2.268 30.952 1.00 88.62 392 VAL A O 1
ATOM 3016 N N . ILE A 1 393 ? -3.008 1.940 29.544 1.00 87.25 393 ILE A N 1
ATOM 3017 C CA . ILE A 1 393 ? -2.130 2.989 30.072 1.00 87.25 393 ILE A CA 1
ATOM 3018 C C . ILE A 1 393 ? -1.793 3.939 28.927 1.00 87.25 393 ILE A C 1
ATOM 3020 O O . ILE A 1 393 ? -1.410 3.480 27.851 1.00 87.25 393 ILE A O 1
ATOM 3024 N N . PHE A 1 394 ? -1.912 5.249 29.134 1.00 85.50 394 PHE A N 1
ATOM 3025 C CA . PHE A 1 394 ? -1.521 6.252 28.141 1.00 85.50 394 PHE A CA 1
ATOM 3026 C C . PHE A 1 394 ? -0.391 7.156 28.632 1.00 85.50 394 PHE A C 1
ATOM 3028 O O . PHE A 1 394 ? -0.300 7.490 29.809 1.00 85.50 394 PHE A O 1
ATOM 3035 N N . ASP A 1 395 ? 0.432 7.604 27.684 1.00 75.25 395 ASP A N 1
ATOM 3036 C CA . ASP A 1 395 ? 1.474 8.602 27.899 1.00 75.25 395 ASP A CA 1
ATOM 3037 C C . ASP A 1 395 ? 0.844 9.987 28.112 1.00 75.25 395 ASP A C 1
ATOM 3039 O O . ASP A 1 395 ? 0.337 10.612 27.166 1.00 75.25 395 ASP A O 1
ATOM 3043 N N . TYR A 1 396 ? 0.831 10.461 29.360 1.00 65.19 396 TYR A N 1
ATOM 3044 C CA . TYR A 1 396 ? 0.333 11.797 29.670 1.00 65.19 396 TYR A CA 1
ATOM 3045 C C . TYR A 1 396 ? 1.406 12.870 29.456 1.00 65.19 396 TYR A C 1
ATOM 3047 O O . TYR A 1 396 ? 1.120 13.849 28.758 1.00 65.19 396 TYR A O 1
ATOM 3055 N N . ASP A 1 397 ? 2.574 12.706 30.086 1.00 58.12 397 ASP A N 1
ATOM 3056 C CA . ASP A 1 397 ? 3.606 13.740 30.292 1.00 58.12 397 ASP A CA 1
ATOM 3057 C C . ASP A 1 397 ? 4.922 13.454 29.535 1.00 58.12 397 ASP A C 1
ATOM 3059 O O . ASP A 1 397 ? 5.954 14.058 29.816 1.00 58.12 397 ASP A O 1
ATOM 3063 N N . GLY A 1 398 ? 4.909 12.541 28.560 1.00 55.53 398 GLY A N 1
ATOM 3064 C CA . GLY A 1 398 ? 6.105 12.105 27.828 1.00 55.53 398 GLY A CA 1
ATOM 3065 C C . GLY A 1 398 ? 6.853 10.948 28.498 1.00 55.53 398 GLY A C 1
ATOM 3066 O O . GLY A 1 398 ? 7.987 10.655 28.119 1.00 55.53 398 GLY A O 1
ATOM 3067 N N . TYR A 1 399 ? 6.223 10.292 29.472 1.00 57.91 399 TYR A N 1
ATOM 3068 C CA . TYR A 1 399 ? 6.750 9.133 30.177 1.00 57.91 399 TYR A CA 1
ATOM 3069 C C . TYR A 1 399 ? 5.750 7.985 30.093 1.00 57.91 399 TYR A C 1
ATOM 3071 O O . TYR A 1 399 ? 4.698 7.987 30.729 1.00 57.91 399 TYR A O 1
ATOM 3079 N N . LEU A 1 400 ? 6.119 6.970 29.316 1.00 65.81 400 LEU A N 1
ATOM 3080 C CA . LEU A 1 400 ? 5.523 5.647 29.407 1.00 65.81 400 LEU A CA 1
ATOM 3081 C C . LEU A 1 400 ? 6.367 4.803 30.364 1.00 65.81 400 LEU A C 1
ATOM 3083 O O . LEU A 1 400 ? 7.584 4.734 30.165 1.00 65.81 400 LEU A O 1
ATOM 3087 N N . PRO A 1 401 ? 5.767 4.144 31.369 1.00 63.88 401 PRO A N 1
ATOM 3088 C CA . PRO A 1 401 ? 6.519 3.251 32.237 1.00 63.88 401 PRO A CA 1
ATOM 3089 C C . PRO A 1 401 ? 7.152 2.127 31.407 1.00 63.88 401 PRO A C 1
ATOM 3091 O O . PRO A 1 401 ? 6.565 1.644 30.434 1.00 63.88 401 PRO A O 1
ATOM 3094 N N . ILE A 1 402 ? 8.363 1.714 31.781 1.00 68.44 402 ILE A N 1
ATOM 3095 C CA . ILE A 1 402 ? 8.970 0.504 31.224 1.00 68.44 402 ILE A CA 1
ATOM 3096 C C . ILE A 1 402 ? 8.247 -0.678 31.864 1.00 68.44 402 ILE A C 1
ATOM 3098 O O . ILE A 1 402 ? 8.337 -0.880 33.072 1.00 68.44 402 ILE A O 1
ATOM 3102 N N . ILE A 1 403 ? 7.512 -1.436 31.053 1.00 67.19 403 ILE A N 1
ATOM 3103 C CA . ILE A 1 403 ? 6.795 -2.629 31.501 1.00 67.19 403 ILE A CA 1
ATOM 3104 C C . ILE A 1 403 ? 7.640 -3.842 31.128 1.00 67.19 403 ILE A C 1
ATOM 3106 O O . ILE A 1 403 ? 7.756 -4.183 29.950 1.00 67.19 403 ILE A O 1
ATOM 3110 N N . ASN A 1 404 ? 8.230 -4.479 32.137 1.00 62.38 404 ASN A N 1
ATOM 3111 C CA . ASN A 1 404 ? 8.850 -5.790 31.995 1.00 62.38 404 ASN A CA 1
ATOM 3112 C C . ASN A 1 404 ? 7.772 -6.833 32.304 1.00 62.38 404 ASN A C 1
ATOM 3114 O O . ASN A 1 404 ? 7.267 -6.856 33.426 1.00 62.38 404 ASN A O 1
ATOM 3118 N N . MET A 1 405 ? 7.389 -7.623 31.300 1.00 59.78 405 MET A N 1
ATOM 3119 C CA . MET A 1 405 ? 6.500 -8.779 31.475 1.00 59.78 405 MET A CA 1
ATOM 3120 C C . MET A 1 405 ? 7.302 -10.049 31.695 1.00 59.78 405 MET A C 1
ATOM 3122 O O . MET A 1 405 ? 8.330 -10.206 30.993 1.00 59.78 405 MET A O 1
#

Nearest PDB structures (foldseek):
  2krs-assembly1_A  TM=8.850E-01  e=7.677E-03  Clostridium perfringens
  5xgg-assembly6_F  TM=8.172E-01  e=1.401E-02  Entamoeba histolytica
  3npf-assembly1_B  TM=2.763E-01  e=4.186E-04  Bacteroides ovatus ATCC 8483
  3pvq-assembly1_B  TM=2.830E-01  e=4.866E-04  Bacteroides thetaiotaomicron VPI-5482
  4r0k-assembly1_A  TM=2.598E-01  e=1.785E-04  Bacteroides thetaiotaomicron VPI-5482

Sequence (405 aa):
MNKQFLKKISLSLCVMLMAGTVVQNPVQELTTVEAAQVVKYQAKTDINLRATASWSAKSLTVIKKGKEMTYVGKSGSWYKVKYGSKTGYVSPSHVTKSPTIVAPKPPASSQVVYTTTASLNLRTGASTKHKTILTIPKGKAVQMLSYGTSWSKVSYANKTGYVSSKYLKKTTVSLPKEEKFATKKFTTTTTTTLYSSTTSSKKKLVTIPKGKVVSSSSKLSGFYKVTYGGKTGWVLGSHLKEVKSAPVVQKGFISKADSLKLLTTPTFANDSRKIFEPKKEYGEQYVNSYLVGASNSAKENYLFVIGQYDSKKLSAMTFVMSRYNQYPSAQKNGMQALELGLSGFFGKGTPETSQLVKVVKDNMTFSKEKLINITIGGKKGYVVVNRSTIEVIFDYDGYLPIINM

Mean predicted aligned error: 20.66 Å

Secondary structure (DSSP, 8-state):
---------------------------------------EEEESS-EEEESSSSTTSPEEEEEPTT-EEEEEEEETTEEEEEETTEEEEE-GGGEEEPP--------TTEEEEEEESS-EEEESSSSTTSPEEEEEPTT-EEEEEE--SSEEEEEETTEEEEEEGGGEEEEEEEPPPPEEEEEEEEEESS-EEEES-SSTTPPEEEEE-TT-EEEEEEEETTEEEEEETTEEEEEEGGGEEE--------PPPPPHHHHHHHHHS---SS---B-S---EETTEEEE--B---SSTT-TT---EEEEEE-SSSEEEEEEE-TTGGG-HHHHHHHHHHHHHHHHHHH-TT-HHHHHHHHHHHHT--TTS-EEEEEEETTEEEEEEE-SSEEEEEE-SSS-------

Foldseek 3Di:
DDDDDDDDDDDDDDDDDDDDDPPPDPPPDDPDDPQDQFWKKFFQAFWFFFAAPDPPGDGPDTDHGGDMWTFDQDDVQWTFTHDPPDTGTTGPVGIDTDPRPPVPPPPPQKDWWKFFQAWKFFFADQDPPGDGPDIDHHGDTWAFNADDDQWTWTDDPNDIGITGNVGIDIDIDGAWDKDFADKFKKFFQAFWFFWAAPDPPIDTDDIDGGGDIWIFGIDTPQWTWTDDPNDTGTIHNVRIDTPPDDPQPLQAWDWPVQLLVLLVDDPDPDDFDFPDDFDQDPQKTWDGFGFQALDPVRPPQGWGWTWIDHPIATFKIKTFGQRVVVDPSSVVRVLVVVLSSLCSTRHPPGPLSVVVSVVCVVPQPLPDWDWDWDQGSNWTWIFTRHNGMTMTGTDDPNDDDDDDD

InterPro domains:
  IPR003646 SH3-like domain, bacterial-type [PF08239] (47-95)
  IPR003646 SH3-like domain, bacterial-type [PF08239] (119-169)
  IPR003646 SH3-like domain, bacterial-type [PF08239] (194-241)
  IPR003646 SH3-like domain, bacterial-type [PS51781] (34-99)
  IPR003646 SH3-like domain, bacterial-type [PS51781] (107-172)
  IPR003646 SH3-like domain, bacterial-type [SM00287] (36-99)
  IPR003646 SH3-like domain, bacterial-type [SM00287] (110-172)
  IPR003646 SH3-like domain, bacterial-type [SM00287] (181-243)
  IPR052354 Bacterial Cell Wall Dynamics Protein [PTHR34408] (42-187)

Solvent-accessible surface area (backbone atoms only — not comparable to full-atom values): 23676 Å² total; per-residue (Å²): 141,86,85,84,88,82,90,83,88,86,81,88,85,91,77,92,72,95,68,85,78,76,82,75,76,77,82,75,84,76,78,84,69,80,79,77,80,82,49,42,32,24,25,74,38,72,40,58,33,10,69,43,80,49,94,87,37,60,68,76,47,75,45,50,53,72,43,71,31,39,60,73,50,74,49,88,87,20,33,32,30,36,49,90,93,47,72,26,19,36,57,57,93,48,42,43,77,46,84,78,81,67,73,77,76,62,59,97,59,38,47,79,42,32,28,24,76,43,70,40,58,32,10,78,37,85,49,91,88,39,60,70,77,49,74,45,57,54,71,40,75,39,47,81,75,42,88,39,91,63,38,20,34,32,36,49,96,94,42,75,29,19,35,59,32,87,41,50,44,83,41,80,43,75,52,88,67,73,47,73,52,79,78,41,47,26,31,23,75,39,70,41,56,30,16,69,43,89,57,94,85,43,43,85,74,48,78,44,59,53,69,43,76,39,51,32,40,34,35,39,95,67,22,32,39,34,58,58,95,94,42,74,27,27,30,59,40,92,40,46,41,74,57,76,72,72,83,73,77,63,62,59,71,37,46,38,68,58,22,46,55,60,60,78,59,68,90,58,101,57,78,65,45,78,79,56,80,68,53,79,56,97,76,30,44,45,45,59,32,43,40,48,63,47,56,91,90,28,85,78,37,38,39,38,38,42,35,37,24,56,96,58,31,60,37,34,37,37,37,38,35,79,44,37,85,80,34,78,78,36,44,68,57,44,50,55,51,49,50,52,58,52,15,31,39,41,33,78,92,32,74,49,24,54,51,51,49,48,57,51,61,79,54,73,59,49,88,52,73,44,77,41,84,43,72,52,65,89,37,47,32,40,40,38,31,38,77,38,36,40,34,40,38,46,41,79,84,86,61,69,83,88,80,86,129

Organism: NCBI:txid1508404